Protein AF-A0A8H3FKI4-F1 (afdb_monomer)

Structure (mmCIF, N/CA/C/O backbone):
data_AF-A0A8H3FKI4-F1
#
_entry.id   AF-A0A8H3FKI4-F1
#
loop_
_atom_site.group_PDB
_atom_site.id
_atom_site.type_symbol
_atom_site.label_atom_id
_atom_site.label_alt_id
_atom_site.label_comp_id
_atom_site.label_asym_id
_atom_site.label_entity_id
_atom_site.label_seq_id
_atom_site.pdbx_PDB_ins_code
_atom_site.Cartn_x
_atom_site.Cartn_y
_atom_site.Cartn_z
_atom_site.occupancy
_atom_site.B_iso_or_equiv
_atom_site.auth_seq_id
_atom_site.auth_comp_id
_atom_site.auth_asym_id
_atom_site.auth_atom_id
_atom_site.pdbx_PDB_model_num
ATOM 1 N N . MET A 1 1 ? 20.740 55.930 -24.123 1.00 56.84 1 MET A N 1
ATOM 2 C CA . MET A 1 1 ? 20.462 54.499 -23.842 1.00 56.84 1 MET A CA 1
ATOM 3 C C . MET A 1 1 ? 20.507 54.165 -22.349 1.00 56.84 1 MET A C 1
ATOM 5 O O . MET A 1 1 ? 19.536 53.618 -21.850 1.00 56.84 1 MET A O 1
ATOM 9 N N . TRP A 1 2 ? 21.556 54.545 -21.606 1.00 58.69 2 TRP A N 1
ATOM 10 C CA . TRP A 1 2 ? 21.673 54.245 -20.165 1.00 58.69 2 TRP A CA 1
ATOM 11 C C . TRP A 1 2 ? 20.584 54.914 -19.289 1.00 58.69 2 TRP A C 1
ATOM 13 O O . TRP A 1 2 ? 20.026 54.273 -18.404 1.00 58.69 2 TRP A O 1
ATOM 23 N N . GLN A 1 3 ? 20.172 56.150 -19.610 1.00 59.78 3 GLN A N 1
ATOM 24 C CA . GLN A 1 3 ? 19.050 56.840 -18.940 1.00 59.78 3 GLN A CA 1
ATOM 25 C C . GLN A 1 3 ? 17.691 56.138 -19.142 1.00 59.78 3 GLN A C 1
ATOM 27 O O . GLN A 1 3 ? 16.878 56.069 -18.224 1.00 59.78 3 GLN A O 1
ATOM 32 N N . LEU A 1 4 ? 17.458 55.585 -20.338 1.00 80.25 4 LEU A N 1
ATOM 33 C CA . LEU A 1 4 ? 16.238 54.837 -20.667 1.00 80.25 4 LEU A CA 1
ATOM 34 C C . LEU A 1 4 ? 16.195 53.497 -19.926 1.00 80.25 4 LEU A C 1
ATOM 36 O O . LEU A 1 4 ? 15.144 53.118 -19.421 1.00 80.25 4 LEU A O 1
ATOM 40 N N . LEU A 1 5 ? 17.346 52.830 -19.783 1.00 79.56 5 LEU A N 1
ATOM 41 C CA . LEU A 1 5 ? 17.471 51.598 -19.002 1.00 79.56 5 LEU A CA 1
ATOM 42 C C . LEU A 1 5 ? 17.214 51.849 -17.504 1.00 79.56 5 LEU A C 1
ATOM 44 O O . LEU A 1 5 ? 16.526 51.068 -16.853 1.00 79.56 5 LEU A O 1
ATOM 48 N N . ARG A 1 6 ? 17.702 52.975 -16.968 1.00 85.06 6 ARG A N 1
ATOM 49 C CA . ARG A 1 6 ? 17.503 53.363 -15.563 1.00 85.06 6 ARG A CA 1
ATOM 50 C C . ARG A 1 6 ? 16.034 53.670 -15.238 1.00 85.06 6 ARG A C 1
ATOM 52 O O . ARG A 1 6 ? 15.554 53.255 -14.187 1.00 85.06 6 ARG A O 1
ATOM 59 N N . ASN A 1 7 ? 15.308 54.320 -16.149 1.00 76.56 7 ASN A N 1
ATOM 60 C CA . ASN A 1 7 ? 13.884 54.622 -15.956 1.00 76.56 7 ASN A CA 1
ATOM 61 C C . ASN A 1 7 ? 12.989 53.375 -16.091 1.00 76.56 7 ASN A C 1
ATOM 63 O O . ASN A 1 7 ? 12.004 53.249 -15.366 1.00 76.56 7 ASN A O 1
ATOM 67 N N . LEU A 1 8 ? 13.361 52.416 -16.947 1.00 79.00 8 LEU A N 1
ATOM 68 C CA . LEU A 1 8 ? 12.664 51.128 -17.075 1.00 79.00 8 LEU A CA 1
ATOM 69 C C . LEU A 1 8 ? 12.851 50.233 -15.839 1.00 79.00 8 LEU A C 1
ATOM 71 O O . LEU A 1 8 ? 11.900 49.598 -15.387 1.00 79.00 8 LEU A O 1
ATOM 75 N N . LEU A 1 9 ? 14.051 50.225 -15.250 1.00 79.06 9 LEU A N 1
ATOM 76 C CA . LEU A 1 9 ? 14.339 49.439 -14.045 1.00 79.06 9 LEU A CA 1
ATOM 77 C C . LEU A 1 9 ? 13.699 50.034 -12.779 1.00 79.06 9 LEU A C 1
ATOM 79 O O . LEU A 1 9 ? 13.238 49.280 -11.923 1.00 79.06 9 LEU A O 1
ATOM 83 N N . ALA A 1 10 ? 13.597 51.365 -12.681 1.00 73.38 10 ALA A N 1
ATOM 84 C CA . ALA A 1 10 ? 12.917 52.027 -11.565 1.00 73.38 10 ALA A CA 1
ATOM 85 C C . ALA A 1 10 ? 11.395 51.768 -11.560 1.00 73.38 10 ALA A C 1
ATOM 87 O O . ALA A 1 10 ? 10.811 51.567 -10.496 1.00 73.38 10 ALA A O 1
ATOM 88 N N . GLY A 1 11 ? 10.759 51.698 -12.737 1.00 73.62 11 GLY A N 1
ATOM 89 C CA . GLY A 1 11 ? 9.335 51.358 -12.859 1.00 73.62 11 GLY A CA 1
ATOM 90 C C . GLY A 1 11 ? 9.020 49.892 -12.532 1.00 73.62 11 GLY A C 1
ATOM 91 O O . GLY A 1 11 ? 8.000 49.603 -11.908 1.00 73.62 11 GLY A O 1
ATOM 92 N N . ALA A 1 12 ? 9.915 48.964 -12.888 1.00 68.75 12 ALA A N 1
ATOM 93 C CA . ALA A 1 12 ? 9.719 47.531 -12.651 1.00 68.75 12 ALA A CA 1
ATOM 94 C C . ALA A 1 12 ? 9.858 47.130 -11.167 1.00 68.75 12 ALA A C 1
ATOM 96 O O . ALA A 1 12 ? 9.141 46.245 -10.701 1.00 68.75 12 ALA A O 1
ATOM 97 N N . PHE A 1 13 ? 10.720 47.807 -10.397 1.00 66.62 13 PHE A N 1
ATOM 98 C CA . PHE A 1 13 ? 10.878 47.538 -8.960 1.00 66.62 13 PHE A CA 1
ATOM 99 C C . PHE A 1 13 ? 9.715 48.076 -8.109 1.00 66.62 13 PHE A C 1
ATOM 101 O O . PHE A 1 13 ? 9.316 47.424 -7.144 1.00 66.62 13 PHE A O 1
ATOM 108 N N . GLY A 1 14 ? 9.117 49.211 -8.491 1.00 62.09 14 GLY A N 1
ATOM 109 C CA . GLY A 1 14 ? 7.950 49.770 -7.795 1.00 62.09 14 GLY A CA 1
ATOM 110 C C . GLY A 1 14 ? 6.690 48.902 -7.917 1.00 62.09 14 GLY A C 1
ATOM 111 O O . GLY A 1 14 ? 5.916 48.796 -6.968 1.00 62.09 14 GLY A O 1
ATOM 112 N N . TYR A 1 15 ? 6.514 48.216 -9.050 1.00 57.84 15 TYR A N 1
ATOM 113 C CA . TYR A 1 15 ? 5.347 47.359 -9.297 1.00 57.84 15 TYR A CA 1
ATOM 114 C C . TYR A 1 15 ? 5.443 45.995 -8.588 1.00 57.84 15 TYR A C 1
ATOM 116 O O . TYR A 1 15 ? 4.434 45.426 -8.172 1.00 57.84 15 TYR A O 1
ATOM 124 N N . TYR A 1 16 ? 6.660 45.480 -8.382 1.00 57.75 16 TYR A N 1
ATOM 125 C CA . TYR A 1 16 ? 6.874 44.196 -7.707 1.00 57.75 16 TYR A CA 1
ATOM 126 C C . TYR A 1 16 ? 6.681 44.290 -6.181 1.00 57.75 16 TYR A C 1
ATOM 128 O O . TYR A 1 16 ? 6.149 43.360 -5.576 1.00 57.75 16 TYR A O 1
ATOM 136 N N . ALA A 1 17 ? 7.018 45.429 -5.562 1.00 53.25 17 ALA A N 1
ATOM 137 C CA . ALA A 1 17 ? 6.876 45.638 -4.116 1.00 53.25 17 ALA A CA 1
ATOM 138 C C . ALA A 1 17 ? 5.415 45.821 -3.649 1.00 53.25 17 ALA A C 1
ATOM 140 O O . ALA A 1 17 ? 5.070 45.389 -2.553 1.00 53.25 17 ALA A O 1
ATOM 141 N N . LEU A 1 18 ? 4.538 46.386 -4.489 1.00 53.31 18 LEU A N 1
ATOM 142 C CA . LEU A 1 18 ? 3.115 46.594 -4.167 1.00 53.31 18 LEU A CA 1
ATOM 143 C C . LEU A 1 18 ? 2.236 45.353 -4.402 1.00 53.31 18 LEU A C 1
ATOM 145 O O . LEU A 1 18 ? 1.145 45.267 -3.848 1.00 53.31 18 LEU A O 1
ATOM 149 N N . SER A 1 19 ? 2.706 44.372 -5.181 1.00 57.50 19 SER A N 1
ATOM 150 C CA . SER A 1 19 ? 1.934 43.154 -5.483 1.00 57.50 19 SER A CA 1
ATOM 151 C C . SER A 1 19 ? 2.090 42.026 -4.453 1.00 57.50 19 SER A C 1
ATOM 153 O O . SER A 1 19 ? 1.298 41.086 -4.471 1.00 57.50 19 SER A O 1
ATOM 155 N N . LYS A 1 20 ? 3.093 42.092 -3.560 1.00 53.56 20 LYS A N 1
ATOM 156 C CA . LYS A 1 20 ? 3.473 40.943 -2.719 1.00 53.56 20 LYS A CA 1
ATOM 157 C C . LYS A 1 20 ? 3.115 41.049 -1.230 1.00 53.56 20 LYS A C 1
ATOM 159 O O . LYS A 1 20 ? 3.031 40.004 -0.597 1.00 53.56 20 LYS A O 1
ATOM 164 N N . TYR A 1 21 ? 2.851 42.241 -0.675 1.00 56.34 21 TYR A N 1
ATOM 165 C CA . TYR A 1 21 ? 2.520 42.394 0.756 1.00 56.34 21 TYR A CA 1
ATOM 166 C C . TYR A 1 21 ? 1.536 43.551 1.031 1.00 56.34 21 TYR A C 1
ATOM 168 O O . TYR A 1 21 ? 1.933 44.648 1.414 1.00 56.34 21 TYR A O 1
ATOM 176 N N . GLY A 1 22 ? 0.239 43.289 0.830 1.00 46.28 22 GLY A N 1
ATOM 177 C CA . GLY A 1 22 ? -0.876 44.049 1.418 1.00 46.28 22 GLY A CA 1
ATOM 178 C C . GLY A 1 22 ? -1.294 43.469 2.787 1.00 46.28 22 GLY A C 1
ATOM 179 O O . GLY A 1 22 ? -0.928 42.334 3.091 1.00 46.28 22 GLY A O 1
ATOM 180 N N . PRO A 1 23 ? -2.009 44.238 3.631 1.00 49.62 23 PRO A N 1
ATOM 181 C CA . PRO A 1 23 ? -2.003 44.096 5.094 1.00 49.62 23 PRO A CA 1
ATOM 182 C C . PRO A 1 23 ? -2.831 42.916 5.642 1.00 49.62 23 PRO A C 1
ATOM 184 O O . PRO A 1 23 ? -3.870 42.585 5.067 1.00 49.62 23 PRO A O 1
ATOM 187 N N . PRO A 1 24 ? -2.447 42.321 6.793 1.00 49.00 24 PRO A N 1
ATOM 188 C CA . PRO A 1 24 ? -3.303 41.383 7.511 1.00 49.00 24 PRO A CA 1
ATOM 189 C C . PRO A 1 24 ? -4.459 42.112 8.216 1.00 49.00 24 PRO A C 1
ATOM 191 O O . PRO A 1 24 ? -4.257 43.075 8.957 1.00 49.00 24 PRO A O 1
ATOM 194 N N . MET A 1 25 ? -5.674 41.616 7.978 1.00 41.69 25 MET A N 1
ATOM 195 C CA . MET A 1 25 ? -6.889 41.935 8.726 1.00 41.69 25 MET A CA 1
ATOM 196 C C . MET A 1 25 ? -6.731 41.518 10.194 1.00 41.69 25 MET A C 1
ATOM 198 O O . MET A 1 25 ? -6.344 40.390 10.495 1.00 41.69 25 MET A O 1
ATOM 202 N N . VAL A 1 26 ? -7.041 42.448 11.093 1.00 38.62 26 VAL A N 1
ATOM 203 C CA . VAL A 1 26 ? -7.149 42.248 12.540 1.00 38.62 26 VAL A CA 1
ATOM 204 C C . VAL A 1 26 ? -8.591 41.845 12.835 1.00 38.62 26 VAL A C 1
ATOM 206 O O . VAL A 1 26 ? -9.492 42.665 12.680 1.00 38.62 26 VAL A O 1
ATOM 209 N N . GLU A 1 27 ? -8.816 40.608 13.273 1.00 36.91 27 GLU A N 1
ATOM 210 C CA . GLU A 1 27 ? -10.103 40.170 13.821 1.00 36.91 27 GLU A CA 1
ATOM 211 C C . GLU A 1 27 ? -9.958 40.004 15.339 1.00 36.91 27 GLU A C 1
ATOM 213 O O . GLU A 1 27 ? -9.372 39.048 15.849 1.00 36.91 27 GLU A O 1
ATOM 218 N N . GLN A 1 28 ? -10.438 41.016 16.064 1.00 33.78 28 GLN A N 1
ATOM 219 C CA . GLN A 1 28 ? -10.602 41.008 17.512 1.00 33.78 28 GLN A CA 1
ATOM 220 C C . GLN A 1 28 ? -11.839 40.179 17.869 1.00 33.78 28 GLN A C 1
ATOM 222 O O . GLN A 1 28 ? -12.965 40.642 17.703 1.00 33.78 28 GLN A O 1
ATOM 227 N N . TYR A 1 29 ? -11.635 38.985 18.423 1.00 36.59 29 TYR A N 1
ATOM 228 C CA . TYR A 1 29 ? -12.680 38.282 19.162 1.00 36.59 29 TYR A CA 1
ATOM 229 C C . TYR A 1 29 ? -12.531 38.559 20.660 1.00 36.59 29 TYR A C 1
ATOM 231 O O . TYR A 1 29 ? -11.613 38.082 21.324 1.00 36.59 29 TYR A O 1
ATOM 239 N N . TYR A 1 30 ? -13.469 39.357 21.167 1.00 39.78 30 TYR A N 1
ATOM 240 C CA . TYR A 1 30 ? -13.816 39.489 22.577 1.00 39.78 30 TYR A CA 1
ATOM 241 C C . TYR A 1 30 ? -14.372 38.153 23.100 1.00 39.78 30 TYR A C 1
ATOM 243 O O . TYR A 1 30 ? -15.345 37.643 22.548 1.00 39.78 30 TYR A O 1
ATOM 251 N N . PHE A 1 31 ? -13.821 37.633 24.199 1.00 32.75 31 PHE A N 1
ATOM 252 C CA . PHE A 1 31 ? -14.513 36.685 25.079 1.00 32.75 31 PHE A CA 1
ATOM 253 C C . PHE A 1 31 ? -14.373 37.138 26.543 1.00 32.75 31 PHE A C 1
ATOM 255 O O . PHE A 1 31 ? -13.321 37.663 26.915 1.00 32.75 31 PHE A O 1
ATOM 262 N N . PRO A 1 32 ? -15.432 36.990 27.361 1.00 47.94 32 PRO A N 1
ATOM 263 C CA . PRO A 1 32 ? -15.511 37.581 28.687 1.00 47.94 32 PRO A CA 1
ATOM 264 C C . PRO A 1 32 ? -14.763 36.759 29.740 1.00 47.94 32 PRO A C 1
ATOM 266 O O . PRO A 1 32 ? -14.812 35.531 29.773 1.00 47.94 32 PRO A O 1
ATOM 269 N N . THR A 1 33 ? -14.113 37.488 30.640 1.00 31.55 33 THR A N 1
ATOM 270 C CA . THR A 1 33 ? -13.558 37.032 31.913 1.00 31.55 33 THR A CA 1
ATOM 271 C C . THR A 1 33 ? -14.652 36.457 32.813 1.00 31.55 33 THR A C 1
ATOM 273 O O . THR A 1 33 ? -15.574 37.174 33.198 1.00 31.55 33 THR A O 1
ATOM 276 N N . ILE A 1 34 ? -14.521 35.180 33.176 1.00 35.78 34 ILE A N 1
ATOM 277 C CA . ILE A 1 34 ? -15.219 34.570 34.312 1.00 35.78 34 ILE A CA 1
ATOM 278 C C . ILE A 1 34 ? -14.247 34.582 35.492 1.00 35.78 34 ILE A C 1
ATOM 280 O O . ILE A 1 34 ? -13.163 34.003 35.425 1.00 35.78 34 ILE A O 1
ATOM 284 N N . GLU A 1 35 ? -14.645 35.276 36.555 1.00 35.00 35 GLU A N 1
ATOM 285 C CA . GLU A 1 35 ? -13.996 35.272 37.862 1.00 35.00 35 GLU A CA 1
ATOM 286 C C . GLU A 1 35 ? -13.996 33.851 38.440 1.00 35.00 35 GLU A C 1
ATOM 288 O O . GLU A 1 35 ? -15.051 33.251 38.645 1.00 35.00 35 GLU A O 1
ATOM 293 N N . TYR A 1 36 ? -12.809 33.311 38.720 1.00 33.06 36 TYR A N 1
ATOM 294 C CA . TYR A 1 36 ? -12.654 32.108 39.531 1.00 33.06 36 TYR A CA 1
ATOM 295 C C . TYR A 1 36 ? -12.099 32.501 40.898 1.00 33.06 36 TYR A C 1
ATOM 297 O O . TYR A 1 36 ? -10.996 33.033 41.025 1.00 33.06 36 TYR A O 1
ATOM 305 N N . VAL A 1 37 ? -12.912 32.243 41.918 1.00 34.75 37 VAL A N 1
ATOM 306 C CA . VAL A 1 37 ? -12.627 32.422 43.340 1.00 34.75 37 VAL A CA 1
ATOM 307 C C . VAL A 1 37 ? -11.450 31.529 43.743 1.00 34.75 37 VAL A C 1
ATOM 309 O O . VAL A 1 37 ? -11.523 30.303 43.648 1.00 34.75 37 VAL A O 1
ATOM 312 N N . ALA A 1 38 ? -10.365 32.144 44.212 1.00 33.72 38 ALA A N 1
ATOM 313 C CA . ALA A 1 38 ? -9.234 31.451 44.814 1.00 33.72 38 ALA A CA 1
ATOM 314 C C . ALA A 1 38 ? -9.617 30.950 46.218 1.00 33.72 38 ALA A C 1
ATOM 316 O O . ALA A 1 38 ? -9.707 31.724 47.169 1.00 33.72 38 ALA A O 1
ATOM 317 N N . GLY A 1 39 ? -9.857 29.643 46.335 1.00 33.53 39 GLY A N 1
ATOM 318 C CA . GLY A 1 39 ? -9.963 28.934 47.607 1.00 33.53 39 GLY A CA 1
ATOM 319 C C . GLY A 1 39 ? -8.591 28.441 48.066 1.00 33.53 39 GLY A C 1
ATOM 320 O O . GLY A 1 39 ? -7.964 27.617 47.403 1.00 33.53 39 GLY A O 1
ATOM 321 N N . SER A 1 40 ? -8.136 28.955 49.205 1.00 38.44 40 SER A N 1
ATOM 322 C CA . SER A 1 40 ? -6.929 28.540 49.921 1.00 38.44 40 SER A CA 1
ATOM 323 C C . SER A 1 40 ? -6.973 27.060 50.318 1.00 38.44 40 SER A C 1
ATOM 325 O O . SER A 1 40 ? -7.868 26.650 51.054 1.00 38.44 40 SER A O 1
ATOM 327 N N . PHE A 1 41 ? -5.964 26.279 49.922 1.00 33.81 41 PHE A N 1
ATOM 328 C CA . PHE A 1 41 ? -5.690 24.958 50.496 1.00 33.81 41 PHE A CA 1
ATOM 329 C C . PHE A 1 41 ? -4.368 24.980 51.271 1.00 33.81 41 PHE A C 1
ATOM 331 O O . PHE A 1 41 ? -3.325 25.376 50.756 1.00 33.81 41 PHE A O 1
ATOM 338 N N . HIS A 1 42 ? -4.449 24.575 52.539 1.00 34.47 42 HIS A N 1
ATOM 339 C CA . HIS A 1 42 ? -3.325 24.369 53.446 1.00 34.47 42 HIS A CA 1
ATOM 340 C C . HIS A 1 42 ? -2.417 23.225 52.981 1.00 34.47 42 HIS A C 1
ATOM 342 O O . HIS A 1 42 ? -2.884 22.146 52.621 1.00 34.47 42 HIS A O 1
ATOM 348 N N . ALA A 1 43 ? -1.109 23.463 53.064 1.00 33.09 43 ALA A N 1
ATOM 349 C CA . ALA A 1 43 ? -0.074 22.452 52.925 1.00 33.09 43 ALA A CA 1
ATOM 350 C C . ALA A 1 43 ? -0.086 21.506 54.140 1.00 33.09 43 ALA A C 1
ATOM 352 O O . ALA A 1 43 ? 0.039 21.952 55.280 1.00 33.09 43 ALA A O 1
ATOM 353 N N . ILE A 1 44 ? -0.210 20.202 53.888 1.00 38.03 44 ILE A N 1
ATOM 354 C CA . ILE A 1 44 ? 0.035 19.132 54.862 1.00 38.03 44 ILE A CA 1
ATOM 355 C C . ILE A 1 44 ? 1.367 18.465 54.495 1.00 38.03 44 ILE A C 1
ATOM 357 O O . ILE A 1 44 ? 1.625 18.158 53.333 1.00 38.03 44 ILE A O 1
ATOM 361 N N . ALA A 1 45 ? 2.219 18.306 55.507 1.00 46.16 45 ALA A N 1
ATOM 362 C CA . ALA A 1 45 ? 3.574 17.764 55.451 1.00 46.16 45 ALA A CA 1
ATOM 363 C C . ALA A 1 45 ? 3.644 16.289 54.982 1.00 46.16 45 ALA A C 1
ATOM 365 O O . ALA A 1 45 ? 2.672 15.548 55.143 1.00 46.16 45 ALA A O 1
ATOM 366 N N . PRO A 1 46 ? 4.797 15.827 54.454 1.00 48.38 46 PRO A N 1
ATOM 367 C CA . PRO A 1 46 ? 4.975 14.444 54.019 1.00 48.38 46 PRO A CA 1
ATOM 368 C C . PRO A 1 46 ? 5.273 13.503 55.201 1.00 48.38 46 PRO A C 1
ATOM 370 O O . PRO A 1 46 ? 6.097 13.813 56.062 1.00 48.38 46 PRO A O 1
ATOM 373 N N . GLN A 1 47 ? 4.624 12.334 55.223 1.00 45.59 47 GLN A N 1
ATOM 374 C CA . GLN A 1 47 ? 4.942 11.224 56.133 1.00 45.59 47 GLN A CA 1
ATOM 375 C C . GLN A 1 47 ? 5.984 10.252 55.535 1.00 45.59 47 GLN A C 1
ATOM 377 O O . GLN A 1 47 ? 6.121 10.186 54.311 1.00 45.59 47 GLN A O 1
ATOM 382 N N . PRO A 1 48 ? 6.726 9.508 56.386 1.00 56.12 48 PRO A N 1
ATOM 383 C CA . PRO A 1 48 ? 7.900 8.732 55.990 1.00 56.12 48 PRO A CA 1
ATOM 384 C C . PRO A 1 48 ? 7.591 7.297 55.519 1.00 56.12 48 PRO A C 1
ATOM 386 O O . PRO A 1 48 ? 6.547 6.721 55.816 1.00 56.12 48 PRO A O 1
ATOM 389 N N . ALA A 1 49 ? 8.555 6.731 54.786 1.00 49.06 49 ALA A N 1
ATOM 390 C CA . ALA A 1 49 ? 8.548 5.393 54.192 1.00 49.06 49 ALA A CA 1
ATOM 391 C C . ALA A 1 49 ? 8.522 4.236 55.224 1.00 49.06 49 ALA A C 1
ATOM 393 O O . ALA A 1 49 ? 9.038 4.398 56.333 1.00 49.06 49 ALA A O 1
ATOM 394 N N . PRO A 1 50 ? 7.988 3.050 54.862 1.00 57.16 50 PRO A N 1
ATOM 395 C CA . PRO A 1 50 ? 7.970 1.877 55.738 1.00 57.16 50 PRO A CA 1
ATOM 396 C C . PRO A 1 50 ? 9.289 1.068 55.708 1.00 57.16 50 PRO A C 1
ATOM 398 O O . PRO A 1 50 ? 10.018 1.109 54.714 1.00 57.16 50 PRO A O 1
ATOM 401 N N . PRO A 1 51 ? 9.596 0.302 56.778 1.00 54.03 51 PRO A N 1
ATOM 402 C CA . PRO A 1 51 ? 10.865 -0.403 56.935 1.00 54.03 51 PRO A CA 1
ATOM 403 C C . PRO A 1 51 ? 10.907 -1.739 56.182 1.00 54.03 51 PRO A C 1
ATOM 405 O O . PRO A 1 51 ? 9.995 -2.563 56.258 1.00 54.03 51 PRO A O 1
ATOM 408 N N . THR A 1 52 ? 12.029 -1.980 55.508 1.00 40.88 52 THR A N 1
ATOM 409 C CA . THR A 1 52 ? 12.427 -3.262 54.924 1.00 40.88 52 THR A CA 1
ATOM 410 C C . THR A 1 52 ? 12.804 -4.256 56.021 1.00 40.88 52 THR A C 1
ATOM 412 O O . THR A 1 52 ? 13.746 -4.049 56.785 1.00 40.88 52 THR A O 1
ATOM 415 N N . THR A 1 53 ? 12.068 -5.363 56.096 1.00 47.12 53 THR A N 1
ATOM 416 C CA . THR A 1 53 ? 12.361 -6.484 56.995 1.00 47.12 53 THR A CA 1
ATOM 417 C C . THR A 1 53 ? 13.268 -7.489 56.288 1.00 47.12 53 THR A C 1
ATOM 419 O O . THR A 1 53 ? 12.927 -8.035 55.241 1.00 47.12 53 THR A O 1
ATOM 422 N N . PHE A 1 54 ? 14.444 -7.704 56.877 1.00 38.88 54 PHE A N 1
ATOM 423 C CA . PHE A 1 54 ? 15.400 -8.764 56.560 1.00 38.88 54 PHE A CA 1
ATOM 424 C C . PHE A 1 54 ? 14.807 -10.146 56.881 1.00 38.88 54 PHE A C 1
ATOM 426 O O . PHE A 1 54 ? 14.322 -10.359 57.991 1.00 38.88 54 PHE A O 1
ATOM 433 N N . VAL A 1 55 ? 14.939 -11.106 55.962 1.00 44.53 55 VAL A N 1
ATOM 434 C CA . VAL A 1 55 ? 14.825 -12.543 56.258 1.00 44.53 55 VAL A CA 1
ATOM 435 C C . VAL A 1 55 ? 16.075 -13.248 55.731 1.00 44.53 55 VAL A C 1
ATOM 437 O O . VAL A 1 55 ? 16.483 -13.061 54.587 1.00 44.53 55 VAL A O 1
ATOM 440 N N . HIS A 1 56 ? 16.695 -14.021 56.619 1.00 40.94 56 HIS A N 1
ATOM 441 C CA . HIS A 1 56 ? 17.903 -14.815 56.417 1.00 40.94 56 HIS A CA 1
ATOM 442 C C . HIS A 1 56 ? 17.589 -16.236 55.898 1.00 40.94 56 HIS A C 1
ATOM 444 O O . HIS A 1 56 ? 16.585 -16.815 56.302 1.00 40.94 56 HIS A O 1
ATOM 450 N N . MET A 1 57 ? 18.578 -16.802 55.177 1.00 32.38 57 MET A N 1
ATOM 451 C CA . MET A 1 57 ? 18.930 -18.236 54.975 1.00 32.38 57 MET A CA 1
ATOM 452 C C . MET A 1 57 ? 18.282 -19.032 53.812 1.00 32.38 57 MET A C 1
ATOM 454 O O . MET A 1 57 ? 17.144 -18.752 53.453 1.00 32.38 57 MET A O 1
ATOM 458 N N . PRO A 1 58 ? 18.918 -20.127 53.311 1.00 55.97 58 PRO A N 1
ATOM 459 C CA . PRO A 1 58 ? 20.360 -20.403 53.192 1.00 55.97 58 PRO A CA 1
ATOM 460 C C . PRO A 1 58 ? 20.822 -20.978 51.824 1.00 55.97 58 PRO A C 1
ATOM 462 O O . PRO A 1 58 ? 20.059 -21.462 50.997 1.00 55.97 58 PRO A O 1
ATOM 465 N N . THR A 1 59 ? 22.146 -20.928 51.672 1.00 39.62 59 THR A N 1
ATOM 466 C CA . THR A 1 59 ? 23.113 -21.707 50.878 1.00 39.62 59 THR A CA 1
ATOM 467 C C . THR A 1 59 ? 22.648 -22.999 50.180 1.00 39.62 59 THR A C 1
ATOM 469 O O . THR A 1 59 ? 22.261 -23.957 50.844 1.00 39.62 59 THR A O 1
ATOM 472 N N . ALA A 1 60 ? 22.902 -23.105 48.868 1.00 34.56 60 ALA A N 1
ATOM 473 C CA . ALA A 1 60 ? 23.222 -24.373 48.202 1.00 34.56 60 ALA A CA 1
ATOM 474 C C . ALA A 1 60 ? 24.137 -24.150 46.981 1.00 34.56 60 ALA A C 1
ATOM 476 O O . ALA A 1 60 ? 23.994 -23.188 46.231 1.00 34.56 60 ALA A O 1
ATOM 477 N N . MET A 1 61 ? 25.114 -25.044 46.852 1.00 38.94 61 MET A N 1
ATOM 478 C CA . MET A 1 61 ? 26.240 -25.053 45.918 1.00 38.94 61 MET A CA 1
ATOM 479 C C . MET A 1 61 ? 25.857 -25.477 44.491 1.00 38.94 61 MET A C 1
ATOM 481 O O . MET A 1 61 ? 25.064 -26.399 44.340 1.00 38.94 61 MET A O 1
ATOM 485 N N . ALA A 1 62 ? 26.525 -24.919 43.472 1.00 36.84 62 ALA A N 1
ATOM 486 C CA . ALA A 1 62 ? 26.929 -25.624 42.243 1.00 36.84 62 ALA A CA 1
ATOM 487 C C . ALA A 1 62 ? 27.912 -24.760 41.427 1.00 36.84 62 ALA A C 1
ATOM 489 O O . ALA A 1 62 ? 27.901 -23.535 41.508 1.00 36.84 62 ALA A O 1
ATOM 490 N N . ALA A 1 63 ? 28.801 -25.416 40.687 1.00 34.62 63 ALA A N 1
ATOM 491 C CA . ALA A 1 63 ? 30.087 -24.907 40.228 1.00 34.62 63 ALA A CA 1
ATOM 492 C C . ALA A 1 63 ? 30.129 -24.453 38.750 1.00 34.62 63 ALA A C 1
ATOM 494 O O . ALA A 1 63 ? 29.623 -25.156 37.886 1.00 34.62 63 ALA A O 1
ATOM 495 N N . GLY A 1 64 ? 30.869 -23.356 38.504 1.00 33.72 64 GLY A N 1
ATOM 496 C CA . GLY A 1 64 ? 31.753 -23.081 37.346 1.00 33.72 64 GLY A CA 1
ATOM 497 C C . GLY A 1 64 ? 31.159 -22.800 35.944 1.00 33.72 64 GLY A C 1
ATOM 498 O O . GLY A 1 64 ? 29.999 -23.097 35.694 1.00 33.72 64 GLY A O 1
ATOM 499 N N . PRO A 1 65 ? 31.971 -22.316 34.972 1.00 50.00 65 PRO A N 1
ATOM 500 C CA . PRO A 1 65 ? 33.165 -21.479 35.088 1.00 50.00 65 PRO A CA 1
ATOM 501 C C . PRO A 1 65 ? 33.071 -20.152 34.298 1.00 50.00 65 PRO A C 1
ATOM 503 O O . PRO A 1 65 ? 32.310 -19.969 33.353 1.00 50.00 65 PRO A O 1
ATOM 506 N N . THR A 1 66 ? 33.921 -19.224 34.720 1.00 38.41 66 THR A N 1
ATOM 507 C CA . THR A 1 66 ? 34.140 -17.864 34.221 1.00 38.41 66 THR A CA 1
ATOM 508 C C . THR A 1 66 ? 34.904 -17.806 32.895 1.00 38.41 66 THR A C 1
ATOM 510 O O . THR A 1 66 ? 35.965 -18.419 32.779 1.00 38.41 66 THR A O 1
ATOM 513 N N . SER A 1 67 ? 34.481 -16.934 31.975 1.00 38.09 67 SER A N 1
ATOM 514 C CA . SER A 1 67 ? 35.322 -16.411 30.888 1.00 38.09 67 SER A CA 1
ATOM 515 C C . SER A 1 67 ? 35.303 -14.878 30.886 1.00 38.09 67 SER A C 1
ATOM 517 O O . SER A 1 67 ? 34.251 -14.257 30.751 1.00 38.09 67 SER A O 1
ATOM 519 N N . ARG A 1 68 ? 36.491 -14.287 31.065 1.00 44.28 68 ARG A N 1
ATOM 520 C CA . ARG A 1 68 ? 36.808 -12.853 30.920 1.00 44.28 68 ARG A CA 1
ATOM 521 C C . ARG A 1 68 ? 36.564 -12.364 29.482 1.00 44.28 68 ARG A C 1
ATOM 523 O O . ARG A 1 68 ? 36.650 -13.169 28.557 1.00 44.28 68 ARG A O 1
ATOM 530 N N . PRO A 1 69 ? 36.478 -11.037 29.285 1.00 49.34 69 PRO A N 1
ATOM 531 C CA . PRO A 1 69 ? 37.468 -10.450 28.384 1.00 49.34 69 PRO A CA 1
ATOM 532 C C . PRO A 1 69 ? 38.122 -9.167 28.918 1.00 49.34 69 PRO A C 1
ATOM 534 O O . PRO A 1 69 ? 37.516 -8.336 29.589 1.00 49.34 69 PRO A O 1
ATOM 537 N N . VAL A 1 70 ? 39.407 -9.066 28.585 1.00 41.91 70 VAL A N 1
ATOM 538 C CA . VAL A 1 70 ? 40.281 -7.891 28.627 1.00 41.91 70 VAL A CA 1
ATOM 539 C C . VAL A 1 70 ? 40.300 -7.314 27.210 1.00 41.91 70 VAL A C 1
ATOM 541 O O . VAL A 1 70 ? 40.338 -8.096 26.263 1.00 41.91 70 VAL A O 1
ATOM 544 N N . GLY A 1 71 ? 40.341 -5.989 27.061 1.00 34.31 71 GLY A N 1
ATOM 545 C CA . GLY A 1 71 ? 40.751 -5.361 25.802 1.00 34.31 71 GLY A CA 1
ATOM 546 C C . GLY A 1 71 ? 40.170 -3.971 25.587 1.00 34.31 71 GLY A C 1
ATOM 547 O O . GLY A 1 71 ? 39.092 -3.837 25.024 1.00 34.31 71 GLY A O 1
ATOM 548 N N . TYR A 1 72 ? 40.899 -2.952 26.043 1.00 41.19 72 TYR A N 1
ATOM 549 C CA . TYR A 1 72 ? 40.798 -1.585 25.532 1.00 41.19 72 TYR A CA 1
ATOM 550 C C . TYR A 1 72 ? 41.371 -1.552 24.109 1.00 41.19 72 TYR A C 1
ATOM 552 O O . TYR A 1 72 ? 42.436 -2.125 23.889 1.00 41.19 72 TYR A O 1
ATOM 560 N N . GLU A 1 73 ? 40.716 -0.851 23.184 1.00 34.31 73 GLU A N 1
ATOM 561 C CA . GLU A 1 73 ? 41.294 -0.530 21.877 1.00 34.31 73 GLU A CA 1
ATOM 562 C C . GLU A 1 73 ? 41.102 0.960 21.567 1.00 34.31 73 GLU A C 1
ATOM 564 O O . GLU A 1 73 ? 40.033 1.541 21.771 1.00 34.31 73 GLU A O 1
ATOM 569 N N . GLU A 1 74 ? 42.216 1.574 21.179 1.00 33.66 74 GLU A N 1
ATOM 570 C CA . GLU A 1 74 ? 42.452 3.003 21.015 1.00 33.66 74 GLU A CA 1
ATOM 571 C C . GLU A 1 74 ? 41.879 3.542 19.695 1.00 33.66 74 GLU A C 1
ATOM 573 O O . GLU A 1 74 ? 41.872 2.879 18.660 1.00 33.66 74 GLU A O 1
ATOM 578 N N . ILE A 1 75 ? 41.435 4.798 19.732 1.00 40.50 75 ILE A N 1
ATOM 579 C CA . ILE A 1 75 ? 40.938 5.568 18.587 1.00 40.50 75 ILE A CA 1
ATOM 580 C C . ILE A 1 75 ? 42.128 6.277 17.916 1.00 40.50 75 ILE A C 1
ATOM 582 O O . ILE A 1 75 ? 42.802 7.048 18.605 1.00 40.50 75 ILE A O 1
ATOM 586 N N . PRO A 1 76 ? 42.372 6.145 16.596 1.00 52.53 76 PRO A N 1
ATOM 587 C CA . PRO A 1 76 ? 43.341 6.995 15.922 1.00 52.53 76 PRO A CA 1
ATOM 588 C C . PRO A 1 76 ? 42.685 8.260 15.346 1.00 52.53 76 PRO A C 1
ATOM 590 O O . PRO A 1 76 ? 41.708 8.223 14.597 1.00 52.53 76 PRO A O 1
ATOM 593 N N . ILE A 1 77 ? 43.293 9.393 15.689 1.00 45.84 77 ILE A N 1
ATOM 594 C CA . ILE A 1 77 ? 43.111 10.724 15.099 1.00 45.84 77 ILE A CA 1
ATOM 595 C C . ILE A 1 77 ? 43.869 10.770 13.758 1.00 45.84 77 ILE A C 1
ATOM 597 O O . ILE A 1 77 ? 45.042 10.391 13.740 1.00 45.84 77 ILE A O 1
ATOM 601 N N . PRO A 1 78 ? 43.306 11.293 12.652 1.00 47.47 78 PRO A N 1
ATOM 602 C CA . PRO A 1 78 ? 44.107 11.608 11.477 1.00 47.47 78 PRO A CA 1
ATOM 603 C C . PRO A 1 78 ? 44.681 13.029 11.572 1.00 47.47 78 PRO A C 1
ATOM 605 O O . PRO A 1 78 ? 43.958 14.026 11.586 1.00 47.47 78 PRO A O 1
ATOM 608 N N . GLY A 1 79 ? 46.011 13.089 11.647 1.00 35.16 79 GLY A N 1
ATOM 609 C CA . GLY A 1 79 ? 46.816 14.303 11.591 1.00 35.16 79 GLY A CA 1
ATOM 610 C C . GLY A 1 79 ? 46.973 14.871 10.178 1.00 35.16 79 GLY A C 1
ATOM 611 O O . GLY A 1 79 ? 46.910 14.165 9.172 1.00 35.16 79 GLY A O 1
ATOM 612 N N . ALA A 1 80 ? 47.191 16.183 10.147 1.00 41.75 80 ALA A N 1
ATOM 613 C CA . ALA A 1 80 ? 47.461 17.007 8.980 1.00 41.75 80 ALA A CA 1
ATOM 614 C C . ALA A 1 80 ? 48.842 16.726 8.359 1.00 41.75 80 ALA A C 1
ATOM 616 O O . ALA A 1 80 ? 49.826 16.561 9.078 1.00 41.75 80 ALA A O 1
ATOM 617 N N . ALA A 1 81 ? 48.925 16.777 7.026 1.00 36.50 81 ALA A N 1
ATOM 618 C CA . ALA A 1 81 ? 50.182 16.752 6.281 1.00 36.50 81 ALA A CA 1
ATOM 619 C C . ALA A 1 81 ? 50.260 17.925 5.285 1.00 36.50 81 ALA A C 1
ATOM 621 O O . ALA A 1 81 ? 49.563 17.979 4.275 1.00 36.50 81 ALA A O 1
ATOM 622 N N . THR A 1 82 ? 51.073 18.900 5.687 1.00 35.16 82 THR A N 1
ATOM 623 C CA . THR A 1 82 ? 52.145 19.577 4.938 1.00 35.16 82 THR A CA 1
ATOM 624 C C . THR A 1 82 ? 52.075 19.719 3.409 1.00 35.16 82 THR A C 1
ATOM 626 O O . THR A 1 82 ? 52.218 18.787 2.624 1.00 35.16 82 THR A O 1
ATOM 629 N N . VAL A 1 83 ? 52.044 20.998 3.031 1.00 38.59 83 VAL A N 1
ATOM 630 C CA . VAL A 1 83 ? 52.379 21.606 1.741 1.00 38.59 83 VAL A CA 1
ATOM 631 C C . VAL A 1 83 ? 53.845 21.350 1.369 1.00 38.59 83 VAL A C 1
ATOM 633 O O . VAL A 1 83 ? 54.743 21.686 2.136 1.00 38.59 83 VAL A O 1
ATOM 636 N N . THR A 1 84 ? 54.098 20.859 0.154 1.00 34.81 84 THR A N 1
ATOM 637 C CA . THR A 1 84 ? 55.379 21.055 -0.548 1.00 34.81 84 THR A CA 1
ATOM 638 C C . THR A 1 84 ? 55.100 21.467 -1.994 1.00 34.81 84 THR A C 1
ATOM 640 O O . THR A 1 84 ? 54.367 20.803 -2.722 1.00 34.81 84 THR A O 1
ATOM 643 N N . GLY A 1 85 ? 55.625 22.634 -2.375 1.00 37.81 85 GLY A N 1
ATOM 644 C CA . GLY A 1 85 ? 55.519 23.200 -3.716 1.00 37.81 85 GLY A CA 1
ATOM 645 C C . GLY A 1 85 ? 56.651 22.720 -4.619 1.00 37.81 85 GLY A C 1
ATOM 646 O O . GLY A 1 85 ? 57.781 22.548 -4.162 1.00 37.81 85 GLY A O 1
ATOM 647 N N . ILE A 1 86 ? 56.355 22.541 -5.909 1.00 35.22 86 ILE A N 1
ATOM 648 C CA . ILE A 1 86 ? 57.359 22.269 -6.941 1.00 35.22 86 ILE A CA 1
ATOM 649 C C . ILE A 1 86 ? 57.178 23.231 -8.123 1.00 35.22 86 ILE A C 1
ATOM 651 O O . ILE A 1 86 ? 56.086 23.421 -8.653 1.00 35.22 86 ILE A O 1
ATOM 655 N N . ASN A 1 87 ? 58.323 23.823 -8.461 1.00 32.09 87 ASN A N 1
ATOM 656 C CA . ASN A 1 87 ? 58.709 24.730 -9.537 1.00 32.09 87 ASN A CA 1
ATOM 657 C C . ASN A 1 87 ? 58.057 24.562 -10.922 1.00 32.09 87 ASN A C 1
ATOM 659 O O . ASN A 1 87 ? 57.933 23.461 -11.454 1.00 32.09 87 ASN A O 1
ATOM 663 N N . TYR A 1 88 ? 57.830 25.714 -11.565 1.00 32.84 88 TYR A N 1
ATOM 664 C CA . TYR A 1 88 ? 57.623 25.873 -13.005 1.00 32.84 88 TYR A CA 1
ATOM 665 C C . TYR A 1 88 ? 58.969 25.876 -13.749 1.00 32.84 88 TYR A C 1
ATOM 667 O O . TYR A 1 88 ? 59.811 26.737 -13.505 1.00 32.84 88 TYR A O 1
ATOM 675 N N . GLY A 1 89 ? 59.149 24.951 -14.695 1.00 32.12 89 GLY A N 1
ATOM 676 C CA . GLY A 1 89 ? 60.233 24.974 -15.679 1.00 32.12 89 GLY A CA 1
ATOM 677 C C . GLY A 1 89 ? 59.722 25.445 -17.042 1.00 32.12 89 GLY A C 1
ATOM 678 O O . GLY A 1 89 ? 58.892 24.777 -17.656 1.00 32.12 89 GLY A O 1
ATOM 679 N N . GLN A 1 90 ? 60.211 26.597 -17.506 1.00 37.91 90 GLN A N 1
ATOM 680 C CA . GLN A 1 90 ? 60.054 27.087 -18.878 1.00 37.91 90 GLN A CA 1
ATOM 681 C C . GLN A 1 90 ? 61.137 26.477 -19.781 1.00 37.91 90 GLN A C 1
ATOM 683 O O . GLN A 1 90 ? 62.303 26.428 -19.397 1.00 37.91 90 GLN A O 1
ATOM 688 N N . GLY A 1 91 ? 60.766 26.065 -20.995 1.00 30.69 91 GLY A N 1
ATOM 689 C CA . GLY A 1 91 ? 61.693 25.665 -22.060 1.00 30.69 91 GLY A CA 1
ATOM 690 C C . GLY A 1 91 ? 61.330 26.362 -23.382 1.00 30.69 91 GLY A C 1
ATOM 691 O O . GLY A 1 91 ? 60.136 26.460 -23.680 1.00 30.69 91 GLY A O 1
ATOM 692 N N . PRO A 1 92 ? 62.302 26.869 -24.169 1.00 50.59 92 PRO A N 1
ATOM 693 C CA . PRO A 1 92 ? 62.038 27.610 -25.402 1.00 50.59 92 PRO A CA 1
ATOM 694 C C . PRO A 1 92 ? 62.057 26.705 -26.648 1.00 50.59 92 PRO A C 1
ATOM 696 O O . PRO A 1 92 ? 62.862 25.782 -26.749 1.00 50.59 92 PRO A O 1
ATOM 699 N N . PHE A 1 93 ? 61.198 27.010 -27.626 1.00 37.34 93 PHE A N 1
ATOM 700 C CA . PHE A 1 93 ? 61.216 26.414 -28.967 1.00 37.34 93 PHE A CA 1
ATOM 701 C C . PHE A 1 93 ? 61.983 27.316 -29.943 1.00 37.34 93 PHE A C 1
ATOM 703 O O . PHE A 1 93 ? 61.674 28.499 -30.083 1.00 37.34 93 PHE A O 1
ATOM 710 N N . THR A 1 94 ? 62.964 26.736 -30.632 1.00 35.31 94 THR A N 1
ATOM 711 C CA . THR A 1 94 ? 63.730 27.332 -31.731 1.00 35.31 94 THR A CA 1
ATOM 712 C C . THR A 1 94 ? 63.042 27.083 -33.078 1.00 35.31 94 THR A C 1
ATOM 714 O O . THR A 1 94 ? 62.466 26.022 -33.319 1.00 35.31 94 THR A O 1
ATOM 717 N N . SER A 1 95 ? 63.094 28.077 -33.967 1.00 34.06 95 SER A N 1
ATOM 718 C CA . SER A 1 95 ? 62.609 28.019 -35.348 1.00 34.06 95 SER A CA 1
ATOM 719 C C . SER A 1 95 ? 63.772 27.770 -36.317 1.00 34.06 95 SER A C 1
ATOM 721 O O . SER A 1 95 ? 64.808 28.427 -36.244 1.00 34.06 95 SER A O 1
ATOM 723 N N . HIS A 1 96 ? 63.597 26.830 -37.250 1.00 34.69 96 HIS A N 1
ATOM 724 C CA . HIS A 1 96 ? 64.502 26.613 -38.383 1.00 34.69 96 HIS A CA 1
ATOM 725 C C . HIS A 1 96 ? 63.889 27.193 -39.667 1.00 34.69 96 HIS A C 1
ATOM 727 O O . HIS A 1 96 ? 62.781 26.825 -40.055 1.00 34.69 96 HIS A O 1
ATOM 733 N N . GLN A 1 97 ? 64.631 28.088 -40.325 1.00 34.25 97 GLN A N 1
ATOM 734 C CA . GLN A 1 97 ? 64.415 28.548 -41.699 1.00 34.25 97 GLN A CA 1
ATOM 735 C C . GLN A 1 97 ? 65.369 27.804 -42.650 1.00 34.25 97 GLN A C 1
ATOM 737 O O . GLN A 1 97 ? 66.537 27.610 -42.321 1.00 34.25 97 GLN A O 1
ATOM 742 N N . HIS A 1 98 ? 64.881 27.448 -43.841 1.00 33.78 98 HIS A N 1
ATOM 743 C CA . HIS A 1 98 ? 65.665 26.978 -44.992 1.00 33.78 98 HIS A CA 1
ATOM 744 C C . HIS A 1 98 ? 65.497 27.968 -46.164 1.00 33.78 98 HIS A C 1
ATOM 746 O O . HIS A 1 98 ? 64.373 28.433 -46.372 1.00 33.78 98 HIS A O 1
ATOM 752 N N . PRO A 1 99 ? 66.547 28.270 -46.959 1.00 50.53 99 PRO A N 1
ATOM 753 C CA . PRO A 1 99 ? 66.442 29.129 -48.139 1.00 50.53 99 PRO A CA 1
ATOM 754 C C . PRO A 1 99 ? 66.358 28.326 -49.453 1.00 50.53 99 PRO A C 1
ATOM 756 O O . PRO A 1 99 ? 66.926 27.241 -49.573 1.00 50.53 99 PRO A O 1
ATOM 759 N N . TYR A 1 100 ? 65.669 28.891 -50.450 1.00 37.41 100 TYR A N 1
ATOM 760 C CA . TYR A 1 100 ? 65.576 28.377 -51.823 1.00 37.41 100 TYR A CA 1
ATOM 761 C C . TYR A 1 100 ? 66.530 29.128 -52.767 1.00 37.41 100 TYR A C 1
ATOM 763 O O . TYR A 1 100 ? 66.659 30.349 -52.699 1.00 37.41 100 TYR A O 1
ATOM 771 N N . HIS A 1 101 ? 67.167 28.363 -53.656 1.00 36.06 101 HIS A N 1
ATOM 772 C CA . HIS A 1 101 ? 68.098 28.774 -54.710 1.00 36.06 101 HIS A CA 1
ATOM 773 C C . HIS A 1 101 ? 67.430 29.559 -55.857 1.00 36.06 101 HIS A C 1
ATOM 775 O O . HIS A 1 101 ? 66.349 29.199 -56.320 1.00 36.06 101 HIS A O 1
ATOM 781 N N . GLN A 1 102 ? 68.143 30.563 -56.379 1.00 35.50 102 GLN A N 1
ATOM 782 C CA . GLN A 1 102 ? 67.869 31.263 -57.641 1.00 35.50 102 GLN A CA 1
ATOM 783 C C . GLN A 1 102 ? 68.658 30.612 -58.791 1.00 35.50 102 GLN A C 1
ATOM 785 O O . GLN A 1 102 ? 69.858 30.377 -58.661 1.00 35.50 102 GLN A O 1
ATOM 790 N N . TRP A 1 103 ? 67.983 30.344 -59.912 1.00 36.41 103 TRP A N 1
ATOM 791 C CA . TRP A 1 103 ? 68.574 29.921 -61.186 1.00 36.41 103 TRP A CA 1
ATOM 792 C C . TRP A 1 103 ? 68.549 31.084 -62.182 1.00 36.41 103 TRP A C 1
ATOM 794 O O . TRP A 1 103 ? 67.535 31.770 -62.314 1.00 36.41 103 TRP A O 1
ATOM 804 N N . GLY A 1 104 ? 69.673 31.297 -62.867 1.00 37.41 104 GLY A N 1
ATOM 805 C CA . GLY A 1 104 ? 69.827 32.277 -63.939 1.00 37.41 104 GLY A CA 1
ATOM 806 C C . GLY A 1 104 ? 69.401 31.735 -65.303 1.00 37.41 104 GLY A C 1
ATOM 807 O O . GLY A 1 104 ? 69.444 30.531 -65.547 1.00 37.41 104 GLY A O 1
ATOM 808 N N . HIS A 1 105 ? 69.044 32.645 -66.208 1.00 36.41 105 HIS A N 1
ATOM 809 C CA . HIS A 1 105 ? 68.900 32.365 -67.633 1.00 36.41 105 HIS A CA 1
ATOM 810 C C . HIS A 1 105 ? 69.590 33.453 -68.464 1.00 36.41 105 HIS A C 1
ATOM 812 O O . HIS A 1 105 ? 69.275 34.635 -68.360 1.00 36.41 105 HIS A O 1
ATOM 818 N N . ASN A 1 106 ? 70.533 32.997 -69.292 1.00 42.50 106 ASN A N 1
ATOM 819 C CA . ASN A 1 106 ? 71.064 33.665 -70.479 1.00 42.50 106 ASN A CA 1
ATOM 820 C C . ASN A 1 106 ? 70.047 33.596 -71.629 1.00 42.50 106 ASN A C 1
ATOM 822 O O . ASN A 1 106 ? 69.308 32.616 -71.715 1.00 42.50 106 ASN A O 1
ATOM 826 N N . THR A 1 107 ? 70.096 34.560 -72.555 1.00 39.19 107 THR A N 1
ATOM 827 C CA . THR A 1 107 ? 70.115 34.389 -74.035 1.00 39.19 107 THR A CA 1
ATOM 828 C C . THR A 1 107 ? 70.105 35.781 -74.689 1.00 39.19 107 THR A C 1
ATOM 830 O O . THR A 1 107 ? 69.328 36.644 -74.303 1.00 39.19 107 THR A O 1
ATOM 833 N N . TYR A 1 108 ? 71.185 36.135 -75.392 1.00 36.62 108 TYR A N 1
ATOM 834 C CA . TYR A 1 108 ? 71.354 36.110 -76.858 1.00 36.62 108 TYR A CA 1
ATOM 835 C C . TYR A 1 108 ? 70.531 37.170 -77.601 1.00 36.62 108 TYR A C 1
ATOM 837 O O . TYR A 1 108 ? 69.306 37.138 -77.617 1.00 36.62 108 TYR A O 1
ATOM 845 N N . GLY A 1 109 ? 71.255 38.112 -78.210 1.00 39.53 109 GLY A N 1
ATOM 846 C CA . GLY A 1 109 ? 70.705 39.108 -79.114 1.00 39.53 109 GLY A CA 1
ATOM 847 C C . GLY A 1 109 ? 70.525 38.564 -80.523 1.00 39.53 109 GLY A C 1
ATOM 848 O O . GLY A 1 109 ? 71.183 37.601 -80.909 1.00 39.53 109 GLY A O 1
ATOM 849 N N . ASP A 1 110 ? 69.680 39.244 -81.288 1.00 38.25 110 ASP A N 1
ATOM 850 C CA . ASP A 1 110 ? 69.900 39.387 -82.716 1.00 38.25 110 ASP A CA 1
ATOM 851 C C . ASP A 1 110 ? 69.268 40.684 -83.226 1.00 38.25 110 ASP A C 1
ATOM 853 O O . ASP A 1 110 ? 68.248 41.165 -82.724 1.00 38.25 110 ASP A O 1
ATOM 857 N N . SER A 1 111 ? 69.947 41.279 -84.193 1.00 45.59 111 SER A N 1
ATOM 858 C CA . SER A 1 111 ? 69.730 42.614 -84.731 1.00 45.59 111 SER A CA 1
ATOM 859 C C . SER A 1 111 ? 69.257 42.521 -86.177 1.00 45.59 111 SER A C 1
ATOM 861 O O . SER A 1 111 ? 70.026 42.075 -87.019 1.00 45.59 111 SER A O 1
ATOM 863 N N . SER A 1 112 ? 68.051 42.995 -86.503 1.00 46.97 112 SER A N 1
ATOM 864 C CA . SER A 1 112 ? 67.745 43.625 -87.804 1.00 46.97 112 SER A CA 1
ATOM 865 C C . SER A 1 112 ? 66.299 44.147 -87.871 1.00 46.97 112 SER A C 1
ATOM 867 O O . SER A 1 112 ? 65.402 43.626 -87.215 1.00 46.97 112 SER A O 1
ATOM 869 N N . SER A 1 113 ? 66.086 45.165 -88.715 1.00 46.78 113 SER A N 1
ATOM 870 C CA . SER A 1 113 ? 64.811 45.815 -89.089 1.00 46.78 113 SER A CA 1
ATOM 871 C C . SER A 1 113 ? 64.310 46.983 -88.214 1.00 46.78 113 SER A C 1
ATOM 873 O O . SER A 1 113 ? 63.181 47.041 -87.736 1.00 46.78 113 SER A O 1
ATOM 875 N N . GLN A 1 114 ? 65.137 48.023 -88.089 1.00 51.34 114 GLN A N 1
ATOM 876 C CA . GLN A 1 114 ? 64.626 49.386 -87.915 1.00 51.34 114 GLN A CA 1
ATOM 877 C C . GLN A 1 114 ? 64.070 49.864 -89.260 1.00 51.34 114 GLN A C 1
ATOM 879 O O . GLN A 1 114 ? 64.868 50.098 -90.156 1.00 51.34 114 GLN A O 1
ATOM 884 N N . HIS A 1 115 ? 62.743 49.963 -89.405 1.00 50.72 115 HIS A N 1
ATOM 885 C CA . HIS A 1 115 ? 62.030 51.063 -90.095 1.00 50.72 115 HIS A CA 1
ATOM 886 C C . HIS A 1 115 ? 60.519 50.793 -90.306 1.00 50.72 115 HIS A C 1
ATOM 888 O O . HIS A 1 115 ? 59.993 51.134 -91.349 1.00 50.72 115 HIS A O 1
ATOM 894 N N . ASP A 1 116 ? 59.791 50.257 -89.310 1.00 54.25 116 ASP A N 1
ATOM 895 C CA . ASP A 1 116 ? 58.304 50.311 -89.310 1.00 54.25 116 ASP A CA 1
ATOM 896 C C . ASP A 1 116 ? 57.644 50.381 -87.905 1.00 54.25 116 ASP A C 1
ATOM 898 O O . ASP A 1 116 ? 56.430 50.282 -87.737 1.00 54.25 116 ASP A O 1
ATOM 902 N N . TYR A 1 117 ? 58.422 50.634 -86.846 1.00 54.44 117 TYR A N 1
ATOM 903 C CA . TYR A 1 117 ? 57.947 50.513 -85.454 1.00 54.44 117 TYR A CA 1
ATOM 904 C C . TYR A 1 117 ? 57.138 51.698 -84.895 1.00 54.44 117 TYR A C 1
ATOM 906 O O . TYR A 1 117 ? 56.634 51.614 -83.776 1.00 54.44 117 TYR A O 1
ATOM 914 N N . ARG A 1 118 ? 56.975 52.809 -85.628 1.00 57.97 118 ARG A N 1
ATOM 915 C CA . ARG A 1 118 ? 56.321 54.009 -85.061 1.00 57.97 118 ARG A CA 1
ATOM 916 C C . ARG A 1 118 ? 54.792 53.935 -85.014 1.00 57.97 118 ARG A C 1
ATOM 918 O O . ARG A 1 118 ? 54.202 54.554 -84.135 1.00 57.97 118 ARG A O 1
ATOM 925 N N . PHE A 1 119 ? 54.149 53.165 -85.895 1.00 61.00 119 PHE A N 1
ATOM 926 C CA . PHE A 1 119 ? 52.694 52.953 -85.830 1.00 61.00 119 PHE A CA 1
ATOM 927 C C . PHE A 1 119 ? 52.309 51.811 -84.877 1.00 61.00 119 PHE A C 1
ATOM 929 O O . PHE A 1 119 ? 51.321 51.929 -84.151 1.00 61.00 119 PHE A O 1
ATOM 936 N N . SER A 1 120 ? 53.127 50.752 -84.798 1.00 67.38 120 SER A N 1
ATOM 937 C CA . SER A 1 120 ? 52.895 49.635 -83.869 1.00 67.38 120 SER A CA 1
ATOM 938 C C . SER A 1 120 ? 53.019 50.066 -82.405 1.00 67.38 120 SER A C 1
ATOM 940 O O . SER A 1 120 ? 52.191 49.679 -81.584 1.00 67.38 120 SER A O 1
ATOM 942 N N . SER A 1 121 ? 53.974 50.947 -82.068 1.00 71.81 121 SER A N 1
ATOM 943 C CA . SER A 1 121 ? 54.144 51.387 -80.675 1.00 71.81 121 SER A CA 1
ATOM 944 C C . SER A 1 121 ? 52.972 52.231 -80.166 1.00 71.81 121 SER A C 1
ATOM 946 O O . SER A 1 121 ? 52.664 52.197 -78.979 1.00 71.81 121 SER A O 1
ATOM 948 N N . LEU A 1 122 ? 52.307 52.993 -81.044 1.00 75.44 122 LEU A N 1
ATOM 949 C CA . LEU A 1 122 ? 51.119 53.766 -80.675 1.00 75.44 122 LEU A CA 1
ATOM 950 C C . LEU A 1 122 ? 49.917 52.849 -80.430 1.00 75.44 122 LEU A C 1
ATOM 952 O O . LEU A 1 122 ? 49.228 53.018 -79.428 1.00 75.44 122 LEU A O 1
ATOM 956 N N . LEU A 1 123 ? 49.690 51.850 -81.288 1.00 80.31 123 LEU A N 1
ATOM 957 C CA . LEU A 1 123 ? 48.608 50.876 -81.099 1.00 80.31 123 LEU A CA 1
ATOM 958 C C . LEU A 1 123 ? 48.824 49.995 -79.862 1.00 80.31 123 LEU A C 1
ATOM 960 O O . LEU A 1 123 ? 47.875 49.772 -79.111 1.00 80.31 123 LEU A O 1
ATOM 964 N N . GLU A 1 124 ? 50.055 49.558 -79.591 1.00 82.94 124 GLU A N 1
ATOM 965 C CA . GLU A 1 124 ? 50.387 48.844 -78.352 1.00 82.94 124 GLU A CA 1
ATOM 966 C C . GLU A 1 124 ? 50.166 49.716 -77.114 1.00 82.94 124 GLU A C 1
ATOM 968 O O . GLU A 1 124 ? 49.628 49.248 -76.108 1.00 82.94 124 GLU A O 1
ATOM 973 N N . TRP A 1 125 ? 50.516 51.002 -77.192 1.00 88.38 125 TRP A N 1
ATOM 974 C CA . TRP A 1 125 ? 50.285 51.946 -76.105 1.00 88.38 125 TRP A CA 1
ATOM 975 C C . TRP A 1 125 ? 48.787 52.166 -75.842 1.00 88.38 125 TRP A C 1
ATOM 977 O O . TRP A 1 125 ? 48.350 52.065 -74.694 1.00 88.38 125 TRP A O 1
ATOM 987 N N . PHE A 1 126 ? 47.973 52.363 -76.887 1.00 87.25 126 PHE A N 1
ATOM 988 C CA . PHE A 1 126 ? 46.515 52.467 -76.748 1.00 87.25 126 PHE A CA 1
ATOM 989 C C . PHE A 1 126 ? 45.883 51.166 -76.242 1.00 87.25 126 PHE A C 1
ATOM 991 O O . PHE A 1 126 ? 45.041 51.211 -75.345 1.00 87.25 126 PHE A O 1
ATOM 998 N N . SER A 1 127 ? 46.313 50.006 -76.747 1.00 86.69 127 SER A N 1
ATOM 999 C CA . SER A 1 127 ? 45.830 48.704 -76.274 1.00 86.69 127 SER A CA 1
ATOM 1000 C C . SER A 1 127 ? 46.151 48.493 -74.796 1.00 86.69 127 SER A C 1
ATOM 1002 O O . SER A 1 127 ? 45.318 47.978 -74.052 1.00 86.69 127 SER A O 1
ATOM 1004 N N . ARG A 1 128 ? 47.333 48.924 -74.342 1.00 89.81 128 ARG A N 1
ATOM 1005 C CA . ARG A 1 128 ? 47.726 48.837 -72.934 1.00 89.81 128 ARG A CA 1
ATOM 1006 C C . ARG A 1 128 ? 46.885 49.756 -72.055 1.00 89.81 128 ARG A C 1
ATOM 1008 O O . ARG A 1 128 ? 46.435 49.321 -71.002 1.00 89.81 128 ARG A O 1
ATOM 1015 N N . ILE A 1 129 ? 46.596 50.978 -72.502 1.00 91.94 129 ILE A N 1
ATOM 1016 C CA . ILE A 1 129 ? 45.707 51.895 -71.771 1.00 91.94 129 ILE A CA 1
ATOM 1017 C C . ILE A 1 129 ? 44.288 51.335 -71.675 1.00 91.94 129 ILE A C 1
ATOM 1019 O O . ILE A 1 129 ? 43.702 51.352 -70.595 1.00 91.94 129 ILE A O 1
ATOM 1023 N N . ILE A 1 130 ? 43.740 50.802 -72.771 1.00 92.44 130 ILE A N 1
ATOM 1024 C CA . ILE A 1 130 ? 42.400 50.202 -72.773 1.00 92.44 130 ILE A CA 1
ATOM 1025 C C . ILE A 1 130 ? 42.362 48.972 -71.860 1.00 92.44 130 ILE A C 1
ATOM 1027 O O . ILE A 1 130 ? 41.397 48.802 -71.114 1.00 92.44 130 ILE A O 1
ATOM 1031 N N . TYR A 1 131 ? 43.404 48.137 -71.871 1.00 93.12 131 TYR A N 1
ATOM 1032 C CA . TYR A 1 131 ? 43.484 46.954 -71.016 1.00 93.12 131 TYR A CA 1
ATOM 1033 C C . TYR A 1 131 ? 43.567 47.323 -69.529 1.00 93.12 131 TYR A C 1
ATOM 1035 O O . TYR A 1 131 ? 42.790 46.801 -68.733 1.00 93.12 131 TYR A O 1
ATOM 1043 N N . GLU A 1 132 ? 44.435 48.266 -69.158 1.00 91.69 132 GLU A N 1
ATOM 1044 C CA . GLU A 1 132 ? 44.569 48.746 -67.775 1.00 91.69 132 GLU A CA 1
ATOM 1045 C C . GLU A 1 132 ? 43.280 49.426 -67.285 1.00 91.69 132 GLU A C 1
ATOM 1047 O O . GLU A 1 132 ? 42.807 49.147 -66.182 1.00 91.69 132 GLU A O 1
ATOM 1052 N N . ALA A 1 133 ? 42.640 50.249 -68.125 1.00 91.19 133 ALA A N 1
ATOM 1053 C CA . ALA A 1 133 ? 41.357 50.873 -67.798 1.00 91.19 133 ALA A CA 1
ATOM 1054 C C . ALA A 1 133 ? 40.238 49.831 -67.626 1.00 91.19 133 ALA A C 1
ATOM 1056 O O . ALA A 1 133 ? 39.469 49.895 -66.666 1.00 91.19 133 ALA A O 1
ATOM 1057 N N . SER A 1 134 ? 40.171 48.831 -68.509 1.00 92.06 134 SER A N 1
ATOM 1058 C CA . SER A 1 134 ? 39.191 47.740 -68.418 1.00 92.06 134 SER A CA 1
ATOM 1059 C C . SER A 1 134 ? 39.417 46.888 -67.169 1.00 92.06 134 SER A C 1
ATOM 1061 O O . SER A 1 134 ? 38.464 46.534 -66.475 1.00 92.06 134 SER A O 1
ATOM 1063 N N . TYR A 1 135 ? 40.676 46.599 -66.838 1.00 93.50 135 TYR A N 1
ATOM 1064 C CA . TYR A 1 135 ? 41.042 45.847 -65.643 1.00 93.50 135 TYR A CA 1
ATOM 1065 C C . TYR A 1 135 ? 40.688 46.611 -64.359 1.00 93.50 135 TYR A C 1
ATOM 1067 O O . TYR A 1 135 ? 40.098 46.033 -63.443 1.00 93.50 135 TYR A O 1
ATOM 1075 N N . ALA A 1 136 ? 40.944 47.922 -64.316 1.00 91.94 136 ALA A N 1
ATOM 1076 C CA . ALA A 1 136 ? 40.541 48.782 -63.205 1.00 91.94 136 ALA A CA 1
ATOM 1077 C C . ALA A 1 136 ? 39.010 48.829 -63.028 1.00 91.94 136 ALA A C 1
ATOM 1079 O O . ALA A 1 136 ? 38.513 48.717 -61.905 1.00 91.94 136 ALA A O 1
ATOM 1080 N N . ILE A 1 137 ? 38.245 48.915 -64.125 1.00 93.88 137 ILE A N 1
ATOM 1081 C CA . ILE A 1 137 ? 36.773 48.870 -64.088 1.00 93.88 137 ILE A CA 1
ATOM 1082 C C . ILE A 1 137 ? 36.280 47.517 -63.556 1.00 93.88 137 ILE A C 1
ATOM 1084 O O . ILE A 1 137 ? 35.397 47.481 -62.697 1.00 93.88 137 ILE A O 1
ATOM 1088 N N . LEU A 1 138 ? 36.859 46.401 -64.009 1.00 94.44 138 LEU A N 1
ATOM 1089 C CA . LEU A 1 138 ? 36.491 45.063 -63.534 1.00 94.44 138 LEU A CA 1
ATOM 1090 C C . LEU A 1 138 ? 36.825 44.855 -62.051 1.00 94.44 138 LEU A C 1
ATOM 1092 O O . LEU A 1 138 ? 36.033 44.243 -61.331 1.00 94.44 138 LEU A O 1
ATOM 1096 N N . LEU A 1 139 ? 37.948 45.394 -61.567 1.00 93.06 139 LEU A N 1
ATOM 1097 C CA . LEU A 1 139 ? 38.290 45.384 -60.142 1.00 93.06 139 LEU A CA 1
ATOM 1098 C C . LEU A 1 139 ? 37.288 46.192 -59.311 1.00 93.06 139 LEU A C 1
ATOM 1100 O O . LEU A 1 139 ? 36.819 45.703 -58.281 1.00 93.06 139 LEU A O 1
ATOM 1104 N N . HIS A 1 140 ? 36.894 47.380 -59.774 1.00 92.38 140 HIS A N 1
ATOM 1105 C CA . HIS A 1 140 ? 35.874 48.181 -59.096 1.00 92.38 140 HIS A CA 1
ATOM 1106 C C . HIS A 1 140 ? 34.498 47.507 -59.097 1.00 92.38 140 HIS A C 1
ATOM 1108 O O . HIS A 1 140 ? 33.834 47.482 -58.061 1.00 92.38 140 HIS A O 1
ATOM 1114 N N . LEU A 1 141 ? 34.081 46.901 -60.212 1.00 92.06 141 LEU A N 1
ATOM 1115 C CA . LEU A 1 141 ? 32.835 46.132 -60.282 1.00 92.06 141 LEU A CA 1
ATOM 1116 C C . LEU A 1 141 ? 32.861 44.923 -59.345 1.00 92.06 141 LEU A C 1
ATOM 1118 O O . LEU A 1 141 ? 31.879 44.667 -58.649 1.00 92.06 141 LEU A O 1
ATOM 1122 N N . ARG A 1 142 ? 33.991 44.211 -59.265 1.00 94.19 142 ARG A N 1
ATOM 1123 C CA . ARG A 1 142 ? 34.169 43.115 -58.307 1.00 94.19 142 ARG A CA 1
ATOM 1124 C C . ARG A 1 142 ? 34.025 43.606 -56.870 1.00 94.19 142 ARG A C 1
ATOM 1126 O O . ARG A 1 142 ? 33.299 42.994 -56.095 1.00 94.19 142 ARG A O 1
ATOM 1133 N N . GLN A 1 143 ? 34.645 44.732 -56.531 1.00 94.00 143 GLN A N 1
ATOM 1134 C CA . GLN A 1 143 ? 34.555 45.295 -55.188 1.00 94.00 143 GLN A CA 1
ATOM 1135 C C . GLN A 1 143 ? 33.136 45.780 -54.846 1.00 94.00 143 GLN A C 1
ATOM 1137 O O . GLN A 1 143 ? 32.682 45.604 -53.716 1.00 94.00 143 GLN A O 1
ATOM 1142 N N . LEU A 1 144 ? 32.393 46.317 -55.819 1.00 93.00 144 LEU A N 1
ATOM 1143 C CA . LEU A 1 144 ? 30.974 46.648 -55.654 1.00 93.00 144 LEU A CA 1
ATOM 1144 C C . LEU A 1 144 ? 30.108 45.398 -55.444 1.00 93.00 144 LEU A C 1
ATOM 1146 O O . LEU A 1 144 ? 29.234 45.410 -54.578 1.00 93.00 144 LEU A O 1
ATOM 1150 N N . LEU A 1 145 ? 30.366 44.310 -56.176 1.00 93.44 145 LEU A N 1
ATOM 1151 C CA . LEU A 1 145 ? 29.660 43.038 -56.000 1.00 93.44 145 LEU A CA 1
ATOM 1152 C C . LEU A 1 145 ? 29.963 42.389 -54.646 1.00 93.44 145 LEU A C 1
ATOM 1154 O O . LEU A 1 145 ? 29.046 41.878 -54.004 1.00 93.44 145 LEU A O 1
ATOM 1158 N N . ASP A 1 146 ? 31.211 42.447 -54.181 1.00 90.50 146 ASP A N 1
ATOM 1159 C CA . ASP A 1 146 ? 31.595 41.938 -52.862 1.00 90.50 146 ASP A CA 1
ATOM 1160 C C . ASP A 1 146 ? 30.945 42.765 -51.740 1.00 90.50 146 ASP A C 1
ATOM 1162 O O . ASP A 1 146 ? 30.386 42.196 -50.798 1.00 90.50 146 ASP A O 1
ATOM 1166 N N . ASN A 1 147 ? 30.898 44.094 -51.884 1.00 90.12 147 ASN A N 1
ATOM 1167 C CA . ASN A 1 147 ? 30.176 44.973 -50.961 1.00 90.12 147 ASN A CA 1
ATOM 1168 C C . ASN A 1 147 ? 28.665 44.692 -50.962 1.00 90.12 147 ASN A C 1
ATOM 1170 O O . ASN A 1 147 ? 28.054 44.600 -49.896 1.00 90.12 147 ASN A O 1
ATOM 1174 N N . PHE A 1 148 ? 28.055 44.500 -52.135 1.00 92.50 148 PHE A N 1
ATOM 1175 C CA . PHE A 1 148 ? 26.637 44.158 -52.252 1.00 92.50 148 PHE A CA 1
ATOM 1176 C C . PHE A 1 148 ? 26.331 42.792 -51.628 1.00 92.50 148 PHE A C 1
ATOM 1178 O O . PHE A 1 148 ? 25.375 42.647 -50.865 1.00 92.50 148 PHE A O 1
ATOM 1185 N N . ARG A 1 149 ? 27.179 41.789 -51.878 1.00 91.06 149 ARG A N 1
ATOM 1186 C CA . ARG A 1 149 ? 27.066 40.457 -51.277 1.00 91.06 149 ARG A CA 1
ATOM 1187 C C . ARG A 1 149 ? 27.183 40.521 -49.756 1.00 91.06 149 ARG A C 1
ATOM 1189 O O . ARG A 1 149 ? 26.420 39.851 -49.060 1.00 91.06 149 ARG A O 1
ATOM 1196 N N . PHE A 1 150 ? 28.096 41.339 -49.239 1.00 90.69 150 PHE A N 1
ATOM 1197 C CA . PHE A 1 150 ? 28.252 41.557 -47.806 1.00 90.69 150 PHE A CA 1
ATOM 1198 C C . PHE A 1 150 ? 27.016 42.231 -47.194 1.00 90.69 150 PHE A C 1
ATOM 1200 O O . PHE A 1 150 ? 26.507 41.759 -46.177 1.00 90.69 150 PHE A O 1
ATOM 1207 N N . GLN A 1 151 ? 26.460 43.257 -47.846 1.00 90.06 151 GLN A N 1
ATOM 1208 C CA . GLN A 1 151 ? 25.218 43.893 -47.395 1.00 90.06 151 GLN A CA 1
ATOM 1209 C C . GLN A 1 151 ? 24.020 42.935 -47.423 1.00 90.06 151 GLN A C 1
ATOM 1211 O O . GLN A 1 151 ? 23.273 42.857 -46.449 1.00 90.06 151 GLN A O 1
ATOM 1216 N N . MET A 1 152 ? 23.872 42.131 -48.478 1.00 89.19 152 MET A N 1
ATOM 1217 C CA . MET A 1 152 ? 22.821 41.111 -48.552 1.00 89.19 152 MET A CA 1
ATOM 1218 C C . MET A 1 152 ? 22.972 40.050 -47.460 1.00 89.19 152 MET A C 1
ATOM 1220 O O . MET A 1 152 ? 21.975 39.610 -46.889 1.00 89.19 152 MET A O 1
ATOM 1224 N N . MET A 1 153 ? 24.199 39.664 -47.108 1.00 89.75 153 MET A N 1
ATOM 1225 C CA . MET A 1 153 ? 24.451 38.745 -45.998 1.00 89.75 153 MET A CA 1
ATOM 1226 C C . MET A 1 153 ? 24.062 39.368 -44.648 1.00 89.75 153 MET A C 1
ATOM 1228 O O . MET A 1 153 ? 23.415 38.700 -43.841 1.00 89.75 153 MET A O 1
ATOM 1232 N N . ILE A 1 154 ? 24.366 40.650 -44.421 1.00 89.81 154 ILE A N 1
ATOM 1233 C CA . ILE A 1 154 ? 23.956 41.372 -43.204 1.00 89.81 154 ILE A CA 1
ATOM 1234 C C . ILE A 1 154 ? 22.430 41.459 -43.097 1.00 89.81 154 ILE A C 1
ATOM 1236 O O . ILE A 1 154 ? 21.893 41.268 -42.010 1.00 89.81 154 ILE A O 1
ATOM 1240 N N . LEU A 1 155 ? 21.724 41.700 -44.203 1.00 89.88 155 LEU A N 1
ATOM 1241 C CA . LEU A 1 155 ? 20.264 41.835 -44.191 1.00 89.88 155 LEU A CA 1
ATOM 1242 C C . LEU A 1 155 ? 19.532 40.488 -44.081 1.00 89.88 155 LEU A C 1
ATOM 1244 O O . LEU A 1 155 ? 18.492 40.398 -43.433 1.00 89.88 155 LEU A O 1
ATOM 1248 N N . THR A 1 156 ? 20.066 39.418 -44.673 1.00 90.94 156 THR A N 1
ATOM 1249 C CA . THR A 1 156 ? 19.391 38.104 -44.707 1.00 90.94 156 THR A CA 1
ATOM 1250 C C . THR A 1 156 ? 19.659 37.246 -43.469 1.00 90.94 156 THR A C 1
ATOM 1252 O O . THR A 1 156 ? 18.770 36.513 -43.028 1.00 90.94 156 THR A O 1
ATOM 1255 N N . THR A 1 157 ? 20.835 37.368 -42.846 1.00 91.12 157 THR A N 1
ATOM 1256 C CA . THR A 1 157 ? 21.195 36.621 -41.625 1.00 91.12 157 THR A CA 1
ATOM 1257 C C . THR A 1 157 ? 20.199 36.798 -40.462 1.00 91.12 157 THR A C 1
ATOM 1259 O O . THR A 1 157 ? 19.800 35.781 -39.881 1.00 91.12 157 THR A O 1
ATOM 1262 N N . PRO A 1 158 ? 19.734 38.014 -40.104 1.00 90.25 158 PRO A N 1
ATOM 1263 C CA . PRO A 1 158 ? 18.753 38.183 -39.032 1.00 90.25 158 PRO A CA 1
ATOM 1264 C C . PRO A 1 158 ? 17.376 37.610 -39.393 1.00 90.25 158 PRO A C 1
ATOM 1266 O O . PRO A 1 158 ? 16.716 37.055 -38.518 1.00 90.25 158 PRO A O 1
ATOM 1269 N N . ILE A 1 159 ? 16.966 37.648 -40.667 1.00 89.56 159 ILE A N 1
ATOM 1270 C CA . ILE A 1 159 ? 15.688 37.071 -41.125 1.00 89.56 159 ILE A CA 1
ATOM 1271 C C . ILE A 1 159 ? 15.711 35.544 -40.985 1.00 89.56 159 ILE A C 1
ATOM 1273 O O . ILE A 1 159 ? 14.777 34.950 -40.440 1.00 89.56 159 ILE A O 1
ATOM 1277 N N . ILE A 1 160 ? 16.799 34.902 -41.420 1.00 89.38 160 ILE A N 1
ATOM 1278 C CA . ILE A 1 160 ? 16.981 33.450 -41.289 1.00 89.38 160 ILE A CA 1
ATOM 1279 C C . ILE A 1 160 ? 17.070 33.053 -39.810 1.00 89.38 160 ILE A C 1
ATOM 1281 O O . ILE A 1 160 ? 16.422 32.094 -39.388 1.00 89.38 160 ILE A O 1
ATOM 1285 N N . SER A 1 161 ? 17.812 33.817 -39.002 1.00 89.19 161 SER A N 1
ATOM 1286 C CA . SER A 1 161 ? 17.930 33.575 -37.558 1.00 89.19 161 SER A CA 1
ATOM 1287 C C . SER A 1 161 ? 16.580 33.699 -36.849 1.00 89.19 161 SER A C 1
ATOM 1289 O O . SER A 1 161 ? 16.240 32.855 -36.021 1.00 89.19 161 SER A O 1
ATOM 1291 N N . TRP A 1 162 ? 15.771 34.696 -37.218 1.00 92.94 162 TRP A N 1
ATOM 1292 C CA . TRP A 1 162 ? 14.425 34.872 -36.682 1.00 92.94 162 TRP A CA 1
ATOM 1293 C C . TRP A 1 162 ? 13.495 33.721 -37.077 1.00 92.94 162 TRP A C 1
ATOM 1295 O O . TRP A 1 162 ? 12.804 33.178 -36.218 1.00 92.94 162 TRP A O 1
ATOM 1305 N N . LYS A 1 163 ? 13.529 33.264 -38.335 1.00 92.19 163 LYS A N 1
ATOM 1306 C CA . LYS A 1 163 ? 12.729 32.111 -38.781 1.00 92.19 163 LYS A CA 1
ATOM 1307 C C . LYS A 1 163 ? 13.139 30.800 -38.112 1.00 92.19 163 LYS A C 1
ATOM 1309 O O . LYS A 1 163 ? 12.273 30.000 -37.757 1.00 92.19 163 LYS A O 1
ATOM 1314 N N . LEU A 1 164 ? 14.433 30.590 -37.877 1.00 90.56 164 LEU A N 1
ATOM 1315 C CA . LEU A 1 164 ? 14.922 29.443 -37.107 1.00 90.56 164 LEU A CA 1
ATOM 1316 C C . LEU A 1 164 ? 14.479 29.512 -35.641 1.00 90.56 164 LEU A C 1
ATOM 1318 O O . LEU A 1 164 ? 14.105 28.487 -35.069 1.00 90.56 164 LEU A O 1
ATOM 1322 N N . LEU A 1 165 ? 14.478 30.705 -35.041 1.00 92.69 165 LEU A N 1
ATOM 1323 C CA . LEU A 1 165 ? 13.971 30.912 -33.685 1.00 92.69 165 LEU A CA 1
ATOM 1324 C C . LEU A 1 165 ? 12.457 30.668 -33.608 1.00 92.69 165 LEU A C 1
ATOM 1326 O O . LEU A 1 165 ? 12.001 29.961 -32.712 1.00 92.69 165 LEU A O 1
ATOM 1330 N N . GLU A 1 166 ? 11.687 31.163 -34.580 1.00 94.81 166 GLU A N 1
ATOM 1331 C CA . GLU A 1 166 ? 10.245 30.915 -34.695 1.00 94.81 166 GLU A CA 1
ATOM 1332 C C . GLU A 1 166 ? 9.953 29.409 -34.805 1.00 94.81 166 GLU A C 1
ATOM 1334 O O . GLU A 1 166 ? 9.090 28.881 -34.101 1.00 94.81 166 GLU A O 1
ATOM 1339 N N . TYR A 1 167 ? 10.720 28.686 -35.627 1.00 92.38 167 TYR A N 1
ATOM 1340 C CA . TYR A 1 167 ? 10.597 27.237 -35.769 1.00 92.38 167 TYR A CA 1
ATOM 1341 C C . TYR A 1 167 ? 10.930 26.486 -34.469 1.00 92.38 167 TYR A C 1
ATOM 1343 O O . TYR A 1 167 ? 10.188 25.583 -34.070 1.00 92.38 167 TYR A O 1
ATOM 1351 N N . ARG A 1 168 ? 12.004 26.877 -33.764 1.00 92.25 168 ARG A N 1
ATOM 1352 C CA . ARG A 1 168 ? 12.354 26.296 -32.453 1.00 92.25 168 ARG A CA 1
ATOM 1353 C C . ARG A 1 168 ? 11.259 26.557 -31.423 1.00 92.25 168 ARG A C 1
ATOM 1355 O O . ARG A 1 168 ? 10.855 25.616 -30.746 1.00 92.25 168 ARG A O 1
ATOM 1362 N N . ASN A 1 169 ? 10.720 27.773 -31.364 1.00 91.56 169 ASN A N 1
ATOM 1363 C CA . ASN A 1 169 ? 9.645 28.124 -30.437 1.00 91.56 169 ASN A CA 1
ATOM 1364 C C . ASN A 1 169 ? 8.361 27.341 -30.730 1.00 91.56 169 ASN A C 1
ATOM 1366 O O . ASN A 1 169 ? 7.777 26.775 -29.811 1.00 91.56 169 ASN A O 1
ATOM 1370 N N . ARG A 1 170 ? 7.961 27.196 -32.002 1.00 92.00 170 ARG A N 1
ATOM 1371 C CA . ARG A 1 170 ? 6.809 26.352 -32.375 1.00 92.00 170 ARG A CA 1
ATOM 1372 C C . ARG A 1 170 ? 7.005 24.892 -31.967 1.00 92.00 170 ARG A C 1
ATOM 1374 O O . ARG A 1 170 ? 6.055 24.251 -31.524 1.00 92.00 170 ARG A O 1
ATOM 1381 N N . ARG A 1 171 ? 8.224 24.356 -32.091 1.00 92.62 171 ARG A N 1
ATOM 1382 C CA . ARG A 1 171 ? 8.538 22.984 -31.666 1.00 92.62 171 ARG A CA 1
ATOM 1383 C C . ARG A 1 171 ? 8.497 22.826 -30.145 1.00 92.62 171 ARG A C 1
ATOM 1385 O O . ARG A 1 171 ? 7.974 21.828 -29.665 1.00 92.62 171 ARG A O 1
ATOM 1392 N N . ILE A 1 172 ? 9.013 23.805 -29.403 1.00 91.50 172 ILE A N 1
ATOM 1393 C CA . ILE A 1 172 ? 8.960 23.817 -27.935 1.00 91.50 172 ILE A CA 1
ATOM 1394 C C . ILE A 1 172 ? 7.505 23.871 -27.462 1.00 91.50 172 ILE A C 1
ATOM 1396 O O . ILE A 1 172 ? 7.122 23.056 -26.632 1.00 91.50 172 ILE A O 1
ATOM 1400 N N . ILE A 1 173 ? 6.677 24.744 -28.046 1.00 91.56 173 ILE A N 1
ATOM 1401 C CA . ILE A 1 173 ? 5.251 24.845 -27.704 1.00 91.56 173 ILE A CA 1
ATOM 1402 C C . ILE A 1 173 ? 4.534 23.514 -27.956 1.00 91.56 173 ILE A C 1
ATOM 1404 O O . ILE A 1 173 ? 3.847 23.037 -27.061 1.00 91.56 173 ILE A O 1
ATOM 1408 N N . LYS A 1 174 ? 4.753 22.868 -29.113 1.00 91.50 174 LYS A N 1
ATOM 1409 C CA . LYS A 1 174 ? 4.176 21.540 -29.404 1.00 91.50 174 LYS A CA 1
ATOM 1410 C C . LYS A 1 174 ? 4.612 20.464 -28.404 1.00 91.50 174 LYS A C 1
ATOM 1412 O O . LYS A 1 174 ? 3.814 19.624 -28.009 1.00 91.50 174 LYS A O 1
ATOM 1417 N N . ASN A 1 175 ? 5.875 20.478 -27.984 1.00 91.25 175 ASN A N 1
ATOM 1418 C CA . ASN A 1 175 ? 6.357 19.527 -26.985 1.00 91.25 175 ASN A CA 1
ATOM 1419 C C . ASN A 1 175 ? 5.728 19.786 -25.607 1.00 91.25 175 ASN A C 1
ATOM 1421 O O . ASN A 1 175 ? 5.381 18.832 -24.920 1.00 91.25 175 ASN A O 1
ATOM 1425 N N . ILE A 1 176 ? 5.554 21.054 -25.218 1.00 91.56 176 ILE A N 1
ATOM 1426 C CA . ILE A 1 176 ? 4.898 21.429 -23.958 1.00 91.56 176 ILE A CA 1
ATOM 1427 C C . ILE A 1 176 ? 3.420 21.024 -23.978 1.00 91.56 176 ILE A C 1
ATOM 1429 O O . ILE A 1 176 ? 2.947 20.455 -22.999 1.00 91.56 176 ILE A O 1
ATOM 1433 N N . THR A 1 177 ? 2.698 21.246 -25.082 1.00 92.75 177 THR A N 1
ATOM 1434 C CA . THR A 1 177 ? 1.293 20.818 -25.195 1.00 92.75 177 THR A CA 1
ATOM 1435 C C . THR A 1 177 ? 1.160 19.301 -25.117 1.00 92.75 177 THR A C 1
ATOM 1437 O O . THR A 1 177 ? 0.331 18.817 -24.357 1.00 92.75 177 THR A O 1
ATOM 1440 N N . ASN A 1 178 ? 2.028 18.547 -25.800 1.00 91.69 178 ASN A N 1
ATOM 1441 C CA . ASN A 1 178 ? 2.004 17.082 -25.738 1.00 91.69 178 ASN A CA 1
ATOM 1442 C C . ASN A 1 178 ? 2.323 16.558 -24.327 1.00 91.69 178 ASN A C 1
ATOM 1444 O O . ASN A 1 178 ? 1.710 15.596 -23.872 1.00 91.69 178 ASN A O 1
ATOM 1448 N N . LEU A 1 179 ? 3.262 17.191 -23.613 1.00 92.06 179 LEU A N 1
ATOM 1449 C CA . LEU A 1 179 ? 3.553 16.848 -22.216 1.00 92.06 179 LEU A CA 1
ATOM 1450 C C . LEU A 1 179 ? 2.353 17.124 -21.304 1.00 92.06 179 LEU A C 1
ATOM 1452 O O . LEU A 1 179 ? 2.035 16.299 -20.452 1.00 92.06 179 LEU A O 1
ATOM 1456 N N . HIS A 1 180 ? 1.661 18.245 -21.511 1.00 92.50 180 HIS A N 1
ATOM 1457 C CA . HIS A 1 180 ? 0.477 18.595 -20.733 1.00 92.50 180 HIS A CA 1
ATOM 1458 C C . HIS 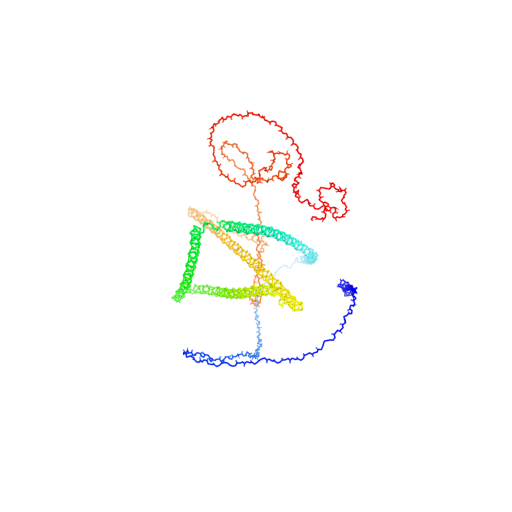A 1 180 ? -0.697 17.637 -21.002 1.00 92.50 180 HIS A C 1
ATOM 1460 O O . HIS A 1 180 ? -1.386 17.229 -20.070 1.00 92.50 180 HIS A O 1
ATOM 1466 N N . GLU A 1 181 ? -0.906 17.218 -22.253 1.00 93.31 181 GLU A N 1
ATOM 1467 C CA . GLU A 1 181 ? -1.903 16.195 -22.600 1.00 93.31 181 GLU A CA 1
ATOM 1468 C C . GLU A 1 181 ? -1.589 14.842 -21.947 1.00 93.31 181 GLU A C 1
ATOM 1470 O O . GLU A 1 181 ? -2.481 14.218 -21.370 1.00 93.31 181 GLU A O 1
ATOM 1475 N N . LEU A 1 182 ? -0.321 14.416 -21.952 1.00 92.44 182 LEU A N 1
ATOM 1476 C CA . LEU A 1 182 ? 0.106 13.198 -21.256 1.00 92.44 182 LEU A CA 1
ATOM 1477 C C . LEU A 1 182 ? -0.118 13.290 -19.741 1.00 92.44 182 LEU A C 1
ATOM 1479 O O . LEU A 1 182 ? -0.545 12.313 -19.123 1.00 92.44 182 LEU A O 1
ATOM 1483 N N . GLU A 1 183 ? 0.125 14.453 -19.135 1.00 94.19 183 GLU A N 1
ATOM 1484 C CA . GLU A 1 183 ? -0.124 14.660 -17.707 1.00 94.19 183 GLU A CA 1
ATOM 1485 C C . GLU A 1 183 ? -1.622 14.609 -17.368 1.00 94.19 183 GLU A C 1
ATOM 1487 O O . GLU A 1 183 ? -2.002 14.019 -16.354 1.00 94.19 183 GLU A O 1
ATOM 1492 N N . ILE A 1 184 ? -2.488 15.152 -18.231 1.00 93.00 184 ILE A N 1
ATOM 1493 C CA . ILE A 1 184 ? -3.946 15.040 -18.082 1.00 93.00 184 ILE A CA 1
ATOM 1494 C C . ILE A 1 184 ? -4.385 13.574 -18.161 1.00 93.00 184 ILE A C 1
ATOM 1496 O O . ILE A 1 184 ? -5.140 13.121 -17.301 1.00 93.00 184 ILE A O 1
ATOM 1500 N N . VAL A 1 185 ? -3.896 12.812 -19.146 1.00 92.50 185 VAL A N 1
ATOM 1501 C CA . VAL A 1 185 ? -4.224 11.381 -19.283 1.00 92.50 185 VAL A CA 1
ATOM 1502 C C . VAL A 1 185 ? -3.758 10.595 -18.058 1.00 92.50 185 VAL A C 1
ATOM 1504 O O . VAL A 1 185 ? -4.511 9.769 -17.541 1.00 92.50 185 VAL A O 1
ATOM 1507 N N . LYS A 1 186 ? -2.561 10.890 -17.538 1.00 93.62 186 LYS A N 1
ATOM 1508 C CA . LYS A 1 186 ? -2.044 10.263 -16.318 1.00 93.62 186 LYS A CA 1
ATOM 1509 C C . LYS A 1 186 ? -2.928 10.564 -15.103 1.00 93.62 186 LYS A C 1
ATOM 1511 O O . LYS A 1 186 ? -3.321 9.636 -14.402 1.00 93.62 186 LYS A O 1
ATOM 1516 N N . LYS A 1 187 ? -3.315 11.826 -14.888 1.00 91.50 187 LYS A N 1
ATOM 1517 C CA . LYS A 1 187 ? -4.232 12.205 -13.796 1.00 91.50 187 LYS A CA 1
ATOM 1518 C C . LYS A 1 187 ? -5.605 11.553 -13.951 1.00 91.50 187 LYS A C 1
ATOM 1520 O O . LYS A 1 187 ? -6.187 11.115 -12.965 1.00 91.50 187 LYS A O 1
ATOM 1525 N N . GLN A 1 188 ? -6.109 11.425 -15.177 1.00 91.81 188 GLN A N 1
ATOM 1526 C CA . GLN A 1 188 ? -7.367 10.726 -15.440 1.00 91.81 188 GLN A CA 1
ATOM 1527 C C . GLN A 1 188 ? -7.270 9.230 -15.097 1.00 91.81 188 GLN A C 1
ATOM 1529 O O . GLN A 1 188 ? -8.198 8.676 -14.507 1.00 91.81 188 GLN A O 1
ATOM 1534 N N . GLN A 1 189 ? -6.140 8.586 -15.412 1.00 91.12 189 GLN A N 1
ATOM 1535 C CA . GLN A 1 189 ? -5.871 7.203 -15.014 1.00 91.12 189 GLN A CA 1
ATOM 1536 C C . GLN A 1 189 ? -5.785 7.060 -13.488 1.00 91.12 189 GLN A C 1
ATOM 1538 O O . GLN A 1 189 ? -6.424 6.165 -12.937 1.00 91.12 189 GLN A O 1
ATOM 1543 N N . GLU A 1 190 ? -5.095 7.967 -12.794 1.00 90.81 190 GLU A N 1
ATOM 1544 C CA . GLU A 1 190 ? -5.015 7.982 -11.325 1.00 90.81 190 GLU A CA 1
ATOM 1545 C C . GLU A 1 190 ? -6.401 8.136 -10.677 1.00 90.81 190 GLU A C 1
ATOM 1547 O O . GLU A 1 190 ? -6.753 7.371 -9.781 1.00 90.81 190 GLU A O 1
ATOM 1552 N N . VAL A 1 191 ? -7.239 9.051 -11.178 1.00 91.12 191 VAL A N 1
ATOM 1553 C CA . VAL A 1 191 ? -8.621 9.222 -10.696 1.00 91.12 191 VAL A CA 1
ATOM 1554 C C . VAL A 1 191 ? -9.453 7.959 -10.931 1.00 91.12 191 VAL A C 1
ATOM 1556 O O . VAL A 1 191 ? -10.197 7.539 -10.042 1.00 91.12 191 VAL A O 1
ATOM 1559 N N . SER A 1 192 ? -9.312 7.318 -12.095 1.00 90.19 192 SER A N 1
ATOM 1560 C CA . SER A 1 192 ? -10.020 6.067 -12.386 1.00 90.19 192 SER A CA 1
ATOM 1561 C C . SER A 1 192 ? -9.570 4.915 -11.480 1.00 90.19 192 SER A C 1
ATOM 1563 O O . SER A 1 192 ? -10.413 4.180 -10.970 1.00 90.19 192 SER A O 1
ATOM 1565 N N . ALA A 1 193 ? -8.269 4.809 -11.187 1.00 88.94 193 ALA A N 1
ATOM 1566 C CA . ALA A 1 193 ? -7.729 3.807 -10.275 1.00 88.94 193 ALA A CA 1
ATOM 1567 C C . ALA A 1 193 ? -8.239 4.019 -8.842 1.00 88.94 193 ALA A C 1
ATOM 1569 O O . ALA A 1 193 ? -8.686 3.068 -8.203 1.00 88.94 193 ALA A O 1
ATOM 1570 N N . ILE A 1 194 ? -8.267 5.269 -8.363 1.00 89.31 194 ILE A N 1
ATOM 1571 C CA . ILE A 1 194 ? -8.820 5.612 -7.044 1.00 89.31 194 ILE A CA 1
ATOM 1572 C C . ILE A 1 194 ? -10.308 5.242 -6.952 1.00 89.31 194 ILE A C 1
ATOM 1574 O O . ILE A 1 194 ? -10.750 4.754 -5.912 1.00 89.31 194 ILE A O 1
ATOM 1578 N N . SER A 1 195 ? -11.087 5.442 -8.021 1.00 92.06 195 SER A N 1
ATOM 1579 C CA . SER A 1 195 ? -12.501 5.039 -8.048 1.00 92.06 195 SER A CA 1
ATOM 1580 C C . SER A 1 195 ? -12.663 3.528 -7.880 1.00 92.06 195 SER A C 1
ATOM 1582 O O . SER A 1 195 ? -13.460 3.092 -7.054 1.00 92.06 195 SER A O 1
ATOM 1584 N N . VAL A 1 196 ? -11.876 2.732 -8.610 1.00 91.81 196 VAL A N 1
ATOM 1585 C CA . VAL A 1 196 ? -11.939 1.263 -8.537 1.00 91.81 196 VAL A CA 1
ATOM 1586 C C . VAL A 1 196 ? -11.549 0.759 -7.146 1.00 91.81 196 VAL A C 1
ATOM 1588 O O . VAL A 1 196 ? -12.211 -0.127 -6.610 1.00 91.81 196 VAL A O 1
ATOM 1591 N N . VAL A 1 197 ? -10.516 1.341 -6.527 1.00 91.19 197 VAL A N 1
ATOM 1592 C CA . VAL A 1 197 ? -10.108 0.981 -5.158 1.00 91.19 197 VAL A CA 1
ATOM 1593 C C . VAL A 1 197 ? -11.230 1.265 -4.157 1.00 91.19 197 VAL A C 1
ATOM 1595 O O . VAL A 1 197 ? -11.550 0.397 -3.350 1.00 91.19 197 VAL A O 1
ATOM 1598 N N . LYS A 1 198 ? -11.898 2.422 -4.251 1.00 91.88 198 LYS A N 1
ATOM 1599 C CA . LYS A 1 198 ? -13.041 2.746 -3.380 1.00 91.88 198 LYS A CA 1
ATOM 1600 C C . LYS A 1 198 ? -14.215 1.787 -3.564 1.00 91.88 198 LYS A C 1
ATOM 1602 O O . LYS A 1 198 ? -14.850 1.407 -2.582 1.00 91.88 198 LYS A O 1
ATOM 1607 N N . ASP A 1 199 ? -14.501 1.372 -4.795 1.00 91.56 199 ASP A N 1
ATOM 1608 C CA . ASP A 1 199 ? -15.563 0.399 -5.058 1.00 91.56 199 ASP A CA 1
ATOM 1609 C C . ASP A 1 199 ? -15.234 -0.977 -4.451 1.00 91.56 199 ASP A C 1
ATOM 1611 O O . ASP A 1 199 ? -16.117 -1.631 -3.886 1.00 91.56 199 ASP A O 1
ATOM 1615 N N . LEU A 1 200 ? -13.961 -1.388 -4.489 1.00 91.06 200 LEU A N 1
ATOM 1616 C CA . LEU A 1 200 ? -13.481 -2.608 -3.833 1.00 91.06 200 LEU A CA 1
ATOM 1617 C C . LEU A 1 200 ? -13.533 -2.506 -2.302 1.00 91.06 200 LEU A C 1
ATOM 1619 O O . LEU A 1 200 ? -13.979 -3.454 -1.657 1.00 91.06 200 LEU A O 1
ATOM 1623 N N . GLU A 1 201 ? -13.162 -1.367 -1.713 1.00 93.81 201 GLU A N 1
ATOM 1624 C CA . GLU A 1 201 ? -13.299 -1.122 -0.268 1.00 93.81 201 GLU A CA 1
ATOM 1625 C C . GLU A 1 201 ? -14.765 -1.198 0.178 1.00 93.81 201 GLU A C 1
ATOM 1627 O O . GLU A 1 201 ? -15.089 -1.864 1.161 1.00 93.81 201 GLU A O 1
ATOM 1632 N N . ILE A 1 202 ? -15.683 -0.581 -0.574 1.00 93.62 202 ILE A N 1
ATOM 1633 C CA . ILE A 1 202 ? -17.123 -0.654 -0.294 1.00 93.62 202 ILE A CA 1
ATOM 1634 C C . ILE A 1 202 ? -17.629 -2.098 -0.412 1.00 93.62 202 ILE A C 1
ATOM 1636 O O . ILE A 1 202 ? -18.468 -2.525 0.388 1.00 93.62 202 ILE A O 1
ATOM 1640 N N . ALA A 1 203 ? -17.150 -2.863 -1.396 1.00 91.81 203 ALA A N 1
ATOM 1641 C CA . ALA A 1 203 ? -17.505 -4.271 -1.547 1.00 91.81 203 ALA A CA 1
ATOM 1642 C C . ALA A 1 203 ? -16.983 -5.124 -0.377 1.00 91.81 203 ALA A C 1
ATOM 1644 O O . ALA A 1 203 ? -17.739 -5.935 0.163 1.00 91.81 203 ALA A O 1
ATOM 1645 N N . ALA A 1 204 ? -15.742 -4.894 0.060 1.00 90.31 204 ALA A N 1
ATOM 1646 C CA . ALA A 1 204 ? -15.134 -5.573 1.200 1.00 90.31 204 ALA A CA 1
ATOM 1647 C C . ALA A 1 204 ? -15.873 -5.259 2.510 1.00 90.31 204 ALA A C 1
ATOM 1649 O O . ALA A 1 204 ? -16.239 -6.179 3.242 1.00 90.31 204 ALA A O 1
ATOM 1650 N N . LEU A 1 205 ? -16.202 -3.987 2.761 1.00 93.25 205 LEU A N 1
ATOM 1651 C CA . LEU A 1 205 ? -16.995 -3.582 3.926 1.00 93.25 205 LEU A CA 1
ATOM 1652 C C . LEU A 1 205 ? -18.376 -4.245 3.924 1.00 93.25 205 LEU A C 1
ATOM 1654 O O . LEU A 1 205 ? -18.807 -4.776 4.943 1.00 93.25 205 LEU A O 1
ATOM 1658 N N . LYS A 1 206 ? -19.056 -4.302 2.770 1.00 95.00 206 LYS A N 1
ATOM 1659 C CA . LYS A 1 206 ? -20.339 -5.016 2.646 1.00 95.00 206 LYS A CA 1
ATOM 1660 C C . LYS A 1 206 ? -20.203 -6.512 2.930 1.00 95.00 206 LYS A C 1
ATOM 1662 O O . LYS A 1 206 ? -21.105 -7.082 3.542 1.00 95.00 206 LYS A O 1
ATOM 1667 N N . ALA A 1 207 ? -19.121 -7.150 2.487 1.00 89.88 207 ALA A N 1
ATOM 1668 C CA . ALA A 1 207 ? -18.855 -8.557 2.780 1.00 89.88 207 ALA A CA 1
ATOM 1669 C C . ALA A 1 207 ? -18.608 -8.779 4.282 1.00 89.88 207 ALA A C 1
ATOM 1671 O O . ALA A 1 207 ? -19.193 -9.688 4.869 1.00 89.88 207 ALA A O 1
ATOM 1672 N N . GLN A 1 208 ? -17.838 -7.898 4.925 1.00 92.56 208 GLN A N 1
ATOM 1673 C CA . GLN A 1 208 ? -17.598 -7.941 6.367 1.00 92.56 208 GLN A CA 1
ATOM 1674 C C . GLN A 1 208 ? -18.893 -7.753 7.165 1.00 92.56 208 GLN A C 1
ATOM 1676 O O . GLN A 1 208 ? -19.150 -8.515 8.093 1.00 92.56 208 GLN A O 1
ATOM 1681 N N . THR A 1 209 ? -19.757 -6.807 6.779 1.00 93.44 209 THR A N 1
ATOM 1682 C CA . THR A 1 209 ? -21.062 -6.615 7.432 1.00 93.44 209 THR A CA 1
ATOM 1683 C C . THR A 1 209 ? -21.965 -7.843 7.288 1.00 93.44 209 THR A C 1
ATOM 1685 O O . THR A 1 209 ? -22.667 -8.191 8.234 1.00 93.44 209 THR A O 1
ATOM 1688 N N . ARG A 1 210 ? -21.949 -8.531 6.135 1.00 93.25 210 ARG A N 1
ATOM 1689 C CA . ARG A 1 210 ? -22.696 -9.794 5.961 1.00 93.25 210 ARG A CA 1
ATOM 1690 C C . ARG A 1 210 ? -22.165 -10.892 6.880 1.00 93.25 210 ARG A C 1
ATOM 1692 O O . ARG A 1 210 ? -22.960 -11.517 7.566 1.00 93.25 210 ARG A O 1
ATOM 1699 N N . SER A 1 211 ? -20.844 -11.052 6.950 1.00 94.25 211 SER A N 1
ATOM 1700 C CA . SER A 1 211 ? -20.194 -12.017 7.845 1.00 94.25 211 SER A CA 1
ATOM 1701 C C . SER A 1 211 ? -20.499 -11.734 9.323 1.00 94.25 211 SER A C 1
ATOM 1703 O O . SER A 1 211 ? -20.898 -12.631 10.060 1.00 94.25 211 SER A O 1
ATOM 1705 N N . GLN A 1 212 ? -20.425 -10.470 9.757 1.00 92.31 212 GLN A N 1
ATOM 1706 C CA . GLN A 1 212 ? -20.800 -10.078 11.121 1.00 92.31 212 GLN A CA 1
ATOM 1707 C C . GLN A 1 212 ? -22.275 -10.353 11.418 1.00 92.31 212 GLN A C 1
ATOM 1709 O O . GLN A 1 212 ? -22.607 -10.820 12.505 1.00 92.31 212 GLN A O 1
ATOM 1714 N N . LYS A 1 213 ? -23.164 -10.095 10.455 1.00 95.81 213 LYS A N 1
ATOM 1715 C CA . LYS A 1 213 ? -24.583 -10.416 10.602 1.00 95.81 213 LYS A CA 1
ATOM 1716 C C . LYS A 1 213 ? -24.799 -11.922 10.769 1.00 95.81 213 LYS A C 1
ATOM 1718 O O . LYS A 1 213 ? -25.506 -12.316 11.685 1.00 95.81 213 LYS A O 1
ATOM 1723 N N . GLU A 1 214 ? -24.149 -12.752 9.956 1.00 94.50 214 GLU A N 1
ATOM 1724 C CA . GLU A 1 214 ? -24.216 -14.215 10.087 1.00 94.50 214 GLU A CA 1
ATOM 1725 C C . GLU A 1 214 ? -23.677 -14.699 11.442 1.00 94.50 214 GLU A C 1
ATOM 1727 O O . GLU A 1 214 ? -24.266 -15.587 12.058 1.00 94.50 214 GLU A O 1
ATOM 1732 N N . GLN A 1 215 ? -22.605 -14.089 11.959 1.00 91.88 215 GLN A N 1
ATOM 1733 C CA . GLN A 1 215 ? -22.093 -14.386 13.302 1.00 91.88 215 GLN A CA 1
ATOM 1734 C C . GLN A 1 215 ? -23.100 -14.028 14.400 1.00 91.88 215 GLN A C 1
ATOM 1736 O O . GLN A 1 215 ? -23.312 -14.830 15.310 1.00 91.88 215 GLN A O 1
ATOM 1741 N N . ILE A 1 216 ? -23.743 -12.860 14.309 1.00 92.94 216 ILE A N 1
ATOM 1742 C CA . ILE A 1 216 ? -24.785 -12.431 15.254 1.00 92.94 216 ILE A CA 1
ATOM 1743 C C . ILE A 1 216 ? -25.992 -13.369 15.180 1.00 92.94 216 ILE A C 1
ATOM 1745 O O . ILE A 1 216 ? -26.480 -13.817 16.214 1.00 92.94 216 ILE A O 1
ATOM 1749 N N . ASP A 1 217 ? -26.446 -13.718 13.977 1.00 93.56 217 ASP A N 1
ATOM 1750 C CA . ASP A 1 217 ? -27.562 -14.645 13.774 1.00 93.56 217 ASP A CA 1
ATOM 1751 C C . ASP A 1 217 ? -27.228 -16.033 14.354 1.00 93.56 217 ASP A C 1
ATOM 1753 O O . ASP A 1 217 ? -28.059 -16.653 15.019 1.00 93.56 217 ASP A O 1
ATOM 1757 N N . THR A 1 218 ? -25.977 -16.484 14.210 1.00 93.94 218 THR A N 1
ATOM 1758 C CA . THR A 1 218 ? -25.485 -17.735 14.811 1.00 93.94 218 THR A CA 1
ATOM 1759 C C . THR A 1 218 ? -25.428 -17.659 16.341 1.00 93.94 218 THR A C 1
ATOM 1761 O O . THR A 1 218 ? -25.830 -18.605 17.021 1.00 93.94 218 THR A O 1
ATOM 1764 N N . GLN A 1 219 ? -24.967 -16.541 16.910 1.00 93.69 219 GLN A N 1
ATOM 1765 C CA . GLN A 1 219 ? -24.959 -16.323 18.361 1.00 93.69 219 GLN A CA 1
ATOM 1766 C C . GLN A 1 219 ? -26.375 -16.271 18.940 1.00 93.69 219 GLN A C 1
ATOM 1768 O O . GLN A 1 219 ? -26.633 -16.883 19.975 1.00 93.69 219 GLN A O 1
ATOM 1773 N N . ASN A 1 220 ? -27.302 -15.598 18.260 1.00 94.44 220 ASN A N 1
ATOM 1774 C CA . ASN A 1 220 ? -28.705 -15.555 18.658 1.00 94.44 220 ASN A CA 1
ATOM 1775 C C . ASN A 1 220 ? -29.333 -16.953 18.607 1.00 94.44 220 ASN A C 1
ATOM 1777 O O . ASN A 1 220 ? -29.975 -17.361 19.571 1.00 94.44 220 ASN A O 1
ATOM 1781 N N . ALA A 1 221 ? -29.059 -17.737 17.559 1.00 92.88 221 ALA A N 1
ATOM 1782 C CA . ALA A 1 221 ? -29.517 -19.122 17.474 1.00 92.88 221 ALA A CA 1
ATOM 1783 C C . ALA A 1 221 ? -28.964 -20.003 18.614 1.00 92.88 221 ALA A C 1
ATOM 1785 O O . ALA A 1 221 ? -29.671 -20.872 19.127 1.00 92.88 221 ALA A O 1
ATOM 1786 N N . LEU A 1 222 ? -27.717 -19.782 19.046 1.00 94.12 222 LEU A N 1
ATOM 1787 C CA . LEU A 1 222 ? -27.136 -20.467 20.207 1.00 94.12 222 LEU A CA 1
ATOM 1788 C C . LEU A 1 222 ? -27.786 -20.037 21.527 1.00 94.12 222 LEU A C 1
ATOM 1790 O O . LEU A 1 222 ? -28.048 -20.885 22.381 1.00 94.12 222 LEU A O 1
ATOM 1794 N N . LEU A 1 223 ? -28.069 -18.745 21.698 1.00 94.62 223 LEU A N 1
ATOM 1795 C CA . LEU A 1 223 ? -28.786 -18.238 22.869 1.00 94.62 223 LEU A CA 1
ATOM 1796 C C . LEU A 1 223 ? -30.199 -18.815 22.950 1.00 94.62 223 LEU A C 1
ATOM 1798 O O . LEU A 1 223 ? -30.620 -19.220 24.031 1.00 94.62 223 LEU A O 1
ATOM 1802 N N . ASP A 1 224 ? -30.904 -18.911 21.826 1.00 93.12 224 ASP A N 1
ATOM 1803 C CA . ASP A 1 224 ? -32.244 -19.494 21.784 1.00 93.12 224 ASP A CA 1
ATOM 1804 C C . ASP A 1 224 ? -32.224 -20.998 22.082 1.00 93.12 224 ASP A C 1
ATOM 1806 O O . ASP A 1 224 ? -33.052 -21.468 22.859 1.00 93.12 224 ASP A O 1
ATOM 1810 N N . ARG A 1 225 ? -31.223 -21.746 21.591 1.00 92.81 225 ARG A N 1
ATOM 1811 C CA . ARG A 1 225 ? -31.006 -23.141 22.025 1.00 92.81 225 ARG A CA 1
ATOM 1812 C C . ARG A 1 225 ? -30.739 -23.241 23.523 1.00 92.81 225 ARG A C 1
ATOM 1814 O O . ARG A 1 225 ? -31.329 -24.079 24.183 1.00 92.81 225 ARG A O 1
ATOM 1821 N N . THR A 1 226 ? -29.911 -22.352 24.068 1.00 92.88 226 THR A N 1
ATOM 1822 C CA . THR A 1 226 ? -29.595 -22.335 25.506 1.00 92.88 226 THR A CA 1
ATOM 1823 C C . THR A 1 226 ? -30.837 -22.032 26.352 1.00 92.88 226 THR A C 1
ATOM 1825 O O . THR A 1 226 ? -31.011 -22.600 27.427 1.00 92.88 226 THR A O 1
ATOM 1828 N N . ARG A 1 227 ? -31.720 -21.146 25.873 1.00 94.44 227 ARG A N 1
ATOM 1829 C CA . ARG A 1 227 ? -33.013 -20.864 26.513 1.00 94.44 227 ARG A CA 1
ATOM 1830 C C . ARG A 1 227 ? -33.942 -22.071 26.464 1.00 94.44 227 ARG A C 1
ATOM 1832 O O . ARG A 1 227 ? -34.588 -22.350 27.469 1.00 94.44 227 ARG A O 1
ATOM 1839 N N . GLU A 1 228 ? -33.992 -22.784 25.341 1.00 93.12 228 GLU A N 1
ATOM 1840 C CA . GLU A 1 228 ? -34.807 -23.996 25.231 1.00 93.12 228 GLU A CA 1
ATOM 1841 C C . GLU A 1 228 ? -34.249 -25.125 26.105 1.00 93.12 228 GLU A C 1
ATOM 1843 O O . GLU A 1 228 ? -35.012 -25.762 26.821 1.00 93.12 228 GLU A O 1
ATOM 1848 N N . ASP A 1 229 ? -32.928 -25.306 26.157 1.00 90.12 229 ASP A N 1
ATOM 1849 C CA . ASP A 1 229 ? -32.277 -26.261 27.061 1.00 90.12 229 ASP A CA 1
ATOM 1850 C C . ASP A 1 229 ? -32.571 -25.932 28.534 1.00 90.12 229 ASP A C 1
ATOM 1852 O O . ASP A 1 229 ? -32.824 -26.832 29.333 1.00 90.12 229 ASP A O 1
ATOM 1856 N N . ALA A 1 230 ? -32.589 -24.647 28.906 1.00 89.00 230 ALA A N 1
ATOM 1857 C CA . ALA A 1 230 ? -32.989 -24.218 30.246 1.00 89.00 230 ALA A CA 1
ATOM 1858 C C . ALA A 1 230 ? -34.473 -24.513 30.524 1.00 89.00 230 ALA A C 1
ATOM 1860 O O . ALA A 1 230 ? -34.806 -25.000 31.603 1.00 89.00 230 ALA A O 1
ATOM 1861 N N . ARG A 1 231 ? -35.352 -24.284 29.539 1.00 92.88 231 ARG A N 1
ATOM 1862 C CA . ARG A 1 231 ? -36.782 -24.608 29.628 1.00 92.88 231 ARG A CA 1
ATOM 1863 C C . ARG A 1 231 ? -37.002 -26.109 29.822 1.00 92.88 231 ARG A C 1
ATOM 1865 O O . ARG A 1 231 ? -37.739 -26.500 30.721 1.00 92.88 231 ARG A O 1
ATOM 1872 N N . LEU A 1 232 ? -36.307 -26.935 29.040 1.00 89.00 232 LEU A N 1
ATOM 1873 C CA . LEU A 1 232 ? -36.327 -28.393 29.155 1.00 89.00 232 LEU A CA 1
ATOM 1874 C C . LEU A 1 232 ? -35.727 -28.871 30.480 1.00 89.00 232 LEU A C 1
ATOM 1876 O O . LEU A 1 232 ? -36.216 -29.840 31.046 1.00 89.00 232 LEU A O 1
ATOM 1880 N N . ALA A 1 233 ? -34.700 -28.202 31.010 1.00 83.06 233 ALA A N 1
ATOM 1881 C CA . ALA A 1 233 ? -34.136 -28.526 32.318 1.00 83.06 233 ALA A CA 1
ATOM 1882 C C . ALA A 1 233 ? -35.109 -28.214 33.468 1.00 83.06 233 ALA A C 1
ATOM 1884 O O . ALA A 1 233 ? -35.178 -28.975 34.434 1.00 83.06 233 ALA A O 1
ATOM 1885 N N . ASP A 1 234 ? -35.872 -27.124 33.376 1.00 82.69 234 ASP A N 1
ATOM 1886 C CA . ASP A 1 234 ? -36.917 -26.797 34.351 1.00 82.69 234 ASP A CA 1
ATOM 1887 C C . ASP A 1 234 ? -38.127 -27.743 34.226 1.00 82.69 234 ASP A C 1
ATOM 1889 O O . ASP A 1 234 ? -38.701 -28.149 35.238 1.00 82.69 234 ASP A O 1
ATOM 1893 N N . GLU A 1 235 ? -38.465 -28.177 33.008 1.00 82.56 235 GLU A N 1
ATOM 1894 C CA . GLU A 1 235 ? -39.478 -29.211 32.753 1.00 82.56 235 GLU A CA 1
ATOM 1895 C C . GLU A 1 235 ? -39.023 -30.597 33.252 1.00 82.56 235 GLU A C 1
ATOM 1897 O O . GLU A 1 235 ? -39.782 -31.307 33.904 1.00 82.56 235 GLU A O 1
ATOM 1902 N N . ALA A 1 236 ? -37.750 -30.957 33.077 1.00 73.75 236 ALA A N 1
ATOM 1903 C CA . ALA A 1 236 ? -37.172 -32.184 33.628 1.00 73.75 236 ALA A CA 1
ATOM 1904 C C . ALA A 1 236 ? -37.108 -32.160 35.164 1.00 73.75 236 ALA A C 1
ATOM 1906 O O . ALA A 1 236 ? -37.342 -33.179 35.810 1.00 73.75 236 ALA A O 1
ATOM 1907 N N . LYS A 1 237 ? -36.851 -30.995 35.778 1.00 78.75 237 LYS A N 1
ATOM 1908 C CA . LYS A 1 237 ? -36.943 -30.831 37.238 1.00 78.75 237 LYS A CA 1
ATOM 1909 C C . LYS A 1 237 ? -38.369 -30.996 37.750 1.00 78.75 237 LYS A C 1
ATOM 1911 O O . LYS A 1 237 ? -38.537 -31.563 38.825 1.00 78.75 237 LYS A O 1
ATOM 1916 N N . SER A 1 238 ? -39.380 -30.533 37.010 1.00 71.75 238 SER A N 1
ATOM 1917 C CA . SER A 1 238 ? -40.784 -30.708 37.410 1.00 71.75 238 SER A CA 1
ATOM 1918 C C . SER A 1 238 ? -41.266 -32.156 37.253 1.00 71.75 238 SER A C 1
ATOM 1920 O O . SER A 1 238 ? -42.109 -32.607 38.022 1.00 71.75 238 SER A O 1
ATOM 1922 N N . LEU A 1 239 ? -40.667 -32.914 36.330 1.00 62.06 239 LEU A N 1
ATOM 1923 C CA . LEU A 1 239 ? -40.887 -34.355 36.148 1.00 62.06 239 LEU A CA 1
ATOM 1924 C C . LEU A 1 239 ? -39.981 -35.230 37.051 1.00 62.06 239 LEU A C 1
ATOM 1926 O O . LEU A 1 239 ? -40.121 -36.454 37.099 1.00 62.06 239 LEU A O 1
ATOM 1930 N N . GLY A 1 240 ? -39.056 -34.605 37.786 1.00 50.31 240 GLY A N 1
ATOM 1931 C CA . GLY A 1 240 ? -37.919 -35.230 38.464 1.00 50.31 240 GLY A CA 1
ATOM 1932 C C . GLY A 1 240 ? -38.135 -35.724 39.896 1.00 50.31 240 GLY A C 1
ATOM 1933 O O . GLY A 1 240 ? -37.152 -36.127 40.518 1.00 50.31 240 GLY A O 1
ATOM 1934 N N . GLU A 1 241 ? -39.362 -35.753 40.424 1.00 54.34 241 GLU A N 1
ATOM 1935 C CA . GLU A 1 241 ? -39.639 -36.472 41.684 1.00 54.34 241 GLU A CA 1
ATOM 1936 C C . GLU A 1 241 ? -39.971 -37.964 41.484 1.00 54.34 241 GLU A C 1
ATOM 1938 O O . GLU A 1 241 ? -39.919 -38.713 42.456 1.00 54.34 241 GLU A O 1
ATOM 1943 N N . GLU A 1 242 ? -40.183 -38.454 40.250 1.00 52.50 242 GLU A N 1
ATOM 1944 C CA . GLU A 1 242 ? -40.566 -39.867 40.035 1.00 52.50 242 GLU A CA 1
ATOM 1945 C C . GLU A 1 242 ? -39.661 -40.723 39.118 1.00 52.50 242 GLU A C 1
ATOM 1947 O O . GLU A 1 242 ? -39.818 -41.943 39.117 1.00 52.50 242 GLU A O 1
ATOM 1952 N N . GLN A 1 243 ? -38.674 -40.183 38.376 1.00 53.34 243 GLN A N 1
ATOM 1953 C CA . GLN A 1 243 ? -37.920 -40.990 37.377 1.00 53.34 243 GLN A CA 1
ATOM 1954 C C . GLN A 1 243 ? -36.384 -40.792 37.317 1.00 53.34 243 GLN A C 1
ATOM 1956 O O . GLN A 1 243 ? -35.758 -40.993 36.275 1.00 53.34 243 GLN A O 1
ATOM 1961 N N . SER A 1 244 ? -35.716 -40.482 38.436 1.00 53.34 244 SER A N 1
ATOM 1962 C CA . SER A 1 244 ? -34.287 -40.085 38.440 1.00 53.34 244 SER A CA 1
ATOM 1963 C C . SER A 1 244 ? -33.241 -41.171 38.106 1.00 53.34 244 SER A C 1
ATOM 1965 O O . SER A 1 244 ? -32.052 -40.868 38.009 1.00 53.34 244 SER A O 1
ATOM 1967 N N . LYS A 1 245 ? -33.620 -42.439 37.892 1.00 56.84 245 LYS A N 1
ATOM 1968 C CA . LYS A 1 245 ? -32.637 -43.529 37.689 1.00 56.84 245 LYS A CA 1
ATOM 1969 C C . LYS A 1 245 ? -32.261 -43.801 36.228 1.00 56.84 245 LYS A C 1
ATOM 1971 O O . LYS A 1 245 ? -31.210 -44.391 35.988 1.00 56.84 245 LYS A O 1
ATOM 1976 N N . THR A 1 246 ? -33.049 -43.354 35.251 1.00 57.44 246 THR A N 1
ATOM 1977 C CA . THR A 1 246 ? -32.824 -43.664 33.822 1.00 57.44 246 THR A CA 1
ATOM 1978 C C . THR A 1 246 ? -32.083 -42.571 33.039 1.00 57.44 246 THR A C 1
ATOM 1980 O O . THR A 1 246 ? -31.406 -42.882 32.061 1.00 57.44 246 THR A O 1
ATOM 1983 N N . GLU A 1 247 ? -32.118 -41.307 33.472 1.00 59.31 247 GLU A N 1
ATOM 1984 C CA . GLU A 1 247 ? -31.463 -40.193 32.756 1.00 59.31 247 GLU A CA 1
ATOM 1985 C C . GLU A 1 247 ? -29.956 -40.055 33.015 1.00 59.31 247 GLU A C 1
ATOM 1987 O O . GLU A 1 247 ? -29.219 -39.590 32.142 1.00 59.31 247 GLU A O 1
ATOM 1992 N N . ILE A 1 248 ? -29.461 -40.555 34.151 1.00 58.75 248 ILE A N 1
ATOM 1993 C CA . ILE A 1 248 ? -28.025 -40.555 34.484 1.00 58.75 248 ILE A CA 1
ATOM 1994 C C . ILE A 1 248 ? -27.212 -41.360 33.447 1.00 58.75 248 ILE A C 1
ATOM 1996 O O . ILE A 1 248 ? -26.080 -41.006 33.118 1.00 58.75 248 ILE A O 1
ATOM 2000 N N . VAL A 1 249 ? -27.811 -42.395 32.844 1.00 65.94 249 VAL A N 1
ATOM 2001 C CA . VAL A 1 249 ? -27.171 -43.204 31.791 1.00 65.94 249 VAL A CA 1
ATOM 2002 C C . VAL A 1 249 ? -27.069 -42.436 30.465 1.00 65.94 249 VAL A C 1
ATOM 2004 O O . VAL A 1 249 ? -26.067 -42.555 29.759 1.00 65.94 249 VAL A O 1
ATOM 2007 N N . LYS A 1 250 ? -28.052 -41.583 30.137 1.00 67.12 250 LYS A N 1
ATOM 2008 C CA . LYS A 1 250 ? -28.017 -40.751 28.920 1.00 67.12 250 LYS A CA 1
ATOM 2009 C C . LYS A 1 250 ? -26.983 -39.628 29.018 1.00 67.12 250 LYS A C 1
ATOM 2011 O O . LYS A 1 250 ? -26.265 -39.387 28.047 1.00 67.12 250 LYS A O 1
ATOM 2016 N N . LEU A 1 251 ? -26.846 -38.991 30.179 1.00 67.94 251 LEU A N 1
ATOM 2017 C CA . LEU A 1 251 ? -25.838 -37.946 30.401 1.00 67.94 251 LEU A CA 1
ATOM 2018 C C . LEU A 1 251 ? -24.399 -38.469 30.252 1.00 67.94 251 LEU A C 1
ATOM 2020 O O . LEU A 1 251 ? -23.583 -37.817 29.600 1.00 67.94 251 LEU A O 1
ATOM 2024 N N . ASN A 1 252 ? -24.113 -39.685 30.727 1.00 67.19 252 ASN A N 1
ATOM 2025 C CA . ASN A 1 252 ? -22.807 -40.320 30.520 1.00 67.19 252 ASN A CA 1
ATOM 2026 C C . ASN A 1 252 ? -22.511 -40.621 29.040 1.00 67.19 252 ASN A C 1
ATOM 2028 O O . ASN A 1 252 ? -21.366 -40.501 28.610 1.0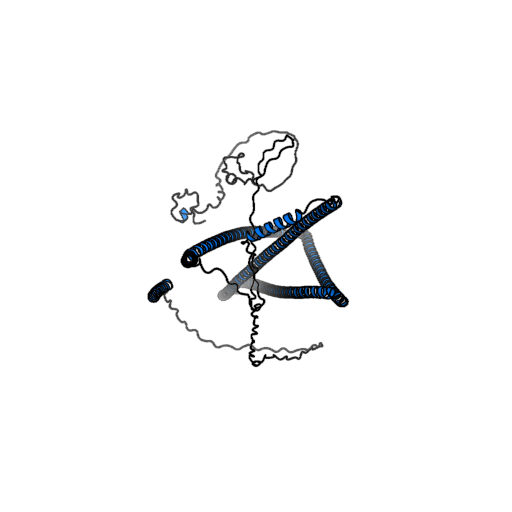0 67.19 252 ASN A O 1
ATOM 2032 N N . SER A 1 253 ? -23.527 -40.938 28.229 1.00 71.75 253 SER A N 1
ATOM 2033 C CA . SER A 1 253 ? -23.329 -41.148 26.785 1.00 71.75 253 SER A CA 1
ATOM 2034 C C . SER A 1 253 ? -22.967 -39.856 26.032 1.00 71.75 253 SER A C 1
ATOM 2036 O O . SER A 1 253 ? -22.170 -39.884 25.096 1.00 71.75 253 SER A O 1
ATOM 2038 N N . SER A 1 254 ? -23.487 -38.708 26.483 1.00 71.50 254 SER A N 1
ATOM 2039 C CA . SER A 1 254 ? -23.189 -37.389 25.907 1.00 71.50 254 SER A CA 1
ATOM 2040 C C . SER A 1 254 ? -21.790 -36.885 26.282 1.00 71.50 254 SER A C 1
ATOM 2042 O O . SER A 1 254 ? -21.107 -36.267 25.464 1.00 71.50 254 SER A O 1
ATOM 2044 N N . LEU A 1 255 ? -21.317 -37.207 27.491 1.00 72.62 255 LEU A N 1
ATOM 2045 C CA . LEU A 1 255 ? -19.953 -36.889 27.921 1.00 72.62 255 LEU A CA 1
ATOM 2046 C C . LEU A 1 255 ? -18.905 -37.621 27.064 1.00 72.62 255 LEU A C 1
ATOM 2048 O O . LEU A 1 255 ? -17.985 -36.991 26.551 1.00 72.62 255 LEU A O 1
ATOM 2052 N N . MET A 1 256 ? -19.128 -38.909 26.789 1.00 70.56 256 MET A N 1
ATOM 2053 C CA . MET A 1 256 ? -18.241 -39.719 25.937 1.00 70.56 256 MET A CA 1
ATOM 2054 C C . MET A 1 256 ? -18.179 -39.215 24.485 1.00 70.56 256 MET A C 1
ATOM 2056 O O . MET A 1 256 ? -17.155 -39.345 23.814 1.00 70.56 256 MET A O 1
ATOM 2060 N N . ALA A 1 257 ? -19.256 -38.600 23.984 1.00 71.94 257 ALA A N 1
ATOM 2061 C CA . ALA A 1 257 ? -19.256 -37.976 22.662 1.00 71.94 257 ALA A CA 1
ATOM 2062 C C . ALA A 1 257 ? -18.393 -36.700 22.615 1.00 71.94 257 ALA A C 1
ATOM 2064 O O . ALA A 1 257 ? -17.749 -36.442 21.598 1.00 71.94 257 ALA A O 1
ATOM 2065 N N . LYS A 1 258 ? -18.335 -35.929 23.712 1.00 73.75 258 LYS A N 1
ATOM 2066 C CA . LYS A 1 258 ? -17.478 -34.736 23.812 1.00 73.75 258 LYS A CA 1
ATOM 2067 C C . LYS A 1 258 ? -15.997 -35.095 23.904 1.00 73.75 258 LYS A C 1
ATOM 2069 O O . LYS A 1 258 ? -15.189 -34.444 23.239 1.00 73.75 258 LYS A O 1
ATOM 2074 N N . ASP A 1 259 ? -15.658 -36.160 24.624 1.00 75.19 259 ASP A N 1
ATOM 2075 C CA . ASP A 1 259 ? -14.279 -36.655 24.711 1.00 75.19 259 ASP A CA 1
ATOM 2076 C C . ASP A 1 259 ? -13.750 -37.106 23.340 1.00 75.19 259 ASP A C 1
ATOM 2078 O O . ASP A 1 259 ? -12.596 -36.849 22.998 1.00 75.19 259 ASP A O 1
ATOM 2082 N N . LYS A 1 260 ? -14.621 -37.657 22.483 1.00 80.00 260 LYS A N 1
ATOM 2083 C CA . LYS A 1 260 ? -14.271 -38.004 21.097 1.00 80.00 260 LYS A CA 1
ATOM 2084 C C . LYS A 1 260 ? -13.915 -36.778 20.244 1.00 80.00 260 LYS A C 1
ATOM 2086 O O . LYS A 1 260 ? -12.989 -36.838 19.442 1.00 80.00 260 LYS A O 1
ATOM 2091 N N . THR A 1 261 ? -14.613 -35.655 20.421 1.00 79.81 261 THR A N 1
ATOM 2092 C CA . THR A 1 261 ? -14.270 -34.394 19.733 1.00 79.81 261 THR A CA 1
ATOM 2093 C C . THR A 1 261 ? -12.976 -33.759 20.233 1.00 79.81 261 THR A C 1
ATOM 2095 O O . THR A 1 261 ? -12.313 -33.078 19.455 1.00 79.81 261 THR A O 1
ATOM 2098 N N . ILE A 1 262 ? -12.610 -33.954 21.502 1.00 76.25 262 ILE A N 1
ATOM 2099 C CA . ILE A 1 262 ? -11.325 -33.477 22.035 1.00 76.25 262 ILE A CA 1
ATOM 2100 C C . ILE A 1 262 ? -10.186 -34.300 21.428 1.00 76.25 262 ILE A C 1
ATOM 2102 O O . ILE A 1 262 ? -9.261 -33.719 20.870 1.00 76.25 262 ILE A O 1
ATOM 2106 N N . ALA A 1 263 ? -10.327 -35.628 21.403 1.00 81.25 263 ALA A N 1
ATOM 2107 C CA . ALA A 1 263 ? -9.347 -36.518 20.783 1.00 81.25 263 ALA A CA 1
ATOM 2108 C C . ALA A 1 263 ? -9.094 -36.188 19.299 1.00 81.25 263 ALA A C 1
ATOM 2110 O O . ALA A 1 263 ? -7.947 -36.187 18.862 1.00 81.25 263 ALA A O 1
ATOM 2111 N N . GLN A 1 264 ? -10.139 -35.831 18.539 1.00 84.62 264 GLN A N 1
ATOM 2112 C CA . GLN A 1 264 ? -9.981 -35.432 17.135 1.00 84.62 264 GLN A CA 1
ATOM 2113 C C . GLN A 1 264 ? -9.170 -34.136 16.976 1.00 84.62 264 GLN A C 1
ATOM 2115 O O . GLN A 1 264 ? -8.371 -34.015 16.055 1.00 84.62 264 GLN A O 1
ATOM 2120 N N . ARG A 1 265 ? -9.344 -33.164 17.882 1.00 80.56 265 ARG A N 1
ATOM 2121 C CA . ARG A 1 265 ? -8.578 -31.906 17.839 1.00 80.56 265 ARG A CA 1
ATOM 2122 C C . ARG A 1 265 ? -7.114 -32.117 18.199 1.00 80.56 265 ARG A C 1
ATOM 2124 O O . ARG A 1 265 ? -6.260 -31.440 17.633 1.00 80.56 265 ARG A O 1
ATOM 2131 N N . ASP A 1 266 ? -6.834 -33.035 19.117 1.00 87.00 266 ASP A N 1
ATOM 2132 C CA . ASP A 1 266 ? -5.463 -33.397 19.474 1.00 87.00 266 ASP A CA 1
ATOM 2133 C C . ASP A 1 266 ? -4.758 -34.111 18.306 1.00 87.00 266 ASP A C 1
ATOM 2135 O O . ASP A 1 266 ? -3.579 -33.860 18.054 1.00 87.00 266 ASP A O 1
ATOM 2139 N N . GLU A 1 267 ? -5.486 -34.926 17.535 1.00 90.69 267 GLU A N 1
ATOM 2140 C CA . GLU A 1 267 ? -4.992 -35.555 16.301 1.00 90.69 267 GLU A CA 1
ATOM 2141 C C . GLU A 1 267 ? -4.712 -34.520 15.195 1.00 90.69 267 GLU A C 1
ATOM 2143 O O . GLU A 1 267 ? -3.618 -34.506 14.626 1.00 90.69 267 GLU A O 1
ATOM 2148 N N . ASP A 1 268 ? -5.631 -33.575 14.963 1.00 84.88 268 ASP A N 1
ATOM 2149 C CA . ASP A 1 268 ? -5.439 -32.482 13.997 1.00 84.88 268 ASP A CA 1
ATOM 2150 C C . ASP A 1 268 ?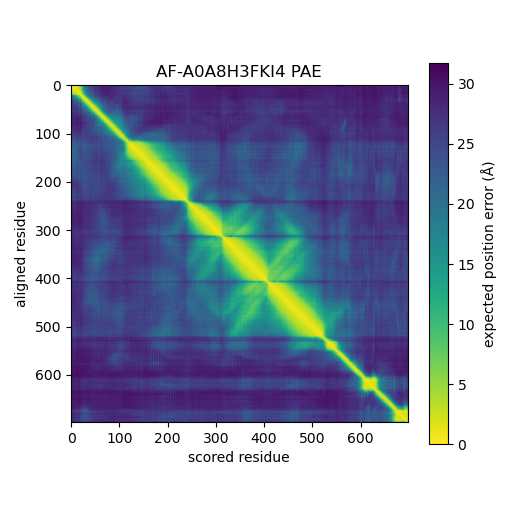 -4.231 -31.593 14.365 1.00 84.88 268 ASP A C 1
ATOM 2152 O O . ASP A 1 268 ? -3.475 -31.139 13.497 1.00 84.88 268 ASP A O 1
ATOM 2156 N N . LEU A 1 269 ? -4.024 -31.342 15.665 1.00 86.38 269 LEU A N 1
ATOM 2157 C CA . LEU A 1 269 ? -2.876 -30.586 16.168 1.00 86.38 269 LEU A CA 1
ATOM 2158 C C . LEU A 1 269 ? -1.564 -31.356 15.959 1.00 86.38 269 LEU A C 1
ATOM 2160 O O . LEU A 1 269 ? -0.565 -30.759 15.548 1.00 86.38 269 LEU A O 1
ATOM 2164 N N . ALA A 1 270 ? -1.563 -32.669 16.198 1.00 88.31 270 ALA A N 1
ATOM 2165 C CA . ALA A 1 270 ? -0.405 -33.523 15.957 1.00 88.31 270 ALA A CA 1
ATOM 2166 C C . ALA A 1 270 ? -0.012 -33.541 14.469 1.00 88.31 270 ALA A C 1
ATOM 2168 O O . ALA A 1 270 ? 1.170 -33.389 14.143 1.00 88.31 270 ALA A O 1
ATOM 2169 N N . GLU A 1 271 ? -0.983 -33.623 13.554 1.00 90.56 271 GLU A N 1
ATOM 2170 C CA . GLU A 1 271 ? -0.717 -33.506 12.116 1.00 90.56 271 GLU A CA 1
ATOM 2171 C C . GLU A 1 271 ? -0.133 -32.142 11.732 1.00 90.56 271 GLU A C 1
ATOM 2173 O O . GLU A 1 271 ? 0.777 -32.060 10.901 1.00 90.56 271 GLU A O 1
ATOM 2178 N N . ALA A 1 272 ? -0.643 -31.052 12.312 1.00 79.38 272 ALA A N 1
ATOM 2179 C CA . ALA A 1 272 ? -0.142 -29.709 12.032 1.00 79.38 272 ALA A CA 1
ATOM 2180 C C . ALA A 1 272 ? 1.327 -29.548 12.459 1.00 79.38 272 ALA A C 1
ATOM 2182 O O . ALA A 1 272 ? 2.131 -28.986 11.707 1.00 79.38 272 ALA A O 1
ATOM 2183 N N . ILE A 1 273 ? 1.695 -30.099 13.621 1.00 87.69 273 ILE A N 1
ATOM 2184 C CA . ILE A 1 273 ? 3.084 -30.141 14.100 1.00 87.69 273 ILE A CA 1
ATOM 2185 C C . ILE A 1 273 ? 3.953 -30.949 13.128 1.00 87.69 273 ILE A C 1
ATOM 2187 O O . ILE A 1 273 ? 5.011 -30.477 12.709 1.00 87.69 273 ILE A O 1
ATOM 2191 N N . GLN A 1 274 ? 3.483 -32.115 12.680 1.00 90.62 274 GLN A N 1
ATOM 2192 C CA . GLN A 1 274 ? 4.225 -32.950 11.735 1.00 90.62 274 GLN A CA 1
ATOM 2193 C C . GLN A 1 274 ? 4.459 -32.238 10.390 1.00 90.62 274 GLN A C 1
ATOM 2195 O O . GLN A 1 274 ? 5.559 -32.300 9.832 1.00 90.62 274 GLN A O 1
ATOM 2200 N N . ARG A 1 275 ? 3.468 -31.493 9.878 1.00 84.38 275 ARG A N 1
ATOM 2201 C CA . ARG A 1 275 ? 3.632 -30.669 8.666 1.00 84.38 275 ARG A CA 1
ATOM 2202 C C . ARG A 1 275 ? 4.687 -29.579 8.865 1.00 84.38 275 ARG A C 1
ATOM 2204 O O . ARG A 1 275 ? 5.535 -29.402 7.989 1.00 84.38 275 ARG A O 1
ATOM 2211 N N . ALA A 1 276 ? 4.694 -28.901 10.013 1.00 78.12 276 ALA A N 1
ATOM 2212 C CA . ALA A 1 276 ? 5.703 -27.889 10.327 1.00 7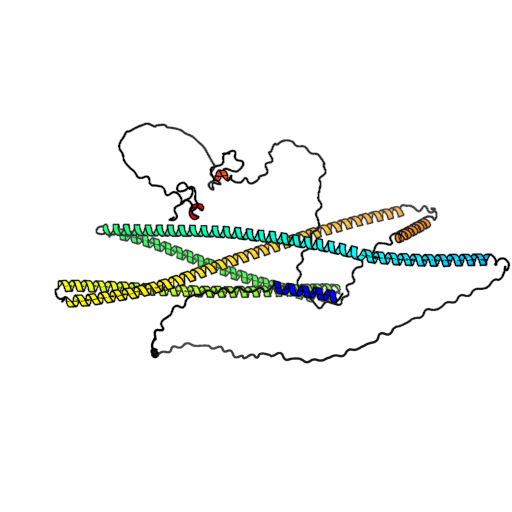8.12 276 ALA A CA 1
ATOM 2213 C C . ALA A 1 276 ? 7.127 -28.482 10.357 1.00 78.12 276 ALA A C 1
ATOM 2215 O O . ALA A 1 276 ? 8.037 -27.929 9.737 1.00 78.12 276 ALA A O 1
ATOM 2216 N N . GLU A 1 277 ? 7.312 -29.657 10.965 1.00 89.31 277 GLU A N 1
ATOM 2217 C CA . GLU A 1 277 ? 8.609 -30.349 10.975 1.00 89.31 277 GLU A CA 1
ATOM 2218 C C . GLU A 1 277 ? 9.081 -30.749 9.568 1.00 89.31 277 GLU A C 1
ATOM 2220 O O . GLU A 1 277 ? 10.271 -30.659 9.248 1.00 89.31 277 GLU A O 1
ATOM 2225 N N . THR A 1 278 ? 8.168 -31.188 8.691 1.00 87.44 278 THR A N 1
ATOM 2226 C CA . THR A 1 278 ? 8.524 -31.512 7.296 1.00 87.44 278 THR A CA 1
ATOM 2227 C C . THR A 1 278 ? 8.923 -30.276 6.487 1.00 87.44 278 THR A C 1
ATOM 2229 O O . THR A 1 278 ? 9.848 -30.348 5.668 1.00 87.44 278 THR A O 1
ATOM 2232 N N . ALA A 1 279 ? 8.299 -29.124 6.751 1.00 76.56 279 ALA A N 1
ATOM 2233 C CA . ALA A 1 279 ? 8.665 -27.855 6.131 1.00 76.56 279 ALA A CA 1
ATOM 2234 C C . ALA A 1 279 ? 10.061 -27.391 6.582 1.00 76.56 279 ALA A C 1
ATOM 2236 O O . ALA A 1 279 ? 10.878 -26.990 5.751 1.00 76.56 279 ALA A O 1
ATOM 2237 N N . GLU A 1 280 ? 10.387 -27.534 7.870 1.00 86.25 280 GLU A N 1
ATOM 2238 C CA . GLU A 1 280 ? 11.719 -27.214 8.395 1.00 86.25 280 GLU A CA 1
ATOM 2239 C C . GLU A 1 280 ? 12.812 -28.108 7.779 1.00 86.25 280 GLU A C 1
ATOM 2241 O O . GLU A 1 280 ? 13.862 -27.617 7.353 1.00 86.25 280 GLU A O 1
ATOM 2246 N N . LYS A 1 281 ? 12.559 -29.419 7.652 1.00 88.50 281 LYS A N 1
ATOM 2247 C CA . LYS A 1 281 ? 13.476 -30.361 6.978 1.00 88.50 281 LYS A CA 1
ATOM 2248 C C . LYS A 1 281 ? 13.701 -29.990 5.507 1.00 88.50 281 LYS A C 1
ATOM 2250 O O . LYS A 1 281 ? 14.833 -30.054 5.018 1.00 88.50 281 LYS A O 1
ATOM 2255 N N . SER A 1 282 ? 12.649 -29.557 4.814 1.00 81.81 282 SER A N 1
ATOM 2256 C CA . SER A 1 282 ? 12.728 -29.100 3.420 1.00 81.81 282 SER A CA 1
ATOM 2257 C C . SER A 1 282 ? 13.566 -27.821 3.293 1.00 81.81 282 SER A C 1
ATOM 2259 O O . SER A 1 282 ? 14.426 -27.735 2.416 1.00 81.81 282 SER A O 1
ATOM 2261 N N . SER A 1 283 ? 13.405 -26.876 4.226 1.00 79.94 283 SER A N 1
ATOM 2262 C CA . SER A 1 283 ? 14.213 -25.650 4.300 1.00 79.94 283 SER A CA 1
ATOM 2263 C C . SER A 1 283 ? 15.707 -25.944 4.506 1.00 79.94 283 SER A C 1
ATOM 2265 O O . SER A 1 283 ? 16.546 -25.488 3.729 1.00 79.94 283 SER A O 1
ATOM 2267 N N . LYS A 1 284 ? 16.057 -26.814 5.467 1.00 85.06 284 LYS A N 1
ATOM 2268 C CA . LYS A 1 284 ? 17.455 -27.235 5.703 1.00 85.06 284 LYS A CA 1
ATOM 2269 C C . LYS A 1 284 ? 18.081 -27.921 4.483 1.00 85.06 284 LYS A C 1
ATOM 2271 O O . LYS A 1 284 ? 19.272 -27.758 4.214 1.00 85.06 284 LYS A O 1
ATOM 2276 N N . THR A 1 285 ? 17.281 -28.665 3.718 1.00 84.88 285 THR A N 1
ATOM 2277 C CA . THR A 1 285 ? 17.732 -29.301 2.470 1.00 84.88 285 THR A CA 1
ATOM 2278 C C . THR A 1 285 ? 18.028 -28.260 1.385 1.00 84.88 285 THR A C 1
ATOM 2280 O O . THR A 1 285 ? 19.050 -28.355 0.704 1.00 84.88 285 THR A O 1
ATOM 2283 N N . LEU A 1 286 ? 17.188 -27.227 1.256 1.00 77.38 286 LEU A N 1
ATOM 2284 C CA . LEU A 1 286 ? 17.423 -26.110 0.335 1.00 77.38 286 LEU A CA 1
ATOM 2285 C C . LEU A 1 286 ? 18.690 -25.323 0.695 1.00 77.38 286 LEU A C 1
ATOM 2287 O O . LEU A 1 286 ? 19.493 -25.036 -0.194 1.00 77.38 286 LEU A O 1
ATOM 2291 N N . GLU A 1 287 ? 18.928 -25.044 1.979 1.00 77.62 287 GLU A N 1
ATOM 2292 C CA . GLU A 1 287 ? 20.173 -24.404 2.428 1.00 77.62 287 GLU A CA 1
ATOM 2293 C C . GLU A 1 287 ? 21.413 -25.247 2.099 1.00 77.62 287 GLU A C 1
ATOM 2295 O O . GLU A 1 287 ? 22.427 -24.714 1.639 1.00 77.62 287 GLU A O 1
ATOM 2300 N N . SER A 1 288 ? 21.345 -26.568 2.296 1.00 83.38 288 SER A N 1
ATOM 2301 C CA . SER A 1 288 ? 22.435 -27.485 1.941 1.00 83.38 288 SER A CA 1
ATOM 2302 C C . SER A 1 288 ? 22.734 -27.458 0.436 1.00 83.38 288 SER A C 1
ATOM 2304 O O . SER A 1 288 ? 23.893 -27.325 0.034 1.00 83.38 288 SER A O 1
ATOM 2306 N N . ASN A 1 289 ? 21.693 -27.477 -0.403 1.00 80.31 289 ASN A N 1
ATOM 2307 C CA . ASN A 1 289 ? 21.826 -27.392 -1.860 1.00 80.31 289 ASN A CA 1
ATOM 2308 C C . ASN A 1 289 ? 22.397 -26.041 -2.320 1.00 80.31 289 ASN A C 1
ATOM 2310 O O . ASN A 1 289 ? 23.219 -25.999 -3.240 1.00 80.31 289 ASN A O 1
ATOM 2314 N N . ALA A 1 290 ? 22.022 -24.941 -1.661 1.00 73.50 290 ALA A N 1
ATOM 2315 C CA . ALA A 1 290 ? 22.580 -23.619 -1.936 1.00 73.50 290 ALA A CA 1
ATOM 2316 C C . ALA A 1 290 ? 24.076 -23.546 -1.580 1.00 73.50 290 ALA A C 1
ATOM 2318 O O . ALA A 1 290 ? 24.877 -23.042 -2.369 1.00 73.50 290 ALA A O 1
ATOM 2319 N N . ARG A 1 291 ? 24.483 -24.116 -0.434 1.00 80.75 291 ARG A N 1
ATOM 2320 C CA . ARG A 1 291 ? 25.904 -24.218 -0.045 1.00 80.75 291 ARG A CA 1
ATOM 2321 C C . ARG A 1 291 ? 26.707 -25.052 -1.042 1.00 80.75 291 ARG A C 1
ATOM 2323 O O . ARG A 1 291 ? 27.801 -24.641 -1.423 1.00 80.75 291 ARG A O 1
ATOM 2330 N N . LYS A 1 292 ? 26.152 -26.179 -1.500 1.00 85.44 292 LYS A N 1
ATOM 2331 C CA . LYS A 1 292 ? 26.778 -27.022 -2.526 1.00 85.44 292 LYS A CA 1
ATOM 2332 C C . LYS A 1 292 ? 26.948 -26.268 -3.848 1.00 85.44 292 LYS A C 1
ATOM 2334 O O . LYS A 1 292 ? 28.051 -26.222 -4.372 1.00 85.44 292 LYS A O 1
ATOM 2339 N N . SER A 1 293 ? 25.903 -25.586 -4.316 1.00 78.94 293 SER A N 1
ATOM 2340 C CA . SER A 1 293 ? 25.950 -24.794 -5.556 1.00 78.94 293 SER A CA 1
ATOM 2341 C C . SER A 1 293 ? 27.009 -23.686 -5.498 1.00 78.94 293 SER A C 1
ATOM 2343 O O . SER A 1 293 ? 27.704 -23.437 -6.481 1.00 78.94 293 SER A O 1
ATOM 2345 N N . ARG A 1 294 ? 27.180 -23.047 -4.331 1.00 77.31 294 ARG A N 1
ATOM 2346 C CA . ARG A 1 294 ? 28.232 -22.045 -4.106 1.00 77.31 294 ARG A CA 1
ATOM 2347 C C . ARG A 1 294 ? 29.633 -22.663 -4.153 1.00 77.31 294 ARG A C 1
ATOM 2349 O O . ARG A 1 294 ? 30.503 -22.130 -4.828 1.00 77.31 294 ARG A O 1
ATOM 2356 N N . SER A 1 295 ? 29.820 -23.816 -3.510 1.00 86.12 295 SER A N 1
ATOM 2357 C CA . SER A 1 295 ? 31.078 -24.576 -3.555 1.00 86.12 295 SER A CA 1
ATOM 2358 C C . SER A 1 295 ? 31.441 -25.033 -4.974 1.00 86.12 295 SER A C 1
ATOM 2360 O O . SER A 1 295 ? 32.607 -24.968 -5.367 1.00 86.12 295 SER A O 1
ATOM 2362 N N . ASP A 1 296 ? 30.455 -25.486 -5.750 1.00 84.25 296 ASP A N 1
ATOM 2363 C CA . ASP A 1 296 ? 30.647 -25.922 -7.137 1.00 84.25 296 ASP A CA 1
ATOM 2364 C C . ASP A 1 296 ? 31.024 -24.733 -8.038 1.00 84.25 296 ASP A C 1
ATOM 2366 O O . ASP A 1 296 ? 31.920 -24.844 -8.878 1.00 84.25 296 ASP A O 1
ATOM 2370 N N . PHE A 1 297 ? 30.403 -23.567 -7.819 1.00 80.88 297 PHE A N 1
ATOM 2371 C CA . PHE A 1 297 ? 30.743 -22.326 -8.517 1.00 80.88 297 PHE A CA 1
ATOM 2372 C C . PHE A 1 297 ? 32.171 -21.853 -8.207 1.00 80.88 297 PHE A C 1
ATOM 2374 O O . PHE A 1 297 ? 32.931 -21.555 -9.132 1.00 80.88 297 PHE A O 1
ATOM 2381 N N . ASP A 1 298 ? 32.565 -21.845 -6.931 1.00 80.94 298 ASP A N 1
ATOM 2382 C CA . ASP A 1 298 ? 33.921 -21.470 -6.511 1.00 80.94 298 ASP A CA 1
ATOM 2383 C C . ASP A 1 298 ? 34.972 -22.440 -7.086 1.00 80.94 298 ASP A C 1
ATOM 2385 O O . ASP A 1 298 ? 36.012 -22.014 -7.594 1.00 80.94 298 ASP A O 1
ATOM 2389 N N . SER A 1 299 ? 34.662 -23.741 -7.120 1.00 84.62 299 SER A N 1
ATOM 2390 C CA . SER A 1 299 ? 35.517 -24.767 -7.736 1.00 84.62 299 SER A CA 1
ATOM 2391 C C . SER A 1 299 ? 35.663 -24.573 -9.252 1.00 84.62 299 SER A C 1
ATOM 2393 O O . SER A 1 299 ? 36.757 -24.728 -9.801 1.00 84.62 299 SER A O 1
ATOM 2395 N N . ALA A 1 300 ? 34.584 -24.196 -9.947 1.00 81.44 300 ALA A N 1
ATOM 2396 C CA . ALA A 1 300 ? 34.612 -23.898 -11.379 1.00 81.44 300 ALA A CA 1
ATOM 2397 C C . ALA A 1 300 ? 35.424 -22.628 -11.695 1.00 81.44 300 ALA A C 1
ATOM 2399 O O . ALA A 1 300 ? 36.179 -22.606 -12.673 1.00 81.44 300 ALA A O 1
ATOM 2400 N N . LEU A 1 301 ? 35.311 -21.594 -10.855 1.00 80.88 301 LEU A N 1
ATOM 2401 C CA . LEU A 1 301 ? 36.132 -20.383 -10.934 1.00 80.88 301 LEU A CA 1
ATOM 2402 C C . LEU A 1 301 ? 37.617 -20.708 -10.764 1.00 80.88 301 LEU A C 1
ATOM 2404 O O . LEU A 1 301 ? 38.434 -20.299 -11.590 1.00 80.88 301 LEU A O 1
ATOM 2408 N N . GLN A 1 302 ? 37.954 -21.498 -9.746 1.00 87.81 302 GLN A N 1
ATOM 2409 C CA . GLN A 1 302 ? 39.331 -21.894 -9.470 1.00 87.81 302 GLN A CA 1
ATOM 2410 C C . GLN A 1 302 ? 39.918 -22.753 -10.598 1.00 87.81 302 GLN A C 1
ATOM 2412 O O . GLN A 1 302 ? 41.074 -22.569 -10.982 1.00 87.81 302 GLN A O 1
ATOM 2417 N N . LYS A 1 303 ? 39.114 -23.640 -11.199 1.00 87.94 303 LYS A N 1
ATOM 2418 C CA . LYS A 1 303 ? 39.512 -24.400 -12.391 1.00 87.94 303 LYS A CA 1
ATOM 2419 C C . LYS A 1 303 ? 39.821 -23.479 -13.577 1.00 87.94 303 LYS A C 1
ATOM 2421 O O . LYS A 1 303 ? 40.896 -23.601 -14.156 1.00 87.94 303 LYS A O 1
ATOM 2426 N N . LYS A 1 304 ? 38.944 -22.516 -13.890 1.00 81.75 304 LYS A N 1
ATOM 2427 C CA . LYS A 1 304 ? 39.200 -21.531 -14.959 1.00 81.75 304 LYS A CA 1
ATOM 2428 C C . LYS A 1 304 ? 40.463 -20.710 -14.702 1.00 81.75 304 LYS A C 1
ATOM 2430 O O . LYS A 1 304 ? 41.215 -20.435 -15.632 1.00 81.75 304 LYS A O 1
ATOM 2435 N N . GLU A 1 305 ? 40.709 -20.312 -13.458 1.00 83.50 305 GLU A N 1
ATOM 2436 C CA . GLU A 1 305 ? 41.913 -19.562 -13.095 1.00 83.50 305 GLU A CA 1
ATOM 2437 C C . GLU A 1 305 ? 43.190 -20.397 -13.295 1.00 83.50 305 GLU A C 1
ATOM 2439 O O . GLU A 1 305 ? 44.193 -19.888 -13.806 1.00 83.50 305 GLU A O 1
ATOM 2444 N N . ASN A 1 306 ? 43.139 -21.697 -12.991 1.00 85.31 306 ASN A N 1
ATOM 2445 C CA . ASN A 1 306 ? 44.225 -22.636 -13.272 1.00 85.31 306 ASN A CA 1
ATOM 2446 C C . ASN A 1 306 ? 44.452 -22.833 -14.782 1.00 85.31 306 ASN A C 1
ATOM 2448 O O . ASN A 1 306 ? 45.601 -22.777 -15.221 1.00 85.31 306 ASN A O 1
ATOM 2452 N N . ASP A 1 307 ? 43.388 -22.973 -15.581 1.00 80.00 307 ASP A N 1
ATOM 2453 C CA . ASP A 1 307 ? 43.475 -23.107 -17.045 1.00 80.00 307 ASP A CA 1
ATOM 2454 C C . ASP A 1 307 ? 44.100 -21.849 -17.686 1.00 80.00 307 ASP A C 1
ATOM 2456 O O . ASP A 1 307 ? 45.006 -21.937 -18.519 1.00 80.00 307 ASP A O 1
ATOM 2460 N N . ILE A 1 308 ? 43.699 -20.653 -17.232 1.00 76.50 308 ILE A N 1
ATOM 2461 C CA . ILE A 1 308 ? 44.295 -19.374 -17.662 1.00 76.50 308 ILE A CA 1
ATOM 2462 C C . ILE A 1 308 ? 45.789 -19.314 -17.308 1.00 76.50 308 ILE A C 1
ATOM 2464 O O . ILE A 1 308 ? 46.596 -18.784 -18.076 1.00 76.50 308 ILE A O 1
ATOM 2468 N N . ASN A 1 309 ? 46.181 -19.841 -16.146 1.00 80.31 309 ASN A N 1
ATOM 2469 C CA . ASN A 1 309 ? 47.580 -19.871 -15.729 1.00 80.31 309 ASN A CA 1
ATOM 2470 C C . ASN A 1 309 ? 48.413 -20.900 -16.510 1.00 80.31 309 ASN A C 1
ATOM 2472 O O . ASN A 1 309 ? 49.581 -20.620 -16.785 1.00 80.31 309 ASN A O 1
ATOM 2476 N N . ALA A 1 310 ? 47.826 -22.028 -16.918 1.00 79.00 310 ALA A N 1
ATOM 2477 C CA . ALA A 1 310 ? 48.488 -23.057 -17.720 1.00 79.00 310 ALA A CA 1
ATOM 2478 C C . ALA A 1 310 ? 48.819 -22.581 -19.151 1.00 79.00 310 ALA A C 1
ATOM 2480 O O . ALA A 1 310 ? 49.855 -22.947 -19.700 1.00 79.00 310 ALA A O 1
ATOM 2481 N N . HIS A 1 311 ? 48.005 -21.695 -19.735 1.00 67.62 311 HIS A N 1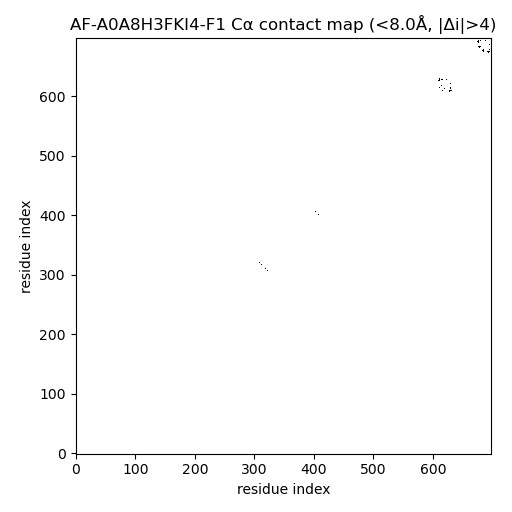
ATOM 2482 C CA . HIS A 1 311 ? 48.200 -21.172 -21.097 1.00 67.62 311 HIS A CA 1
ATOM 2483 C C . HIS A 1 311 ? 49.154 -19.963 -21.211 1.00 67.62 311 HIS A C 1
ATOM 2485 O O . HIS A 1 311 ? 49.245 -19.334 -22.266 1.00 67.62 311 HIS A O 1
ATOM 2491 N N . LYS A 1 312 ? 49.921 -19.634 -20.161 1.00 63.78 312 LYS A N 1
ATOM 2492 C CA . LYS A 1 312 ? 50.857 -18.487 -20.145 1.00 63.78 312 LYS A CA 1
ATOM 2493 C C . LYS A 1 312 ? 52.088 -18.611 -21.058 1.00 63.78 312 LYS A C 1
ATOM 2495 O O . LYS A 1 312 ? 52.869 -17.665 -21.130 1.00 63.78 312 LYS A O 1
ATOM 2500 N N . GLY A 1 313 ? 52.274 -19.716 -21.775 1.00 61.66 313 GLY A N 1
ATOM 2501 C CA . GLY A 1 313 ? 53.389 -19.894 -22.705 1.00 61.66 313 GLY A CA 1
ATOM 2502 C C . GLY A 1 313 ? 52.918 -20.225 -24.117 1.00 61.66 313 GLY A C 1
ATOM 2503 O O . GLY A 1 313 ? 52.247 -21.233 -24.294 1.00 61.66 313 GLY A O 1
ATOM 2504 N N . THR A 1 314 ? 53.333 -19.404 -25.097 1.00 58.88 314 THR A N 1
ATOM 2505 C CA . THR A 1 314 ? 53.720 -19.739 -26.499 1.00 58.88 314 THR A CA 1
ATOM 2506 C C . THR A 1 314 ? 53.145 -18.881 -27.641 1.00 58.88 314 THR A C 1
ATOM 2508 O O . THR A 1 314 ? 53.606 -19.037 -28.767 1.00 58.88 314 THR A O 1
ATOM 2511 N N . SER A 1 315 ? 52.265 -17.890 -27.429 1.00 64.00 315 SER A N 1
ATOM 2512 C CA . SER A 1 315 ? 51.853 -17.005 -28.545 1.00 64.00 315 SER A CA 1
ATOM 2513 C C . SER A 1 315 ? 51.392 -15.607 -28.114 1.00 64.00 315 SER A C 1
ATOM 2515 O O . SER A 1 315 ? 50.673 -15.455 -27.129 1.00 64.00 315 SER A O 1
ATOM 2517 N N . LYS A 1 316 ? 51.756 -14.575 -28.895 1.00 69.56 316 LYS A N 1
ATOM 2518 C CA . LYS A 1 316 ? 51.254 -13.189 -28.747 1.00 69.56 316 LYS A CA 1
ATOM 2519 C C . LYS A 1 316 ? 49.728 -13.086 -28.934 1.00 69.56 316 LYS A C 1
ATOM 2521 O O . LYS A 1 316 ? 49.105 -12.172 -28.393 1.00 69.56 316 LYS A O 1
ATOM 2526 N N . GLU A 1 317 ? 49.120 -14.027 -29.655 1.00 69.56 317 GLU A N 1
ATOM 2527 C CA . GLU A 1 317 ? 47.661 -14.138 -29.793 1.00 69.56 317 GLU A CA 1
ATOM 2528 C C . GLU A 1 317 ? 47.030 -14.631 -28.477 1.00 69.56 317 GLU A C 1
ATOM 2530 O O . GLU A 1 317 ? 46.032 -14.086 -28.005 1.00 69.56 317 GLU A O 1
ATOM 2535 N N . ALA A 1 318 ? 47.682 -15.594 -27.811 1.00 66.75 318 ALA A N 1
ATOM 2536 C CA . ALA A 1 318 ? 47.230 -16.141 -26.532 1.00 66.75 318 ALA A CA 1
ATOM 2537 C C . ALA A 1 318 ? 47.256 -15.089 -25.410 1.00 66.75 318 ALA A C 1
ATOM 2539 O O . ALA A 1 318 ? 46.367 -15.077 -24.561 1.00 66.75 318 ALA A O 1
ATOM 2540 N N . THR A 1 319 ? 48.207 -14.146 -25.437 1.00 72.75 319 THR A N 1
ATOM 2541 C CA . THR A 1 319 ? 48.255 -13.052 -24.451 1.00 72.75 319 THR A CA 1
ATOM 2542 C C . THR A 1 319 ? 47.086 -12.073 -24.581 1.00 72.75 319 THR A C 1
ATOM 2544 O O . THR A 1 319 ? 46.556 -11.636 -23.563 1.00 72.75 319 THR A O 1
ATOM 2547 N N . LYS A 1 320 ? 46.612 -11.776 -25.803 1.00 77.81 320 LYS A N 1
ATOM 2548 C CA . LYS A 1 320 ? 45.438 -10.903 -25.998 1.00 77.81 320 LYS A CA 1
ATOM 2549 C C . LYS A 1 320 ? 44.149 -11.566 -25.512 1.00 77.81 320 LYS A C 1
ATOM 2551 O O . LYS A 1 320 ? 43.354 -10.918 -24.833 1.00 77.81 320 LYS A O 1
ATOM 2556 N N . ASN A 1 321 ? 43.971 -12.853 -25.809 1.00 76.31 321 ASN A N 1
ATOM 2557 C CA . ASN A 1 321 ? 42.804 -13.611 -25.353 1.00 76.31 321 ASN A CA 1
ATOM 2558 C C . ASN A 1 321 ? 42.811 -13.797 -23.827 1.00 76.31 321 ASN A C 1
ATOM 2560 O O . ASN A 1 321 ? 41.769 -13.673 -23.189 1.00 76.31 321 ASN A O 1
ATOM 2564 N N . ALA A 1 322 ? 43.985 -14.005 -23.222 1.00 75.62 322 ALA A N 1
ATOM 2565 C CA . ALA A 1 322 ? 44.128 -14.067 -21.769 1.00 75.62 322 ALA A CA 1
ATOM 2566 C C . ALA A 1 322 ? 43.794 -12.728 -21.085 1.00 75.62 322 ALA A C 1
ATOM 2568 O O . ALA A 1 322 ? 43.153 -12.719 -20.033 1.00 75.62 322 ALA A O 1
ATOM 2569 N N . ASP A 1 323 ? 44.181 -11.594 -21.677 1.00 80.00 323 ASP A N 1
ATOM 2570 C CA . ASP A 1 323 ? 43.841 -10.269 -21.149 1.00 80.00 323 ASP A CA 1
ATOM 2571 C C . ASP A 1 323 ? 42.346 -9.947 -21.280 1.00 80.00 323 ASP A C 1
ATOM 2573 O O . ASP A 1 323 ? 41.775 -9.340 -20.371 1.00 80.00 323 ASP A O 1
ATOM 2577 N N . ALA A 1 324 ? 41.692 -10.378 -22.364 1.00 81.56 324 ALA A N 1
ATOM 2578 C CA . ALA A 1 324 ? 40.240 -10.275 -22.516 1.00 81.56 324 ALA A CA 1
ATOM 2579 C C . ALA A 1 324 ? 39.504 -11.122 -21.461 1.00 81.56 324 ALA A C 1
ATOM 2581 O O . ALA A 1 324 ? 38.679 -10.588 -20.718 1.00 81.56 324 ALA A O 1
ATOM 2582 N N . ALA A 1 325 ? 39.897 -12.390 -21.293 1.00 80.81 325 ALA A N 1
ATOM 2583 C CA . ALA A 1 325 ? 39.331 -13.283 -20.280 1.00 80.81 325 ALA A CA 1
ATOM 2584 C C . ALA A 1 325 ? 39.526 -12.750 -18.848 1.00 80.81 325 ALA A C 1
ATOM 2586 O O . ALA A 1 325 ? 38.641 -12.876 -18.004 1.00 80.81 325 ALA A O 1
ATOM 2587 N N . ARG A 1 326 ? 40.660 -12.095 -18.558 1.00 84.56 326 ARG A N 1
ATOM 2588 C CA . ARG A 1 326 ? 40.895 -11.437 -17.260 1.00 84.56 326 ARG A CA 1
ATOM 2589 C C . ARG A 1 326 ? 39.978 -10.244 -17.013 1.00 84.56 326 ARG A C 1
ATOM 2591 O O . ARG A 1 326 ? 39.599 -10.023 -15.863 1.00 84.56 326 ARG A O 1
ATOM 2598 N N . ARG A 1 327 ? 39.641 -9.463 -18.045 1.00 87.75 327 ARG A N 1
ATOM 2599 C CA . ARG A 1 327 ? 38.681 -8.353 -17.913 1.00 87.75 327 ARG A CA 1
ATOM 2600 C C . ARG A 1 327 ? 37.281 -8.884 -17.633 1.00 87.75 327 ARG A C 1
ATOM 2602 O O . ARG A 1 327 ? 36.676 -8.440 -16.666 1.00 87.75 327 ARG A O 1
ATOM 2609 N N . GLU A 1 328 ? 36.839 -9.900 -18.373 1.00 88.44 328 GLU A N 1
ATOM 2610 C CA . GLU A 1 328 ? 35.553 -10.561 -18.116 1.00 88.44 328 GLU A CA 1
ATOM 2611 C C . GLU A 1 328 ? 35.483 -11.142 -16.699 1.00 88.44 328 GLU A C 1
ATOM 2613 O O . GLU A 1 328 ? 34.520 -10.900 -15.974 1.00 88.44 328 GLU A O 1
ATOM 2618 N N . LEU A 1 329 ? 36.532 -11.839 -16.246 1.00 85.44 329 LEU A N 1
ATOM 2619 C CA . LEU A 1 329 ? 36.584 -12.388 -14.889 1.00 85.44 329 LEU A CA 1
ATOM 2620 C C . LEU A 1 329 ? 36.521 -11.283 -13.818 1.00 85.44 329 LEU A C 1
ATOM 2622 O O . LEU A 1 329 ? 35.897 -11.457 -12.769 1.00 85.44 329 LEU A O 1
ATOM 2626 N N . LYS A 1 330 ? 37.154 -10.131 -14.077 1.00 91.06 330 LYS A N 1
ATOM 2627 C CA . LYS A 1 330 ? 37.111 -8.965 -13.187 1.00 91.06 330 LYS A CA 1
ATOM 2628 C C . LYS A 1 330 ? 35.706 -8.366 -13.121 1.00 91.06 330 LYS A C 1
ATOM 2630 O O . LYS A 1 330 ? 35.251 -8.060 -12.020 1.00 91.06 330 LYS A O 1
ATOM 2635 N N . ASP A 1 331 ? 35.016 -8.250 -14.250 1.00 88.38 331 ASP A N 1
ATOM 2636 C CA . ASP A 1 331 ? 33.646 -7.732 -14.307 1.00 88.38 331 ASP A CA 1
ATOM 2637 C C . ASP A 1 331 ? 32.660 -8.678 -13.607 1.00 88.38 331 ASP A C 1
ATOM 2639 O O . ASP A 1 331 ? 31.857 -8.226 -12.787 1.00 88.38 331 ASP A O 1
ATOM 2643 N N . VAL A 1 332 ? 32.798 -9.995 -13.808 1.00 86.69 332 VAL A N 1
ATOM 2644 C CA . VAL A 1 332 ? 32.033 -11.019 -13.073 1.00 86.69 332 VAL A CA 1
ATOM 2645 C C . VAL A 1 332 ? 32.279 -10.912 -11.566 1.00 86.69 332 VAL A C 1
ATOM 2647 O O . VAL A 1 332 ? 31.330 -10.951 -10.785 1.00 86.69 332 VAL A O 1
ATOM 2650 N N . ARG A 1 333 ? 33.528 -10.710 -11.129 1.00 87.56 333 ARG A N 1
ATOM 2651 C CA . ARG A 1 333 ? 33.864 -10.553 -9.703 1.00 87.56 333 ARG A CA 1
ATOM 2652 C C . ARG A 1 333 ? 33.287 -9.269 -9.103 1.00 87.56 333 ARG A C 1
ATOM 2654 O O . ARG A 1 333 ? 32.808 -9.288 -7.970 1.00 87.56 333 ARG A O 1
ATOM 2661 N N . ILE A 1 334 ? 33.307 -8.161 -9.849 1.00 89.75 334 ILE A N 1
ATOM 2662 C CA . ILE A 1 334 ? 32.679 -6.897 -9.433 1.00 89.75 334 ILE A CA 1
ATOM 2663 C C . ILE A 1 334 ? 31.163 -7.081 -9.304 1.00 89.75 334 ILE A C 1
ATOM 2665 O O . ILE A 1 334 ? 30.577 -6.633 -8.317 1.00 89.75 334 ILE A O 1
ATOM 2669 N N . GLN A 1 335 ? 30.532 -7.754 -10.266 1.00 87.62 335 GLN A N 1
ATOM 2670 C CA . GLN A 1 335 ? 29.096 -8.015 -10.242 1.00 87.62 335 GLN A CA 1
ATOM 2671 C C . GLN A 1 335 ? 28.708 -8.944 -9.082 1.00 87.62 335 GLN A C 1
ATOM 2673 O O . GLN A 1 335 ? 27.817 -8.600 -8.309 1.00 87.62 335 GLN A O 1
ATOM 2678 N N . ALA A 1 336 ? 29.453 -10.031 -8.863 1.00 82.94 336 ALA A N 1
ATOM 2679 C CA . ALA A 1 336 ? 29.266 -10.923 -7.718 1.00 82.94 336 ALA A CA 1
ATOM 2680 C C . ALA A 1 336 ? 29.415 -10.187 -6.373 1.00 82.94 336 ALA A C 1
ATOM 2682 O O . ALA A 1 336 ? 28.650 -10.436 -5.445 1.00 82.94 336 ALA A O 1
ATOM 2683 N N . GLY A 1 337 ? 30.346 -9.230 -6.268 1.00 91.00 337 GLY A N 1
ATOM 2684 C CA . GLY A 1 337 ? 30.479 -8.374 -5.085 1.00 91.00 337 GLY A CA 1
ATOM 2685 C C . GLY A 1 337 ? 29.265 -7.465 -4.852 1.00 91.00 337 GLY A C 1
ATOM 2686 O O . GLY A 1 337 ? 28.820 -7.308 -3.714 1.00 91.00 337 GLY A O 1
ATOM 2687 N N . LYS A 1 338 ? 28.686 -6.898 -5.921 1.00 89.19 338 LYS A N 1
ATOM 2688 C CA . LYS A 1 338 ? 27.447 -6.103 -5.837 1.00 89.19 338 LYS A CA 1
ATOM 2689 C C . LYS A 1 338 ? 26.259 -6.957 -5.407 1.00 89.19 338 LYS A C 1
ATOM 2691 O O . LYS A 1 338 ? 25.473 -6.517 -4.570 1.00 89.19 338 LYS A O 1
ATOM 2696 N N . ASP A 1 339 ? 26.132 -8.156 -5.960 1.00 85.25 339 ASP A N 1
ATOM 2697 C CA . ASP A 1 339 ? 25.021 -9.049 -5.640 1.00 85.25 339 ASP A CA 1
ATOM 2698 C C . ASP A 1 339 ? 25.161 -9.637 -4.231 1.00 85.25 339 ASP A C 1
ATOM 2700 O O . ASP A 1 339 ? 24.173 -9.691 -3.502 1.00 85.25 339 ASP A O 1
ATOM 2704 N N . HIS A 1 340 ? 26.383 -9.926 -3.770 1.00 85.19 340 HIS A N 1
ATOM 2705 C CA . HIS A 1 340 ? 26.625 -10.298 -2.376 1.00 85.19 340 HIS A CA 1
ATOM 2706 C C . HIS A 1 340 ? 26.198 -9.191 -1.405 1.00 85.19 340 HIS A C 1
ATOM 2708 O O . HIS A 1 340 ? 25.482 -9.475 -0.450 1.00 85.19 340 HIS A O 1
ATOM 2714 N N . LYS A 1 341 ? 26.538 -7.924 -1.690 1.00 90.94 341 LYS A N 1
ATOM 2715 C CA . LYS A 1 341 ? 26.088 -6.786 -0.874 1.00 90.94 341 LYS A CA 1
ATOM 2716 C C . LYS A 1 341 ? 24.559 -6.690 -0.814 1.00 90.94 341 LYS A C 1
ATOM 2718 O O . LYS A 1 341 ? 24.009 -6.512 0.266 1.00 90.94 341 LYS A O 1
ATOM 2723 N N . LYS A 1 342 ? 23.863 -6.859 -1.947 1.00 88.25 342 LYS A N 1
ATOM 2724 C CA . LYS A 1 342 ? 22.387 -6.867 -1.978 1.00 88.25 342 LYS A CA 1
ATOM 2725 C C . LYS A 1 342 ? 21.795 -8.000 -1.140 1.00 88.25 342 LYS A C 1
ATOM 2727 O O . LYS A 1 342 ? 20.784 -7.782 -0.479 1.00 88.25 342 LYS A O 1
ATOM 2732 N N . ILE A 1 343 ? 22.399 -9.190 -1.185 1.00 85.81 343 ILE A N 1
ATOM 2733 C CA . ILE A 1 343 ? 21.978 -10.344 -0.380 1.00 85.81 343 ILE A CA 1
ATOM 2734 C C . ILE A 1 343 ? 22.154 -10.030 1.107 1.00 85.81 343 ILE A C 1
ATOM 2736 O O . ILE A 1 343 ? 21.199 -10.173 1.862 1.00 85.81 343 ILE A O 1
ATOM 2740 N N . THR A 1 344 ? 23.308 -9.500 1.517 1.00 91.12 344 THR A N 1
ATOM 2741 C CA . THR A 1 344 ? 23.550 -9.101 2.912 1.00 91.12 344 THR A CA 1
ATOM 2742 C C . THR A 1 344 ? 22.577 -8.009 3.377 1.00 91.12 344 THR A C 1
ATOM 2744 O O . THR A 1 344 ? 22.010 -8.108 4.462 1.00 91.12 344 THR A O 1
ATOM 2747 N N . ASP A 1 345 ? 22.288 -7.006 2.541 1.00 88.94 345 ASP A N 1
ATOM 2748 C CA . ASP A 1 345 ? 21.297 -5.962 2.849 1.00 88.94 345 ASP A CA 1
ATOM 2749 C C . ASP A 1 345 ? 19.858 -6.520 2.954 1.00 88.94 345 ASP A C 1
ATOM 2751 O O . ASP A 1 345 ? 18.999 -5.942 3.628 1.00 88.94 345 ASP A O 1
ATOM 2755 N N . LEU A 1 346 ? 19.545 -7.621 2.262 1.00 88.62 346 LEU A N 1
ATOM 2756 C CA . LEU A 1 346 ? 18.271 -8.333 2.408 1.00 88.62 346 LEU A CA 1
ATOM 2757 C C . LEU A 1 346 ? 18.236 -9.166 3.694 1.00 88.62 346 LEU A C 1
ATOM 2759 O O . LEU A 1 346 ? 17.237 -9.110 4.406 1.00 88.62 346 LEU A O 1
ATOM 2763 N N . GLU A 1 347 ? 19.316 -9.869 4.035 1.00 90.12 347 GLU A N 1
ATOM 2764 C CA . GLU A 1 347 ? 19.443 -10.626 5.290 1.00 90.12 347 GLU A CA 1
ATOM 2765 C C . GLU A 1 347 ? 19.291 -9.713 6.519 1.00 90.12 347 GLU A C 1
ATOM 2767 O O . GLU A 1 347 ? 18.552 -10.036 7.453 1.00 90.12 347 GLU A O 1
ATOM 2772 N N . ILE A 1 348 ? 19.898 -8.520 6.496 1.00 93.25 348 ILE A N 1
ATOM 2773 C CA . ILE A 1 348 ? 19.733 -7.508 7.554 1.00 93.25 348 ILE A CA 1
ATOM 2774 C C . ILE A 1 348 ? 18.260 -7.086 7.676 1.00 93.25 348 ILE A C 1
ATOM 2776 O O . ILE A 1 348 ? 17.707 -7.063 8.772 1.00 93.25 348 ILE A O 1
ATOM 2780 N N . ARG A 1 349 ? 17.569 -6.827 6.559 1.00 88.00 349 ARG A N 1
ATOM 2781 C CA . ARG A 1 349 ? 16.142 -6.454 6.588 1.00 88.00 349 ARG A CA 1
ATOM 2782 C C . ARG A 1 349 ? 15.239 -7.582 7.088 1.00 88.00 349 ARG A C 1
ATOM 2784 O O . ARG A 1 349 ? 14.286 -7.315 7.819 1.00 88.00 349 ARG A O 1
ATOM 2791 N N . ILE A 1 350 ? 15.535 -8.831 6.729 1.00 87.62 350 ILE A N 1
ATOM 2792 C CA . ILE A 1 350 ? 14.797 -10.007 7.211 1.00 87.62 350 ILE A CA 1
ATOM 2793 C C . ILE A 1 350 ? 14.983 -10.165 8.725 1.00 87.62 350 ILE A C 1
ATOM 2795 O O . ILE A 1 350 ? 14.001 -10.358 9.441 1.00 87.62 350 ILE A O 1
ATOM 2799 N N . THR A 1 351 ? 16.209 -10.022 9.232 1.00 90.75 351 THR A N 1
ATOM 2800 C CA . THR A 1 351 ? 16.488 -10.124 10.676 1.00 90.75 351 THR A CA 1
ATOM 2801 C C . THR A 1 351 ? 15.864 -8.978 11.478 1.00 90.75 351 THR A C 1
ATOM 2803 O O . THR A 1 351 ? 15.287 -9.219 12.539 1.00 90.75 351 THR A O 1
ATOM 2806 N N . GLU A 1 352 ? 15.875 -7.746 10.961 1.00 91.31 352 GLU A N 1
ATOM 2807 C CA . GLU A 1 352 ? 15.153 -6.618 11.566 1.00 91.31 352 GLU A CA 1
ATOM 2808 C C . GLU A 1 352 ? 13.634 -6.831 11.581 1.00 91.31 352 GLU A C 1
ATOM 2810 O O . GLU A 1 352 ? 12.976 -6.528 12.580 1.00 91.31 352 GLU A O 1
ATOM 2815 N N . SER A 1 353 ? 13.068 -7.373 10.498 1.00 84.56 353 SER A N 1
ATOM 2816 C CA . SER A 1 353 ? 11.649 -7.733 10.434 1.00 84.56 353 SER A CA 1
ATOM 2817 C C . SER A 1 353 ? 11.302 -8.802 11.473 1.00 84.56 353 SER A C 1
ATOM 2819 O O . SER A 1 353 ? 10.339 -8.632 12.218 1.00 84.56 353 SER A O 1
ATOM 2821 N N . ALA A 1 354 ? 12.116 -9.857 11.583 1.00 83.50 354 ALA A N 1
ATOM 2822 C CA . ALA A 1 354 ? 11.931 -10.927 12.564 1.00 83.50 354 ALA A CA 1
ATOM 2823 C C . ALA A 1 354 ? 12.021 -10.417 14.016 1.00 83.50 354 ALA A C 1
ATOM 2825 O O . ALA A 1 354 ? 11.266 -10.846 14.890 1.00 83.50 354 ALA A O 1
ATOM 2826 N N . LYS A 1 355 ? 12.907 -9.449 14.281 1.00 92.00 355 LYS A N 1
ATOM 2827 C CA . LYS A 1 355 ? 13.002 -8.795 15.592 1.00 92.00 355 LYS A CA 1
ATOM 2828 C C . LYS A 1 355 ? 11.730 -8.009 15.927 1.00 92.00 355 LYS A C 1
ATOM 2830 O O . LYS A 1 355 ? 11.234 -8.117 17.045 1.00 92.00 355 LYS A O 1
ATOM 2835 N N . LYS A 1 356 ? 11.172 -7.265 14.965 1.00 87.88 356 LYS A N 1
ATOM 2836 C CA . LYS A 1 356 ? 9.910 -6.523 15.151 1.00 87.88 356 LYS A CA 1
ATOM 2837 C C . LYS A 1 356 ? 8.720 -7.452 15.384 1.00 87.88 356 LYS A C 1
ATOM 2839 O O . LYS A 1 356 ? 7.880 -7.150 16.226 1.00 87.88 356 LYS A O 1
ATOM 2844 N N . THR A 1 357 ? 8.645 -8.583 14.682 1.00 80.19 357 THR A N 1
ATOM 2845 C CA . THR A 1 357 ? 7.578 -9.570 14.910 1.00 80.19 357 THR A CA 1
ATOM 2846 C C . THR A 1 357 ? 7.695 -10.218 16.288 1.00 80.19 357 THR A C 1
ATOM 2848 O O . THR A 1 357 ? 6.684 -10.356 16.968 1.00 80.19 357 THR A O 1
ATOM 2851 N N . ALA A 1 358 ? 8.912 -10.536 16.745 1.00 85.81 358 ALA A N 1
ATOM 2852 C CA . ALA A 1 358 ? 9.137 -11.054 18.096 1.00 85.81 358 ALA A CA 1
ATOM 2853 C C . ALA A 1 358 ? 8.754 -10.031 19.183 1.00 85.81 358 ALA A C 1
ATOM 2855 O O . ALA A 1 358 ? 8.149 -10.390 20.192 1.00 85.81 358 ALA A O 1
ATOM 2856 N N . GLU A 1 359 ? 9.050 -8.747 18.966 1.00 89.00 359 GLU A N 1
ATOM 2857 C CA . GLU A 1 359 ? 8.659 -7.669 19.879 1.00 89.00 359 GLU A CA 1
ATOM 2858 C C . GLU A 1 359 ? 7.133 -7.494 19.949 1.00 89.00 359 GLU A C 1
ATOM 2860 O O . GLU A 1 359 ? 6.576 -7.394 21.043 1.00 89.00 359 GLU A O 1
ATOM 2865 N N . LEU A 1 360 ? 6.440 -7.532 18.806 1.00 82.56 360 LEU A N 1
ATOM 2866 C CA . LEU A 1 360 ? 4.974 -7.516 18.760 1.00 82.56 360 LEU A CA 1
ATOM 2867 C C . LEU A 1 360 ? 4.368 -8.738 19.461 1.00 82.56 360 LEU A C 1
ATOM 2869 O O . LEU A 1 360 ? 3.409 -8.597 20.217 1.00 82.56 360 LEU A O 1
ATOM 2873 N N . GLN A 1 361 ? 4.945 -9.925 19.273 1.00 86.06 361 GLN A N 1
ATOM 2874 C CA . GLN A 1 361 ? 4.478 -11.144 19.930 1.00 86.06 361 GLN A CA 1
ATOM 2875 C C . GLN A 1 361 ? 4.632 -11.064 21.457 1.00 86.06 361 GLN A C 1
ATOM 2877 O O . GLN A 1 361 ? 3.689 -11.373 22.184 1.00 86.06 361 GLN A O 1
ATOM 2882 N N . ALA A 1 362 ? 5.757 -10.539 21.952 1.00 87.44 362 ALA A N 1
ATOM 2883 C CA . ALA A 1 362 ? 5.955 -10.287 23.379 1.00 87.44 362 ALA A CA 1
ATOM 2884 C C . ALA A 1 362 ? 4.948 -9.262 23.945 1.00 87.44 362 ALA A C 1
ATOM 2886 O O . ALA A 1 362 ? 4.490 -9.393 25.084 1.00 87.44 362 ALA A O 1
ATOM 2887 N N . GLN A 1 363 ? 4.562 -8.247 23.162 1.00 83.62 363 GLN A N 1
ATOM 2888 C CA . GLN A 1 363 ? 3.515 -7.296 23.558 1.00 83.62 363 GLN A CA 1
ATOM 2889 C C . GLN A 1 363 ? 2.134 -7.961 23.647 1.00 83.62 363 GLN A C 1
ATOM 2891 O O . GLN A 1 363 ? 1.402 -7.704 24.605 1.00 83.62 363 GLN A O 1
ATOM 2896 N N . VAL A 1 364 ? 1.797 -8.846 22.705 1.00 83.12 364 VAL A N 1
ATOM 2897 C CA . VAL A 1 364 ? 0.545 -9.623 22.728 1.00 83.12 364 VAL A CA 1
ATOM 2898 C C . VAL A 1 364 ? 0.499 -10.558 23.939 1.00 83.12 364 VAL A C 1
ATOM 2900 O O . VAL A 1 364 ? -0.501 -10.587 24.654 1.00 83.12 364 VAL A O 1
ATOM 2903 N N . GLU A 1 365 ? 1.586 -11.269 24.242 1.00 88.69 365 GLU A N 1
ATOM 2904 C CA . GLU A 1 365 ? 1.671 -12.124 25.435 1.00 88.69 365 GLU A CA 1
ATOM 2905 C C . GLU A 1 365 ? 1.506 -11.322 26.731 1.00 88.69 365 GLU A C 1
ATOM 2907 O O . GLU A 1 365 ? 0.758 -11.723 27.628 1.00 88.69 365 GLU A O 1
ATOM 2912 N N . LYS A 1 366 ? 2.130 -10.141 26.815 1.00 89.69 366 LYS A N 1
ATOM 2913 C CA . LYS A 1 366 ? 1.963 -9.227 27.952 1.00 89.69 366 LYS A CA 1
ATOM 2914 C C . LYS A 1 366 ? 0.512 -8.757 28.105 1.00 89.69 366 LYS A C 1
ATOM 2916 O O . LYS A 1 366 ? 0.013 -8.697 29.230 1.00 89.69 366 LYS A O 1
ATOM 2921 N N . ALA A 1 367 ? -0.172 -8.448 27.003 1.00 78.88 367 ALA A N 1
ATOM 2922 C CA . ALA A 1 367 ? -1.586 -8.078 27.018 1.00 78.88 367 ALA A CA 1
ATOM 2923 C C . ALA A 1 367 ? -2.476 -9.246 27.480 1.00 78.88 367 ALA A C 1
ATOM 2925 O O . ALA A 1 367 ? -3.338 -9.058 28.339 1.00 78.88 367 ALA A O 1
ATOM 2926 N N . ASN A 1 368 ? -2.214 -10.466 27.003 1.00 85.19 368 ASN A N 1
ATOM 2927 C CA . ASN A 1 368 ? -2.944 -11.667 27.418 1.00 85.19 368 ASN A CA 1
ATOM 2928 C C . ASN A 1 368 ? -2.771 -11.967 28.914 1.00 85.19 368 ASN A C 1
ATOM 2930 O O . ASN A 1 368 ? -3.746 -12.266 29.603 1.00 85.19 368 ASN A O 1
ATOM 2934 N N . LEU A 1 369 ? -1.557 -11.821 29.454 1.00 90.12 369 LEU A N 1
ATOM 2935 C CA . LEU A 1 369 ? -1.316 -11.961 30.893 1.00 90.12 369 LEU A CA 1
ATOM 2936 C C . LEU A 1 369 ? -2.087 -10.916 31.714 1.00 90.12 369 LEU A C 1
ATOM 2938 O O . LEU A 1 369 ? -2.616 -11.248 32.777 1.00 90.12 369 LEU A O 1
ATOM 2942 N N . ALA A 1 370 ? -2.201 -9.679 31.222 1.00 81.88 370 ALA A N 1
ATOM 2943 C CA . ALA A 1 370 ? -2.997 -8.637 31.873 1.00 81.88 370 ALA A CA 1
ATOM 2944 C C . ALA A 1 370 ? -4.504 -8.962 31.865 1.00 81.88 370 ALA A C 1
ATOM 2946 O O . ALA A 1 370 ? -5.181 -8.735 32.870 1.00 81.88 370 ALA A O 1
ATOM 2947 N N . ILE A 1 371 ? -5.023 -9.551 30.780 1.00 81.38 371 ILE A N 1
ATOM 2948 C CA . ILE A 1 371 ? -6.412 -10.038 30.701 1.00 81.38 371 ILE A CA 1
ATOM 2949 C C . ILE A 1 371 ? -6.647 -11.152 31.733 1.00 81.38 371 ILE A C 1
ATOM 2951 O O . ILE A 1 371 ? -7.579 -11.062 32.528 1.00 81.38 371 ILE A O 1
ATOM 2955 N N . ILE A 1 372 ? -5.752 -12.142 31.816 1.00 87.88 372 ILE A N 1
ATOM 2956 C CA . ILE A 1 372 ? -5.857 -13.234 32.802 1.00 87.88 372 ILE A CA 1
ATOM 2957 C C . ILE A 1 372 ? -5.829 -12.692 34.241 1.00 87.88 372 ILE A C 1
ATOM 2959 O O . ILE A 1 372 ? -6.583 -13.149 35.104 1.00 87.88 372 ILE A O 1
ATOM 2963 N N . GLN A 1 373 ? -4.970 -11.709 34.529 1.00 89.88 373 GLN A N 1
ATOM 2964 C CA . GLN A 1 373 ? -4.944 -11.051 35.839 1.00 89.88 373 GLN A CA 1
ATOM 2965 C C . GLN A 1 373 ? -6.261 -10.324 36.140 1.00 89.88 373 GLN A C 1
ATOM 2967 O O . GLN A 1 373 ? -6.756 -10.402 37.266 1.00 89.88 373 GLN A O 1
ATOM 2972 N N . LYS A 1 374 ? -6.861 -9.667 35.142 1.00 82.56 374 LYS A N 1
ATOM 2973 C CA . LYS A 1 374 ? -8.163 -9.004 35.272 1.00 82.56 374 LYS A CA 1
ATOM 2974 C C . LYS A 1 374 ? -9.275 -10.002 35.592 1.00 82.56 374 LYS A C 1
ATOM 2976 O O . LYS A 1 374 ? -10.042 -9.758 36.522 1.00 82.56 374 LYS A O 1
ATOM 2981 N N . ASP A 1 375 ? -9.319 -11.140 34.911 1.00 85.81 375 ASP A N 1
ATOM 2982 C CA . ASP A 1 375 ? -10.334 -12.172 35.156 1.00 85.81 375 ASP A CA 1
ATOM 2983 C C . ASP A 1 375 ? -10.228 -12.769 36.565 1.00 85.81 375 ASP A C 1
ATOM 2985 O O . ASP A 1 375 ? -11.246 -13.032 37.213 1.00 85.81 375 ASP A O 1
ATOM 2989 N N . ARG A 1 376 ? -9.005 -12.903 37.101 1.00 91.25 376 ARG A N 1
ATOM 2990 C CA . ARG A 1 376 ? -8.789 -13.295 38.505 1.00 91.25 376 ARG A CA 1
ATOM 2991 C C . ARG A 1 376 ? -9.347 -12.260 39.482 1.00 91.25 376 ARG A C 1
ATOM 2993 O O . ARG A 1 376 ? -10.008 -12.640 40.447 1.00 91.25 376 ARG A O 1
ATOM 3000 N N . ILE A 1 377 ? -9.120 -10.969 39.230 1.00 85.44 377 ILE A N 1
ATOM 3001 C CA . ILE A 1 377 ? -9.652 -9.885 40.073 1.00 85.44 377 ILE A CA 1
ATOM 3002 C C . ILE A 1 377 ? -11.184 -9.864 40.013 1.00 85.44 377 ILE A C 1
ATOM 3004 O O . ILE A 1 377 ? -11.832 -9.797 41.054 1.00 85.44 377 ILE A O 1
ATOM 3008 N N . ILE A 1 378 ? -11.773 -9.975 38.818 1.00 81.81 378 ILE A N 1
ATOM 3009 C CA . ILE A 1 378 ? -13.231 -10.025 38.642 1.00 81.81 378 ILE A CA 1
ATOM 3010 C C . ILE A 1 378 ? -13.819 -11.230 39.384 1.00 81.81 378 ILE A C 1
ATOM 3012 O O . ILE A 1 378 ? -14.800 -11.076 40.110 1.00 81.81 378 ILE A O 1
ATOM 3016 N N . SER A 1 379 ? -13.199 -12.406 39.263 1.00 86.56 379 SER A N 1
ATOM 3017 C CA . SER A 1 379 ? -13.631 -13.620 39.965 1.00 86.56 379 SER A CA 1
ATOM 3018 C C . SER A 1 379 ? -13.563 -13.456 41.489 1.00 86.56 379 SER A C 1
ATOM 3020 O O . SER A 1 379 ? -14.506 -13.829 42.185 1.00 86.56 379 SER A O 1
ATOM 3022 N N . SER A 1 380 ? -12.498 -12.832 42.010 1.00 88.06 380 SER A N 1
ATOM 3023 C CA . SER A 1 380 ? -12.369 -12.505 43.439 1.00 88.06 380 SER A CA 1
ATOM 3024 C C . SER A 1 380 ? -13.483 -11.565 43.906 1.00 88.06 380 SER A C 1
ATOM 3026 O O . SER A 1 380 ? -14.150 -11.845 44.898 1.00 88.06 380 SER A O 1
ATOM 3028 N N . LEU A 1 381 ? -13.747 -10.487 43.160 1.00 82.44 381 LEU A N 1
ATOM 3029 C CA . LEU A 1 381 ? -14.806 -9.526 43.488 1.00 82.44 381 LEU A CA 1
ATOM 3030 C C . LEU A 1 381 ? -16.204 -10.159 43.437 1.00 82.44 381 LEU A C 1
ATOM 3032 O O . LEU A 1 381 ? -17.081 -9.807 44.228 1.00 82.44 381 LEU A O 1
ATOM 3036 N N . GLN A 1 382 ? -16.432 -11.099 42.518 1.00 82.69 382 GLN A N 1
ATOM 3037 C CA . GLN A 1 382 ? -17.685 -11.850 42.456 1.00 82.69 382 GLN A CA 1
ATOM 3038 C C . GLN A 1 382 ? -17.862 -12.770 43.667 1.00 82.69 382 GLN A C 1
ATOM 3040 O O . GLN A 1 382 ? -18.976 -12.867 44.188 1.00 82.69 382 GLN A O 1
ATOM 3045 N N . GLU A 1 383 ? -16.795 -13.411 44.143 1.00 90.00 383 GLU A N 1
ATOM 3046 C CA . GLU A 1 383 ? -16.848 -14.228 45.357 1.00 90.00 383 GLU A CA 1
ATOM 3047 C C . GLU A 1 383 ? -17.073 -13.368 46.608 1.00 90.00 383 GLU A C 1
ATOM 3049 O O . GLU A 1 383 ? -17.926 -13.703 47.432 1.00 90.00 383 GLU A O 1
ATOM 3054 N N . ASP A 1 384 ? -16.423 -12.207 46.709 1.00 83.56 384 ASP A N 1
ATOM 3055 C CA . ASP A 1 384 ? -16.663 -11.250 47.795 1.00 83.56 384 ASP A CA 1
ATOM 3056 C C . ASP A 1 384 ? -18.113 -10.750 47.796 1.00 83.56 384 ASP A C 1
ATOM 3058 O O . ASP A 1 384 ? -18.763 -10.718 48.843 1.00 83.56 384 ASP A O 1
ATOM 3062 N N . LYS A 1 385 ? -18.686 -10.462 46.619 1.00 83.94 385 LYS A N 1
ATOM 3063 C CA . LYS A 1 385 ? -20.113 -10.131 46.480 1.00 83.94 385 LYS A CA 1
ATOM 3064 C C . LYS A 1 385 ? -21.009 -11.268 46.980 1.00 83.94 385 LYS A C 1
ATOM 3066 O O . LYS A 1 385 ? -21.994 -11.006 47.675 1.00 83.94 385 LYS A O 1
ATOM 3071 N N . ARG A 1 386 ? -20.692 -12.528 46.653 1.00 87.50 386 ARG A N 1
ATOM 3072 C CA . ARG A 1 386 ? -21.443 -13.700 47.142 1.00 87.50 386 ARG A CA 1
ATOM 3073 C C . ARG A 1 386 ? -21.322 -13.857 48.656 1.00 87.50 386 ARG A C 1
ATOM 3075 O O . ARG A 1 386 ? -22.321 -14.159 49.305 1.00 87.50 386 ARG A O 1
ATOM 3082 N N . ARG A 1 387 ? -20.136 -13.637 49.234 1.00 88.12 387 ARG A N 1
ATOM 3083 C CA . ARG A 1 387 ? -19.920 -13.644 50.693 1.00 88.12 387 ARG A CA 1
ATOM 3084 C C . ARG A 1 387 ? -20.726 -12.551 51.385 1.00 88.12 387 ARG A C 1
ATOM 3086 O O . ARG A 1 387 ? -21.421 -12.838 52.351 1.00 88.12 387 ARG A O 1
ATOM 3093 N N . LEU A 1 388 ? -20.699 -11.331 50.853 1.00 83.88 388 LEU A N 1
ATOM 3094 C CA . LEU A 1 388 ? -21.460 -10.212 51.406 1.00 83.88 388 LEU A CA 1
ATOM 3095 C C . LEU A 1 388 ? -22.970 -10.482 51.349 1.00 83.88 388 LEU A C 1
ATOM 3097 O O . LEU A 1 388 ? -23.677 -10.235 52.319 1.00 83.88 388 LEU A O 1
ATOM 3101 N N . THR A 1 389 ? -23.452 -11.049 50.238 1.00 82.81 389 THR A N 1
ATOM 3102 C CA . THR A 1 389 ? -24.870 -11.412 50.069 1.00 82.81 389 THR A CA 1
ATOM 3103 C C . THR A 1 389 ? -25.298 -12.471 51.087 1.00 82.81 389 THR A C 1
ATOM 3105 O O . THR A 1 389 ? -26.355 -12.323 51.695 1.00 82.81 389 THR A O 1
ATOM 3108 N N . ARG A 1 390 ? -24.461 -13.494 51.328 1.00 89.00 390 ARG A N 1
ATOM 3109 C CA . ARG A 1 390 ? -24.693 -14.502 52.377 1.00 89.00 390 ARG A CA 1
ATOM 3110 C C . ARG A 1 390 ? -24.732 -13.874 53.768 1.00 89.00 390 ARG A C 1
ATOM 3112 O O . ARG A 1 390 ? -25.720 -14.049 54.463 1.00 89.00 390 ARG A O 1
ATOM 3119 N N . ASN A 1 391 ? -23.745 -13.047 54.114 1.00 86.25 391 ASN A N 1
ATOM 3120 C CA . ASN A 1 391 ? -23.706 -12.365 55.411 1.00 86.25 391 ASN A CA 1
ATOM 3121 C C . ASN A 1 391 ? -24.938 -11.479 55.648 1.00 86.25 391 ASN A C 1
ATOM 3123 O O . ASN A 1 391 ? -25.451 -11.428 56.763 1.00 86.25 391 ASN A O 1
ATOM 3127 N N . VAL A 1 392 ? -25.423 -10.772 54.620 1.00 83.06 392 VAL A N 1
ATOM 3128 C CA . VAL A 1 392 ? -26.665 -9.991 54.725 1.00 83.06 392 VAL A CA 1
ATOM 3129 C C . VAL A 1 392 ? -27.853 -10.915 54.980 1.00 83.06 392 VAL A C 1
ATOM 3131 O O . VAL A 1 392 ? -28.648 -10.616 55.864 1.00 83.06 392 VAL A O 1
ATOM 3134 N N . HIS A 1 393 ? -27.949 -12.035 54.257 1.00 85.12 393 HIS A N 1
ATOM 3135 C CA . HIS A 1 393 ? -29.041 -12.997 54.412 1.00 85.12 393 HIS A CA 1
ATOM 3136 C C . HIS A 1 393 ? -29.055 -13.641 55.808 1.00 85.12 393 HIS A C 1
ATOM 3138 O O . HIS A 1 393 ? -30.097 -13.661 56.466 1.00 85.12 393 HIS A O 1
ATOM 3144 N N . ASP A 1 394 ? -27.889 -14.062 56.301 1.00 87.88 394 ASP A N 1
ATOM 3145 C CA . ASP A 1 394 ? -27.720 -14.651 57.631 1.00 87.88 394 ASP A CA 1
ATOM 3146 C C . ASP A 1 394 ? -28.088 -13.640 58.729 1.00 87.88 394 ASP A C 1
ATOM 3148 O O . ASP A 1 394 ? -28.886 -13.951 59.613 1.00 87.88 394 ASP A O 1
ATOM 3152 N N . ARG A 1 395 ? -27.618 -12.385 58.626 1.00 84.50 395 ARG A N 1
ATOM 3153 C CA . ARG A 1 395 ? -27.987 -11.319 59.577 1.00 84.50 395 ARG A CA 1
ATOM 3154 C C . ARG A 1 395 ? -29.476 -10.975 59.523 1.00 84.50 395 ARG A C 1
ATOM 3156 O O . ARG A 1 395 ? -30.064 -10.675 60.561 1.00 84.50 395 ARG A O 1
ATOM 3163 N N . THR A 1 396 ? -30.108 -11.010 58.346 1.00 83.25 396 THR A N 1
ATOM 3164 C CA . THR A 1 396 ? -31.564 -10.813 58.246 1.00 83.25 396 THR A CA 1
ATOM 3165 C C . THR A 1 396 ? -32.343 -11.963 58.877 1.00 83.25 396 THR A C 1
ATOM 3167 O O . THR A 1 396 ? -33.299 -11.699 59.602 1.00 83.25 396 THR A O 1
ATOM 3170 N N . ALA A 1 397 ? -31.907 -13.211 58.685 1.00 86.38 397 ALA A N 1
ATOM 3171 C CA . ALA A 1 397 ? -32.532 -14.379 59.301 1.00 86.38 397 ALA A CA 1
ATOM 3172 C C . ALA A 1 397 ? -32.384 -14.363 60.832 1.00 86.38 397 ALA A C 1
ATOM 3174 O O . ALA A 1 397 ? -33.334 -14.652 61.562 1.00 86.38 397 ALA A O 1
ATOM 3175 N N . GLU A 1 398 ? -31.214 -13.965 61.334 1.00 85.56 398 GLU A N 1
ATOM 3176 C CA . GLU A 1 398 ? -30.959 -13.819 62.767 1.00 85.56 398 GLU A CA 1
ATOM 3177 C C . GLU A 1 398 ? -31.823 -12.708 63.380 1.00 85.56 398 GLU A C 1
ATOM 3179 O O . GLU A 1 398 ? -32.444 -12.910 64.424 1.00 85.56 398 GLU A O 1
ATOM 3184 N N . ARG A 1 399 ? -31.989 -11.582 62.676 1.00 80.88 399 ARG A N 1
ATOM 3185 C CA . ARG A 1 399 ? -32.914 -10.513 63.077 1.00 80.88 399 ARG A CA 1
ATOM 3186 C C . ARG A 1 399 ? -34.372 -10.982 63.111 1.00 80.88 399 ARG A C 1
ATOM 3188 O O . ARG A 1 399 ? -35.088 -10.676 64.058 1.00 80.88 399 ARG A O 1
ATOM 3195 N N . GLU A 1 400 ? -34.830 -11.738 62.114 1.00 84.38 400 GLU A N 1
ATOM 3196 C CA . GLU A 1 400 ? -36.187 -12.305 62.120 1.00 84.38 400 GLU A CA 1
ATOM 3197 C C . GLU A 1 400 ? -36.415 -13.258 63.299 1.00 84.38 400 GLU A C 1
ATOM 3199 O O . GLU A 1 400 ? -37.502 -13.278 63.883 1.00 84.38 400 GLU A O 1
ATOM 3204 N N . LYS A 1 401 ? -35.391 -14.029 63.680 1.00 87.31 401 LYS A N 1
ATOM 3205 C CA . LYS A 1 401 ? -35.430 -14.893 64.863 1.00 87.31 401 LYS A CA 1
ATOM 3206 C C . LYS A 1 401 ? -35.537 -14.072 66.151 1.00 87.31 401 LYS A C 1
ATOM 3208 O O . LYS A 1 401 ? -36.404 -14.350 66.975 1.00 87.31 401 LYS A O 1
ATOM 3213 N N . HIS A 1 402 ? -34.725 -13.030 66.291 1.00 79.88 402 HIS A N 1
ATOM 3214 C CA . HIS A 1 402 ? -34.756 -12.117 67.433 1.00 79.88 402 HIS A CA 1
ATOM 3215 C C . HIS A 1 402 ? -36.108 -11.395 67.600 1.00 79.88 402 HIS A C 1
ATOM 3217 O O . HIS A 1 402 ? -36.642 -11.324 68.712 1.00 79.88 402 HIS A O 1
ATOM 3223 N N . ILE A 1 403 ? -36.720 -10.956 66.492 1.00 81.06 403 ILE A N 1
ATOM 3224 C CA . ILE A 1 403 ? -38.073 -10.373 66.482 1.00 81.06 403 ILE A CA 1
ATOM 3225 C C . ILE A 1 403 ? -39.109 -11.383 66.994 1.00 81.06 403 ILE A C 1
ATOM 3227 O O . ILE A 1 403 ? -39.967 -11.023 67.800 1.00 81.06 403 ILE A O 1
ATOM 3231 N N . LYS A 1 404 ? -39.028 -12.651 66.567 1.00 84.50 404 LYS A N 1
ATOM 3232 C CA . LYS A 1 404 ? -39.936 -13.715 67.038 1.00 84.50 404 LYS A CA 1
ATOM 3233 C C . LYS A 1 404 ? -39.770 -14.018 68.529 1.00 84.50 404 LYS A C 1
ATOM 3235 O O . LYS A 1 404 ? -40.745 -14.388 69.175 1.00 84.50 404 LYS A O 1
ATOM 3240 N N . GLU A 1 405 ? -38.568 -13.853 69.075 1.00 86.81 405 GLU A N 1
ATOM 3241 C CA . GLU A 1 405 ? -38.275 -14.085 70.496 1.00 86.81 405 GLU A CA 1
ATOM 3242 C C . GLU A 1 405 ? -38.644 -12.895 71.405 1.00 86.81 405 GLU A C 1
ATOM 3244 O O . GLU A 1 405 ? -38.556 -13.019 72.626 1.00 86.81 405 GLU A O 1
ATOM 3249 N N . GLY A 1 406 ? -39.066 -11.750 70.848 1.00 82.25 406 GLY A N 1
ATOM 3250 C CA . GLY A 1 406 ? -39.496 -10.572 71.618 1.00 82.25 406 GLY A CA 1
ATOM 3251 C C . GLY A 1 406 ? -38.380 -9.885 72.416 1.00 82.25 406 GLY A C 1
ATOM 3252 O O . GLY A 1 406 ? -38.670 -9.089 73.308 1.00 82.25 406 GLY A O 1
ATOM 3253 N N . LYS A 1 407 ? -37.113 -10.202 72.122 1.00 69.38 407 LYS A N 1
ATOM 3254 C CA . LYS A 1 407 ? -35.935 -9.704 72.854 1.00 69.38 407 LYS A CA 1
ATOM 3255 C C . LYS A 1 407 ? -35.465 -8.328 72.396 1.00 69.38 407 LYS A C 1
ATOM 3257 O O . LYS A 1 407 ? -34.772 -7.649 73.147 1.00 69.38 407 LYS A O 1
ATOM 3262 N N . ASP A 1 408 ? -35.860 -7.904 71.202 1.00 55.38 408 ASP A N 1
ATOM 3263 C CA . ASP A 1 408 ? -35.338 -6.675 70.619 1.00 55.38 408 ASP A CA 1
ATOM 3264 C C . ASP A 1 408 ? -36.103 -5.458 71.125 1.00 55.38 408 ASP A C 1
ATOM 3266 O O . ASP A 1 408 ? -37.298 -5.264 70.868 1.00 55.38 408 ASP A O 1
ATOM 3270 N N . THR A 1 409 ? -35.382 -4.577 71.810 1.00 72.81 409 THR A N 1
ATOM 3271 C CA . THR A 1 409 ? -35.903 -3.249 72.101 1.00 72.81 409 THR A CA 1
ATOM 3272 C C . THR A 1 409 ? -35.991 -2.456 70.797 1.00 72.81 409 THR A C 1
ATOM 3274 O O . THR A 1 409 ? -35.113 -2.504 69.935 1.00 72.81 409 THR A O 1
ATOM 3277 N N . LYS A 1 410 ? -37.060 -1.671 70.640 1.00 77.12 410 LYS A N 1
ATOM 3278 C CA . LYS A 1 410 ? -37.307 -0.839 69.447 1.00 77.12 410 LYS A CA 1
ATOM 3279 C C . LYS A 1 410 ? -36.117 0.072 69.083 1.00 77.12 410 LYS A C 1
ATOM 3281 O O . LYS A 1 410 ? -36.004 0.486 67.934 1.00 77.12 410 LYS A O 1
ATOM 3286 N N . ALA A 1 411 ? -35.246 0.374 70.050 1.00 75.81 411 ALA A N 1
ATOM 3287 C CA . ALA A 1 411 ? -34.035 1.168 69.879 1.00 75.81 411 ALA A CA 1
ATOM 3288 C C . ALA A 1 411 ? -32.924 0.421 69.115 1.00 75.81 411 ALA A C 1
ATOM 3290 O O . ALA A 1 411 ? -32.397 0.976 68.155 1.00 75.81 411 ALA A O 1
ATOM 3291 N N . GLU A 1 412 ? -32.617 -0.836 69.459 1.00 78.94 412 GLU A N 1
ATOM 3292 C CA . GLU A 1 412 ? -31.575 -1.631 68.778 1.00 78.94 412 GLU A CA 1
ATOM 3293 C C . GLU A 1 412 ? -31.918 -1.898 67.308 1.00 78.94 412 GLU A C 1
ATOM 3295 O O . GLU A 1 412 ? -31.054 -1.840 66.433 1.00 78.94 412 GLU A O 1
ATOM 3300 N N . ALA A 1 413 ? -33.205 -2.091 67.003 1.00 75.94 413 ALA A N 1
ATOM 3301 C CA . ALA A 1 413 ? -33.682 -2.261 65.634 1.00 75.94 413 ALA A CA 1
ATOM 3302 C C . ALA A 1 413 ? -33.426 -1.028 64.741 1.00 75.94 413 ALA A C 1
ATOM 3304 O O . ALA A 1 413 ? -33.258 -1.178 63.526 1.00 75.94 413 ALA A O 1
ATOM 3305 N N . ILE A 1 414 ? -33.402 0.178 65.320 1.00 84.19 414 ILE A N 1
ATOM 3306 C CA . ILE A 1 414 ? -33.143 1.430 64.595 1.00 84.19 414 ILE A CA 1
ATOM 3307 C C . ILE A 1 414 ? -31.643 1.583 64.328 1.00 84.19 414 ILE A C 1
ATOM 3309 O O . ILE A 1 414 ? -31.263 1.887 63.196 1.00 84.19 414 ILE A O 1
ATOM 3313 N N . THR A 1 415 ? -30.785 1.311 65.316 1.00 85.62 415 THR A N 1
ATOM 3314 C CA . THR A 1 415 ? -29.322 1.372 65.153 1.00 85.62 415 THR A CA 1
ATOM 3315 C C . THR A 1 415 ? -28.825 0.364 64.121 1.00 85.62 415 THR A C 1
ATOM 3317 O O . THR A 1 415 ? -28.087 0.743 63.213 1.00 85.62 415 THR A O 1
ATOM 3320 N N . LEU A 1 416 ? -29.302 -0.885 64.175 1.00 81.31 416 LEU A N 1
ATOM 3321 C CA . LEU A 1 416 ? -28.940 -1.918 63.194 1.00 81.31 416 LEU A CA 1
ATOM 3322 C C . LEU A 1 416 ? -29.422 -1.571 61.777 1.00 81.31 416 LEU A C 1
ATOM 3324 O O . LEU A 1 416 ? -28.736 -1.848 60.795 1.00 81.31 416 LEU A O 1
ATOM 3328 N N . SER A 1 417 ? -30.591 -0.933 61.657 1.00 82.38 417 SER A N 1
ATOM 3329 C CA . SER A 1 417 ? -31.094 -0.443 60.369 1.00 82.38 417 SER A CA 1
ATOM 3330 C C . SER A 1 417 ? -30.217 0.672 59.794 1.00 82.38 417 SER A C 1
ATOM 3332 O O . SER A 1 417 ? -29.982 0.695 58.585 1.00 82.38 417 SER A O 1
ATOM 3334 N N . ALA A 1 418 ? -29.737 1.590 60.637 1.00 86.69 418 ALA A N 1
ATOM 3335 C CA . ALA A 1 418 ? -28.853 2.674 60.219 1.00 86.69 418 ALA A CA 1
ATOM 3336 C C . ALA A 1 418 ? -27.471 2.150 59.788 1.00 86.69 418 ALA A C 1
ATOM 3338 O O . ALA A 1 418 ? -26.960 2.564 58.747 1.00 86.69 418 ALA A O 1
ATOM 3339 N N . GLU A 1 419 ? -26.901 1.186 60.520 1.00 87.88 419 GLU A N 1
ATOM 3340 C CA . GLU A 1 419 ? -25.661 0.503 60.123 1.00 87.88 419 GLU A CA 1
ATOM 3341 C C . GLU A 1 419 ? -25.804 -0.217 58.779 1.00 87.88 419 GLU A C 1
ATOM 3343 O O . GLU A 1 419 ? -24.940 -0.085 57.910 1.00 87.88 419 GLU A O 1
ATOM 3348 N N . LEU A 1 420 ? -26.913 -0.935 58.565 1.00 83.12 420 LEU A N 1
ATOM 3349 C CA . LEU A 1 420 ? -27.164 -1.627 57.300 1.00 83.12 420 LEU A CA 1
ATOM 3350 C C . LEU A 1 420 ? -27.277 -0.631 56.132 1.00 83.12 420 LEU A C 1
ATOM 3352 O O . LEU A 1 420 ? -26.717 -0.865 55.061 1.00 83.12 420 LEU A O 1
ATOM 3356 N N . GLN A 1 421 ? -27.951 0.506 56.336 1.00 85.25 421 GLN A N 1
ATOM 3357 C CA . GLN A 1 421 ? -28.037 1.568 55.328 1.00 85.25 421 GLN A CA 1
ATOM 3358 C C . GLN A 1 421 ? -26.672 2.197 55.020 1.00 85.25 421 GLN A C 1
ATOM 3360 O O . GLN A 1 421 ? -26.377 2.445 53.849 1.00 85.25 421 GLN A O 1
ATOM 3365 N N . ALA A 1 422 ? -25.821 2.408 56.029 1.00 86.19 422 ALA A N 1
ATOM 3366 C CA . ALA A 1 422 ? -24.459 2.901 55.831 1.00 86.19 422 ALA A CA 1
ATOM 3367 C C . ALA A 1 422 ? -23.607 1.908 55.020 1.00 86.19 422 ALA A C 1
ATOM 3369 O O . ALA A 1 422 ? -22.954 2.305 54.053 1.00 86.19 422 ALA A O 1
ATOM 3370 N N . GLN A 1 423 ? -23.689 0.609 55.329 1.00 84.75 423 GLN A N 1
ATOM 3371 C CA . GLN A 1 423 ? -22.990 -0.440 54.578 1.00 84.75 423 GLN A CA 1
ATOM 3372 C C . GLN A 1 423 ? -23.471 -0.537 53.123 1.00 84.75 423 GLN A C 1
ATOM 3374 O O . GLN A 1 423 ? -22.659 -0.667 52.207 1.00 84.75 423 GLN A O 1
ATOM 3379 N N . VAL A 1 424 ? -24.780 -0.413 52.876 1.00 84.06 424 VAL A N 1
ATOM 3380 C CA . VAL A 1 424 ? -25.338 -0.378 51.512 1.00 84.06 424 VAL A CA 1
ATOM 3381 C C . VAL A 1 424 ? -24.869 0.867 50.752 1.00 84.06 424 VAL A C 1
ATOM 3383 O O . VAL A 1 424 ? -24.538 0.781 49.566 1.00 84.06 424 VAL A O 1
ATOM 3386 N N . ALA A 1 425 ? -24.799 2.027 51.410 1.00 83.75 425 ALA A N 1
ATOM 3387 C CA . ALA A 1 425 ? -24.289 3.253 50.800 1.00 83.75 425 ALA A CA 1
ATOM 3388 C C . ALA A 1 425 ? -22.803 3.132 50.416 1.00 83.75 425 ALA A C 1
ATOM 3390 O O . ALA A 1 425 ? -22.414 3.559 49.325 1.00 83.75 425 ALA A O 1
ATOM 3391 N N . GLU A 1 426 ? -21.986 2.506 51.264 1.00 86.88 426 GLU A N 1
ATOM 3392 C CA . GLU A 1 426 ? -20.573 2.243 50.986 1.00 86.88 426 GLU A CA 1
ATOM 3393 C C . GLU A 1 426 ? -20.379 1.226 49.852 1.00 86.88 426 GLU A C 1
ATOM 3395 O O . GLU A 1 426 ? -19.636 1.495 48.905 1.00 86.88 426 GLU A O 1
ATOM 3400 N N . ALA A 1 427 ? -21.131 0.121 49.854 1.00 79.19 427 ALA A N 1
ATOM 3401 C CA . ALA A 1 427 ? -21.121 -0.851 48.760 1.00 79.19 427 ALA A CA 1
ATOM 3402 C C . ALA A 1 427 ? -21.499 -0.207 47.411 1.00 79.19 427 ALA A C 1
ATOM 3404 O O . ALA A 1 427 ? -20.869 -0.474 46.385 1.00 79.19 427 ALA A O 1
ATOM 3405 N N . ASN A 1 428 ? -22.478 0.704 47.406 1.00 84.75 428 ASN A N 1
ATOM 3406 C CA . ASN A 1 428 ? -22.861 1.455 46.210 1.00 84.75 428 ASN A CA 1
ATOM 3407 C C . ASN A 1 428 ? -21.773 2.438 45.745 1.00 84.75 428 ASN A C 1
ATOM 3409 O O . ASN A 1 428 ? -21.593 2.616 44.538 1.00 84.75 428 ASN A O 1
ATOM 3413 N N . ARG A 1 429 ? -21.023 3.064 46.663 1.00 88.38 429 ARG A N 1
ATOM 3414 C CA . ARG A 1 429 ? -19.862 3.901 46.307 1.00 88.38 429 ARG A CA 1
ATOM 3415 C C . ARG A 1 429 ? -18.757 3.072 45.657 1.00 88.38 429 ARG A C 1
ATOM 3417 O O . ARG A 1 429 ? -18.279 3.453 44.591 1.00 88.38 429 ARG A O 1
ATOM 3424 N N . LEU A 1 430 ? -18.403 1.927 46.241 1.00 83.81 430 LEU A N 1
ATOM 3425 C CA . LEU A 1 430 ? -17.392 1.023 45.680 1.00 83.81 430 LEU A CA 1
ATOM 3426 C C . LEU A 1 430 ? -17.804 0.486 44.305 1.00 83.81 430 LEU A C 1
ATOM 3428 O O . LEU A 1 430 ? -16.983 0.449 43.390 1.00 83.81 430 LEU A O 1
ATOM 3432 N N . ARG A 1 431 ? -19.089 0.158 44.122 1.00 83.25 431 ARG A N 1
ATOM 3433 C CA . ARG A 1 431 ? -19.634 -0.247 42.822 1.00 83.25 431 ARG A CA 1
ATOM 3434 C C . ARG A 1 431 ? -19.468 0.844 41.760 1.00 83.25 431 ARG A C 1
ATOM 3436 O O . ARG A 1 431 ? -19.001 0.538 40.670 1.00 83.25 431 ARG A O 1
ATOM 3443 N N . LYS A 1 432 ? -19.777 2.107 42.076 1.00 86.31 432 LYS A N 1
ATOM 3444 C CA . LYS A 1 432 ? -19.585 3.231 41.138 1.00 86.31 432 LYS A CA 1
ATOM 3445 C C . LYS A 1 432 ? -18.116 3.436 40.761 1.00 86.31 432 LYS A C 1
ATOM 3447 O O . LYS A 1 432 ? -17.818 3.710 39.604 1.00 86.31 432 LYS A O 1
ATOM 3452 N N . VAL A 1 433 ? -17.195 3.281 41.716 1.00 85.25 433 VAL A N 1
ATOM 3453 C CA . VAL A 1 433 ? -15.748 3.353 41.441 1.00 85.25 433 VAL A CA 1
ATOM 3454 C C . VAL A 1 433 ? -15.303 2.200 40.534 1.00 85.25 433 VAL A C 1
ATOM 3456 O O . VAL A 1 433 ? -14.502 2.416 39.626 1.00 85.25 433 VAL A O 1
ATOM 3459 N N . ALA A 1 434 ? -15.833 0.991 40.743 1.00 80.12 434 ALA A N 1
ATOM 3460 C CA . ALA A 1 434 ? -15.560 -0.150 39.874 1.00 80.12 434 ALA A CA 1
ATOM 3461 C C . ALA A 1 434 ? -16.106 0.068 38.451 1.00 80.12 434 ALA A C 1
ATOM 3463 O O . ALA A 1 434 ? -15.361 -0.135 37.499 1.00 80.12 434 ALA A O 1
ATOM 3464 N N . GLU A 1 435 ? -17.346 0.553 38.311 1.00 84.62 435 GLU A N 1
ATOM 3465 C CA . GLU A 1 435 ? -17.976 0.873 37.018 1.00 84.62 435 GLU A CA 1
ATOM 3466 C C . GLU A 1 435 ? -17.200 1.964 36.250 1.00 84.62 435 GLU A C 1
ATOM 3468 O O . GLU A 1 435 ? -16.975 1.847 35.043 1.00 84.62 435 GLU A O 1
ATOM 3473 N N . ALA A 1 436 ? -16.711 2.996 36.948 1.00 84.00 436 ALA A N 1
ATOM 3474 C CA . ALA A 1 436 ? -15.870 4.030 36.343 1.00 84.00 436 ALA A CA 1
ATOM 3475 C C . ALA A 1 436 ? -14.547 3.450 35.811 1.00 84.00 436 ALA A C 1
ATOM 3477 O O . ALA A 1 436 ? -14.198 3.689 34.653 1.00 84.00 436 ALA A O 1
ATOM 3478 N N . LYS A 1 437 ? -13.856 2.624 36.613 1.00 85.50 437 LYS A N 1
ATOM 3479 C CA . LYS A 1 437 ? -12.605 1.957 36.208 1.00 85.50 437 LYS A CA 1
ATOM 3480 C C . LYS A 1 437 ? -12.805 0.975 35.055 1.00 85.50 437 LYS A C 1
ATOM 3482 O O . LYS A 1 437 ? -11.928 0.865 34.201 1.00 85.50 437 LYS A O 1
ATOM 3487 N N . THR A 1 438 ? -13.931 0.260 35.008 1.00 82.19 438 THR A N 1
ATOM 3488 C CA . THR A 1 438 ? -14.241 -0.607 33.864 1.00 82.19 438 THR A CA 1
ATOM 3489 C C . THR A 1 438 ? -14.468 0.210 32.598 1.00 82.19 438 THR A C 1
ATOM 3491 O O . THR A 1 438 ? -13.931 -0.176 31.566 1.00 82.19 438 THR A O 1
ATOM 3494 N N . SER A 1 439 ? -15.147 1.363 32.678 1.00 86.69 439 SER A N 1
ATOM 3495 C CA . SER A 1 439 ? -15.354 2.226 31.503 1.00 86.69 439 SER A CA 1
ATOM 3496 C C . SER A 1 439 ? -14.042 2.810 30.965 1.00 86.69 439 SER A C 1
ATOM 3498 O O . SER A 1 439 ? -13.799 2.775 29.762 1.00 86.69 439 SER A O 1
ATOM 3500 N N . GLU A 1 440 ? -13.138 3.261 31.844 1.00 87.69 440 GLU A N 1
ATOM 3501 C CA . GLU A 1 440 ? -11.816 3.760 31.446 1.00 87.69 440 GLU A CA 1
ATOM 3502 C C . GLU A 1 440 ? -11.013 2.655 30.743 1.00 87.69 440 GLU A C 1
ATOM 3504 O O . GLU A 1 440 ? -10.439 2.862 29.675 1.00 87.69 440 GLU A O 1
ATOM 3509 N N . GLN A 1 441 ? -11.050 1.428 31.266 1.00 78.50 441 GLN A N 1
ATOM 3510 C CA . GLN A 1 441 ? -10.399 0.296 30.610 1.00 78.50 441 GLN A CA 1
ATOM 3511 C C . GLN A 1 441 ? -11.045 -0.100 29.279 1.00 78.50 441 GLN A C 1
ATOM 3513 O O . GLN A 1 441 ? -10.322 -0.467 28.357 1.00 78.50 441 GLN A O 1
ATOM 3518 N N . GLU A 1 442 ? -12.371 -0.038 29.149 1.00 83.69 442 GLU A N 1
ATOM 3519 C CA . GLU A 1 442 ? -13.056 -0.284 27.874 1.00 83.69 442 GLU A CA 1
ATOM 3520 C C . GLU A 1 442 ? -12.608 0.716 26.804 1.00 83.69 442 GLU A C 1
ATOM 3522 O O . GLU A 1 442 ? -12.376 0.317 25.663 1.00 83.69 442 GLU A O 1
ATOM 3527 N N . THR A 1 443 ? -12.387 1.984 27.175 1.00 88.00 443 THR A N 1
ATOM 3528 C CA . THR A 1 443 ? -11.832 2.977 26.241 1.00 88.00 443 THR A CA 1
ATOM 3529 C C . THR A 1 443 ? -10.400 2.645 25.811 1.00 88.00 443 THR A C 1
ATOM 3531 O O . THR A 1 443 ? -10.100 2.724 24.620 1.00 88.00 443 THR A O 1
ATOM 3534 N N . LEU A 1 444 ? -9.545 2.173 26.728 1.00 83.81 444 LEU A N 1
ATOM 3535 C CA . LEU A 1 444 ? -8.178 1.738 26.405 1.00 83.81 444 LEU A CA 1
ATOM 3536 C C . LEU A 1 444 ? -8.157 0.494 25.503 1.00 83.81 444 LEU A C 1
ATOM 3538 O O . LEU A 1 444 ? -7.358 0.419 24.571 1.00 83.81 444 LEU A O 1
ATOM 3542 N N . VAL A 1 445 ? -9.049 -0.474 25.740 1.00 83.75 445 VAL A N 1
ATOM 3543 C CA . VAL A 1 445 ? -9.194 -1.659 24.877 1.00 83.75 445 VAL A CA 1
ATOM 3544 C C . VAL A 1 445 ? -9.705 -1.256 23.493 1.00 83.75 445 VAL A C 1
ATOM 3546 O O . VAL A 1 445 ? -9.169 -1.722 22.491 1.00 83.75 445 VAL A O 1
ATOM 3549 N N . ALA A 1 446 ? -10.690 -0.357 23.411 1.00 82.88 446 ALA A N 1
ATOM 3550 C CA . ALA A 1 446 ? -11.191 0.149 22.136 1.00 82.88 446 ALA A CA 1
ATOM 3551 C C . ALA A 1 446 ? -10.100 0.890 21.340 1.00 82.88 446 ALA A C 1
ATOM 3553 O O . ALA A 1 446 ? -9.997 0.719 20.123 1.00 82.88 446 ALA A O 1
ATOM 3554 N N . GLU A 1 447 ? -9.252 1.672 22.014 1.00 90.25 447 GLU A N 1
ATOM 3555 C CA . GLU A 1 447 ? -8.102 2.324 21.386 1.00 90.25 447 GLU A CA 1
ATOM 3556 C C . GLU A 1 447 ? -7.059 1.308 20.898 1.00 90.25 447 GLU A C 1
ATOM 3558 O O . GLU A 1 447 ? -6.603 1.409 19.758 1.00 90.25 447 GLU A O 1
ATOM 3563 N N . ALA A 1 448 ? -6.735 0.289 21.699 1.00 80.94 448 ALA A N 1
ATOM 3564 C CA . ALA A 1 448 ? -5.814 -0.778 21.306 1.00 80.94 448 ALA A CA 1
ATOM 3565 C C . ALA A 1 448 ? -6.323 -1.565 20.083 1.00 80.94 448 ALA A C 1
ATOM 3567 O O . ALA A 1 448 ? -5.567 -1.791 19.138 1.00 80.94 448 ALA A O 1
ATOM 3568 N N . VAL A 1 449 ? -7.618 -1.905 20.040 1.00 87.94 449 VAL A N 1
ATOM 3569 C CA . VAL A 1 449 ? -8.249 -2.556 18.876 1.00 87.94 449 VAL A CA 1
ATOM 3570 C C . VAL A 1 449 ? -8.166 -1.663 17.637 1.00 87.94 449 VAL A C 1
ATOM 3572 O O . VAL A 1 449 ? -7.843 -2.137 16.549 1.00 87.94 449 VAL A O 1
ATOM 3575 N N . LYS A 1 450 ? -8.388 -0.352 17.785 1.00 90.62 450 LYS A N 1
ATOM 3576 C CA . LYS A 1 450 ? -8.246 0.607 16.681 1.00 90.62 450 LYS A CA 1
ATOM 3577 C C . LYS A 1 450 ? -6.801 0.690 16.174 1.00 90.62 450 LYS A C 1
ATOM 3579 O O . LYS A 1 450 ? -6.584 0.782 14.966 1.00 90.62 450 LYS A O 1
ATOM 3584 N N . GLN A 1 451 ? -5.812 0.641 17.069 1.00 87.50 451 GLN A N 1
ATOM 3585 C CA . GLN A 1 451 ? -4.397 0.597 16.688 1.00 87.50 451 GLN A CA 1
ATOM 3586 C C . GLN A 1 451 ? -4.039 -0.709 15.963 1.00 87.50 451 GLN A C 1
ATOM 3588 O O . GLN A 1 451 ? -3.328 -0.660 14.959 1.00 87.50 451 GLN A O 1
ATOM 3593 N N . GLN A 1 452 ? -4.577 -1.849 16.405 1.00 88.12 452 GLN A N 1
ATOM 3594 C CA . GLN A 1 452 ? -4.402 -3.134 15.726 1.00 88.12 452 GLN A CA 1
ATOM 3595 C C . GLN A 1 452 ? -5.001 -3.115 14.311 1.00 88.12 452 GLN A C 1
ATOM 3597 O O . GLN A 1 452 ? -4.316 -3.465 13.353 1.00 88.12 452 GLN A O 1
ATOM 3602 N N . GLN A 1 453 ? -6.232 -2.620 14.149 1.00 90.50 453 GLN A N 1
ATOM 3603 C CA . GLN A 1 453 ? -6.866 -2.484 12.832 1.00 90.50 453 GLN A CA 1
ATOM 3604 C C . GLN A 1 453 ? -6.059 -1.577 11.893 1.00 90.50 453 GLN A C 1
ATOM 3606 O O . GLN A 1 453 ? -5.903 -1.878 10.711 1.00 90.50 453 GLN A O 1
ATOM 3611 N N . LEU A 1 454 ? -5.498 -0.479 12.411 1.00 91.56 454 LEU A N 1
ATOM 3612 C CA . LEU A 1 454 ? -4.624 0.398 11.630 1.00 91.56 454 LEU A CA 1
ATOM 3613 C C . LEU A 1 454 ? -3.320 -0.308 11.220 1.00 91.56 454 LEU A C 1
ATOM 3615 O O . LEU A 1 454 ? -2.812 -0.069 10.123 1.00 91.56 454 LEU A O 1
ATOM 3619 N N . ALA A 1 455 ? -2.765 -1.167 12.078 1.00 85.94 455 ALA A N 1
ATOM 3620 C CA . ALA A 1 455 ? -1.587 -1.966 11.756 1.00 85.94 455 ALA A CA 1
ATOM 3621 C C . ALA A 1 455 ? -1.885 -3.001 10.655 1.00 85.94 455 ALA A C 1
ATOM 3623 O O . ALA A 1 455 ? -1.114 -3.102 9.702 1.00 85.94 455 ALA A O 1
ATOM 3624 N N . GLU A 1 456 ? -3.028 -3.687 10.720 1.00 89.88 456 GLU A N 1
ATOM 3625 C CA . GLU A 1 456 ? -3.492 -4.619 9.680 1.00 89.88 456 GLU A CA 1
ATOM 3626 C C . GLU A 1 456 ? -3.735 -3.905 8.336 1.00 89.88 456 GLU A C 1
ATOM 3628 O O . GLU A 1 456 ? -3.305 -4.376 7.280 1.00 89.88 456 GLU A O 1
ATOM 3633 N N . GLN A 1 457 ? -4.332 -2.708 8.354 1.00 92.31 457 GLN A N 1
ATOM 3634 C CA . GLN A 1 457 ? -4.482 -1.871 7.155 1.00 92.31 457 GLN A CA 1
ATOM 3635 C C . GLN A 1 457 ? -3.131 -1.453 6.556 1.00 92.31 457 GLN A C 1
ATOM 3637 O O . GLN A 1 457 ? -2.962 -1.413 5.338 1.00 92.31 457 GLN A O 1
ATOM 3642 N N . ARG A 1 458 ? -2.130 -1.157 7.393 1.00 92.06 458 ARG A N 1
ATOM 3643 C CA . ARG A 1 458 ? -0.775 -0.843 6.915 1.00 92.06 458 ARG A CA 1
ATOM 3644 C C . ARG A 1 458 ? -0.078 -2.064 6.320 1.00 92.06 458 ARG A C 1
ATOM 3646 O O . ARG A 1 458 ? 0.600 -1.912 5.307 1.00 92.06 458 ARG A O 1
ATOM 3653 N N . ALA A 1 459 ? -0.252 -3.243 6.916 1.00 88.44 459 ALA A N 1
ATOM 3654 C CA . ALA A 1 459 ? 0.309 -4.493 6.407 1.00 88.44 459 ALA A CA 1
ATOM 3655 C C . ALA A 1 459 ? -0.277 -4.845 5.030 1.00 88.44 459 ALA A C 1
ATOM 3657 O O . ALA A 1 459 ? 0.470 -5.024 4.072 1.00 88.44 459 ALA A O 1
ATOM 3658 N N . THR A 1 460 ? -1.605 -4.811 4.894 1.00 91.06 460 THR A N 1
ATOM 3659 C CA . THR A 1 460 ? -2.291 -5.054 3.610 1.00 91.06 460 THR A CA 1
ATOM 3660 C C . THR A 1 460 ? -1.896 -4.038 2.531 1.00 91.06 460 THR A C 1
ATOM 3662 O O . THR A 1 460 ? -1.663 -4.406 1.380 1.00 91.06 460 THR A O 1
ATOM 3665 N N . HIS A 1 461 ? -1.726 -2.760 2.890 1.00 92.62 461 HIS A N 1
ATOM 3666 C CA . HIS A 1 461 ? -1.208 -1.748 1.964 1.00 92.62 461 HIS A CA 1
ATOM 3667 C C . HIS A 1 461 ? 0.245 -2.029 1.533 1.00 92.62 461 HIS A C 1
ATOM 3669 O O . HIS A 1 461 ? 0.593 -1.841 0.366 1.00 92.62 461 HIS A O 1
ATOM 3675 N N . GLN A 1 462 ? 1.109 -2.496 2.440 1.00 90.81 462 GLN A N 1
ATOM 3676 C CA . GLN A 1 462 ? 2.483 -2.885 2.098 1.00 90.81 462 GLN A CA 1
ATOM 3677 C C . GLN A 1 462 ? 2.531 -4.108 1.172 1.00 90.81 462 GLN A C 1
ATOM 3679 O O . GLN A 1 462 ? 3.310 -4.106 0.219 1.00 90.81 462 GLN A O 1
ATOM 3684 N N . GLU A 1 463 ? 1.677 -5.109 1.392 1.00 92.25 463 GLU A N 1
ATOM 3685 C CA . GLU A 1 463 ? 1.538 -6.260 0.491 1.00 92.25 463 GLU A CA 1
ATOM 3686 C C . GLU A 1 463 ? 1.073 -5.836 -0.908 1.00 92.25 463 GLU A C 1
ATOM 3688 O O . GLU A 1 463 ? 1.626 -6.293 -1.910 1.00 92.25 463 GLU A O 1
ATOM 3693 N N . ALA A 1 464 ? 0.121 -4.901 -0.998 1.00 91.38 464 ALA A N 1
ATOM 3694 C CA . ALA A 1 464 ? -0.331 -4.354 -2.276 1.00 91.38 464 ALA A CA 1
ATOM 3695 C C . ALA A 1 464 ? 0.801 -3.634 -3.035 1.00 91.38 464 ALA A C 1
ATOM 3697 O O . ALA A 1 464 ? 0.974 -3.852 -4.237 1.00 91.38 464 ALA A O 1
ATOM 3698 N N . LEU A 1 465 ? 1.617 -2.833 -2.337 1.00 93.38 465 LEU A N 1
ATOM 3699 C CA . LEU A 1 465 ? 2.790 -2.177 -2.927 1.00 93.38 465 LEU A CA 1
ATOM 3700 C C . LEU A 1 465 ? 3.850 -3.188 -3.390 1.00 93.38 465 LEU A C 1
ATOM 3702 O O . LEU A 1 465 ? 4.434 -3.018 -4.463 1.00 93.38 465 LEU A O 1
ATOM 3706 N N . ALA A 1 466 ? 4.088 -4.251 -2.616 1.00 92.00 466 ALA A N 1
ATOM 3707 C CA . ALA A 1 466 ? 5.008 -5.321 -2.997 1.00 92.00 466 ALA A CA 1
ATOM 3708 C C . ALA A 1 466 ? 4.511 -6.077 -4.243 1.00 92.00 466 ALA A C 1
ATOM 3710 O O . ALA A 1 466 ? 5.291 -6.339 -5.161 1.00 92.00 466 ALA A O 1
ATOM 3711 N N . ALA A 1 467 ? 3.208 -6.356 -4.327 1.00 91.94 467 ALA A N 1
ATOM 3712 C CA . ALA A 1 467 ? 2.594 -6.978 -5.497 1.00 91.94 467 ALA A CA 1
ATOM 3713 C C . ALA A 1 467 ? 2.675 -6.081 -6.747 1.00 91.94 467 ALA A C 1
ATOM 3715 O O . ALA A 1 467 ? 2.932 -6.570 -7.849 1.00 91.94 467 ALA A O 1
ATOM 3716 N N . GLU A 1 468 ? 2.496 -4.763 -6.604 1.00 94.69 468 GLU A N 1
ATOM 3717 C CA . GLU A 1 468 ? 2.677 -3.815 -7.711 1.00 94.69 468 GLU A CA 1
ATOM 3718 C C . GLU A 1 468 ? 4.140 -3.763 -8.181 1.00 94.69 468 GLU A C 1
ATOM 3720 O O . GLU A 1 468 ? 4.407 -3.769 -9.386 1.00 94.69 468 GLU A O 1
ATOM 3725 N N . ALA A 1 469 ? 5.097 -3.762 -7.248 1.00 92.94 469 ALA A N 1
ATOM 3726 C CA . ALA A 1 469 ? 6.519 -3.819 -7.569 1.00 92.94 469 ALA A CA 1
ATOM 3727 C C . ALA A 1 469 ? 6.883 -5.111 -8.323 1.00 92.94 469 ALA A C 1
ATOM 3729 O O . ALA A 1 469 ? 7.568 -5.045 -9.346 1.00 92.94 469 ALA A O 1
ATOM 3730 N N . ALA A 1 470 ? 6.352 -6.261 -7.895 1.00 93.44 470 ALA A N 1
ATOM 3731 C CA . ALA A 1 470 ? 6.538 -7.539 -8.582 1.00 93.44 470 ALA A CA 1
ATOM 3732 C C . ALA A 1 470 ? 5.974 -7.514 -10.015 1.00 93.44 470 ALA A C 1
ATOM 3734 O O . ALA A 1 470 ? 6.646 -7.945 -10.952 1.00 93.44 470 ALA A O 1
ATOM 3735 N N . LYS A 1 471 ? 4.786 -6.927 -10.225 1.00 95.75 471 LYS A N 1
ATOM 3736 C CA . LYS A 1 471 ? 4.217 -6.739 -11.574 1.00 95.75 471 LYS A CA 1
ATOM 3737 C C . LYS A 1 471 ? 5.090 -5.844 -12.457 1.00 95.75 471 LYS A C 1
ATOM 3739 O O . LYS A 1 471 ? 5.272 -6.141 -13.635 1.00 95.75 471 LYS A O 1
ATOM 3744 N N . LYS A 1 472 ? 5.652 -4.759 -11.909 1.00 93.62 472 LYS A N 1
ATOM 3745 C CA . LYS A 1 472 ? 6.586 -3.887 -12.648 1.00 93.62 472 LYS A CA 1
ATOM 3746 C C . LYS A 1 472 ? 7.864 -4.626 -13.037 1.00 93.62 472 LYS A C 1
ATOM 3748 O O . LYS A 1 472 ? 8.349 -4.426 -14.147 1.00 93.62 472 LYS A O 1
ATOM 3753 N N . GLN A 1 473 ? 8.376 -5.489 -12.162 1.00 94.56 473 GLN A N 1
ATOM 3754 C CA . GLN A 1 473 ? 9.540 -6.321 -12.453 1.00 94.56 473 GLN A CA 1
ATOM 3755 C C . GLN A 1 473 ? 9.245 -7.339 -13.563 1.00 94.56 473 GLN A C 1
ATOM 3757 O O . GLN A 1 473 ? 10.006 -7.406 -14.522 1.00 94.56 473 GLN A O 1
ATOM 3762 N N . GLN A 1 474 ? 8.109 -8.041 -13.501 1.00 95.38 474 GLN A N 1
ATOM 3763 C CA . GLN A 1 474 ? 7.673 -8.952 -14.569 1.00 95.38 474 GLN A CA 1
ATOM 3764 C C . GLN A 1 474 ? 7.502 -8.230 -15.911 1.00 95.38 474 GLN A C 1
ATOM 3766 O O . GLN A 1 474 ? 7.916 -8.736 -16.949 1.00 95.38 474 GLN A O 1
ATOM 3771 N N . LEU A 1 475 ? 6.936 -7.018 -15.908 1.00 96.38 475 LEU A N 1
ATOM 3772 C CA . LEU A 1 475 ? 6.808 -6.214 -17.124 1.00 96.38 475 LEU A CA 1
ATOM 3773 C C . LEU A 1 475 ? 8.175 -5.788 -17.681 1.00 96.38 475 LEU A C 1
ATOM 3775 O O . LEU A 1 475 ? 8.357 -5.742 -18.897 1.00 96.38 475 LEU A O 1
ATOM 3779 N N . ALA A 1 476 ? 9.132 -5.450 -16.814 1.00 94.31 476 ALA A N 1
ATOM 3780 C CA . ALA A 1 476 ? 10.491 -5.119 -17.230 1.00 94.31 476 ALA A CA 1
ATOM 3781 C C . ALA A 1 476 ? 11.204 -6.336 -17.841 1.00 94.31 476 ALA A C 1
ATOM 3783 O O . ALA A 1 476 ? 11.842 -6.201 -18.881 1.00 94.31 476 ALA A O 1
ATOM 3784 N N . GLU A 1 477 ? 11.033 -7.518 -17.248 1.00 96.38 477 GLU A N 1
ATOM 3785 C CA . GLU A 1 477 ? 11.561 -8.785 -17.763 1.00 96.38 477 GLU A CA 1
ATOM 3786 C C . GLU A 1 477 ? 10.949 -9.146 -19.124 1.00 96.38 477 GLU A C 1
ATOM 3788 O O . GLU A 1 477 ? 11.676 -9.422 -20.073 1.00 96.38 477 GLU A O 1
ATOM 3793 N N . GLN A 1 478 ? 9.627 -9.022 -19.280 1.00 96.19 478 GLN A N 1
ATOM 3794 C CA . GLN A 1 478 ? 8.962 -9.220 -20.573 1.00 96.19 478 GLN A CA 1
ATOM 3795 C C . GLN A 1 478 ? 9.481 -8.262 -21.651 1.00 96.19 478 GLN A C 1
ATOM 3797 O O . GLN A 1 478 ? 9.680 -8.668 -22.794 1.00 96.19 478 GLN A O 1
ATOM 3802 N N . LYS A 1 479 ? 9.732 -6.994 -21.301 1.00 96.25 479 LYS A N 1
ATOM 3803 C CA . LYS A 1 479 ? 10.322 -6.022 -22.231 1.00 96.25 479 LYS A CA 1
ATOM 3804 C C . LYS A 1 479 ? 11.758 -6.374 -22.607 1.00 96.25 479 LYS A C 1
ATOM 3806 O O . LYS A 1 479 ? 12.125 -6.172 -23.759 1.00 96.25 479 LYS A O 1
ATOM 3811 N N . ALA A 1 480 ? 12.551 -6.891 -21.670 1.00 94.19 480 ALA A N 1
ATOM 3812 C CA . ALA A 1 480 ? 13.903 -7.360 -21.958 1.00 94.19 480 ALA A CA 1
ATOM 3813 C C . ALA A 1 480 ? 13.873 -8.539 -22.944 1.00 94.19 480 ALA A C 1
ATOM 3815 O O . ALA A 1 480 ? 14.542 -8.481 -23.970 1.00 94.19 480 ALA A O 1
ATOM 3816 N N . ILE A 1 481 ? 12.997 -9.525 -22.714 1.00 95.56 481 ILE A N 1
ATOM 3817 C CA . ILE A 1 481 ? 12.797 -10.664 -23.628 1.00 95.56 481 ILE A CA 1
ATOM 3818 C C . ILE A 1 481 ? 12.369 -10.186 -25.025 1.00 95.56 481 ILE A C 1
ATOM 3820 O O . ILE A 1 481 ? 12.891 -10.656 -26.032 1.00 95.56 481 ILE A O 1
ATOM 3824 N N . GLN A 1 482 ? 11.451 -9.216 -25.114 1.00 96.31 482 GLN A N 1
ATOM 3825 C CA . GLN A 1 482 ? 11.039 -8.639 -26.401 1.00 96.31 482 GLN A CA 1
ATOM 3826 C C . GLN A 1 482 ? 12.184 -7.912 -27.119 1.00 96.31 482 GLN A C 1
ATOM 3828 O O . GLN A 1 482 ? 12.295 -7.997 -28.341 1.00 96.31 482 GLN A O 1
ATOM 3833 N N . GLN A 1 483 ? 13.040 -7.200 -26.382 1.00 95.31 483 GLN A N 1
ATOM 3834 C CA . GLN A 1 483 ? 14.211 -6.533 -26.956 1.00 95.31 483 GLN A CA 1
ATOM 3835 C C . GLN A 1 483 ? 15.258 -7.534 -27.452 1.00 95.31 483 GLN A C 1
ATOM 3837 O O . GLN A 1 483 ? 15.841 -7.311 -28.511 1.00 95.31 483 GLN A O 1
ATOM 3842 N N . GLU A 1 484 ? 15.473 -8.633 -26.729 1.00 95.75 484 GLU A N 1
ATOM 3843 C CA . GLU A 1 484 ? 16.359 -9.719 -27.159 1.00 95.75 484 GLU A CA 1
ATOM 3844 C C . GLU A 1 484 ? 15.827 -10.421 -28.412 1.00 95.75 484 GLU A C 1
ATOM 3846 O O . GLU A 1 484 ? 16.587 -10.629 -29.356 1.00 95.75 484 GLU A O 1
ATOM 3851 N N . ALA A 1 485 ? 14.520 -10.698 -28.477 1.00 94.81 485 ALA A N 1
ATOM 3852 C CA . ALA A 1 485 ? 13.885 -11.259 -29.669 1.00 94.81 485 ALA A CA 1
ATOM 3853 C C . ALA A 1 485 ? 14.040 -10.333 -30.889 1.00 94.81 485 ALA A C 1
ATOM 3855 O O . ALA A 1 485 ? 14.449 -10.777 -31.959 1.00 94.81 485 ALA A O 1
ATOM 3856 N N . PHE A 1 486 ? 13.810 -9.028 -30.715 1.00 96.88 486 PHE A N 1
ATOM 3857 C CA . PHE A 1 486 ? 14.007 -8.044 -31.783 1.00 96.88 486 PHE A CA 1
ATOM 3858 C C . PHE A 1 486 ? 15.477 -7.936 -32.223 1.00 96.88 486 PHE A C 1
ATOM 3860 O O . PHE A 1 486 ? 15.776 -7.759 -33.405 1.00 96.88 486 PHE A O 1
ATOM 3867 N N . ALA A 1 487 ? 16.420 -8.039 -31.282 1.00 94.69 487 ALA A N 1
ATOM 3868 C CA . ALA A 1 487 ? 17.843 -8.061 -31.602 1.00 94.69 487 ALA A CA 1
ATOM 3869 C C . ALA A 1 487 ? 18.227 -9.319 -32.399 1.00 94.69 487 ALA A C 1
ATOM 3871 O O . ALA A 1 487 ? 19.005 -9.204 -33.346 1.00 94.69 487 ALA A O 1
ATOM 3872 N N . ALA A 1 488 ? 17.661 -10.482 -32.062 1.00 93.88 488 ALA A N 1
ATOM 3873 C CA . ALA A 1 488 ? 17.869 -11.729 -32.795 1.00 93.88 488 ALA A CA 1
ATOM 3874 C C . ALA A 1 488 ? 17.335 -11.643 -34.235 1.00 93.88 488 ALA A C 1
ATOM 3876 O O . ALA A 1 488 ? 18.092 -11.892 -35.170 1.00 93.88 488 ALA A O 1
ATOM 3877 N N . GLU A 1 489 ? 16.099 -11.166 -34.432 1.00 97.19 489 GLU A N 1
ATOM 3878 C CA . GLU A 1 489 ? 15.525 -10.962 -35.776 1.00 97.19 489 GLU A CA 1
ATOM 3879 C C . GLU A 1 489 ? 16.380 -10.019 -36.635 1.00 97.19 489 GLU A C 1
ATOM 3881 O O . GLU A 1 489 ? 16.577 -10.237 -37.832 1.00 97.19 489 GLU A O 1
ATOM 3886 N N . ARG A 1 490 ? 16.940 -8.968 -36.024 1.00 96.88 490 ARG A N 1
ATOM 3887 C CA . ARG A 1 490 ? 17.833 -8.042 -36.724 1.00 96.88 490 ARG A CA 1
ATOM 3888 C C . ARG A 1 490 ? 19.159 -8.691 -37.122 1.00 96.88 490 ARG A C 1
ATOM 3890 O O . ARG A 1 490 ? 19.688 -8.359 -38.182 1.00 96.88 490 ARG A O 1
ATOM 3897 N N . ILE A 1 491 ? 19.710 -9.571 -36.287 1.00 95.50 491 ILE A N 1
ATOM 3898 C CA . ILE A 1 491 ? 20.923 -10.326 -36.619 1.00 95.50 491 ILE A CA 1
ATOM 3899 C C . ILE A 1 491 ? 20.641 -11.263 -37.795 1.00 95.50 491 ILE A C 1
ATOM 3901 O O . ILE A 1 491 ? 21.413 -11.251 -38.750 1.00 95.50 491 ILE A O 1
ATOM 3905 N N . ASP A 1 492 ? 19.522 -11.988 -37.785 1.00 94.75 492 ASP A N 1
ATOM 3906 C CA . ASP A 1 492 ? 19.138 -12.877 -38.889 1.00 94.75 492 ASP A CA 1
ATOM 3907 C C . ASP A 1 492 ? 18.950 -12.109 -40.205 1.00 94.75 492 ASP A C 1
ATOM 3909 O O . ASP A 1 492 ? 19.435 -12.540 -41.254 1.00 94.75 492 ASP A O 1
ATOM 3913 N N . ALA A 1 493 ? 18.341 -10.918 -40.156 1.00 94.81 493 ALA A N 1
ATOM 3914 C CA . ALA A 1 493 ? 18.232 -10.039 -41.320 1.00 94.81 493 ALA A CA 1
ATOM 3915 C C . ALA A 1 493 ? 19.611 -9.609 -41.857 1.00 94.81 493 ALA A C 1
ATOM 3917 O O . ALA A 1 493 ? 19.853 -9.677 -43.061 1.00 94.81 493 ALA A O 1
ATOM 3918 N N . MET A 1 494 ? 20.541 -9.224 -40.974 1.00 95.25 494 MET A N 1
ATOM 3919 C CA . MET A 1 494 ? 21.910 -8.871 -41.371 1.00 95.25 494 MET A CA 1
ATOM 3920 C C . MET A 1 494 ? 22.671 -10.066 -41.959 1.00 95.25 494 MET A C 1
ATOM 3922 O O . MET A 1 494 ? 23.417 -9.902 -42.922 1.00 95.25 494 MET A O 1
ATOM 3926 N N . VAL A 1 495 ? 22.486 -11.269 -41.409 1.00 96.44 495 VAL A N 1
ATOM 3927 C CA . VAL A 1 495 ? 23.069 -12.501 -41.962 1.00 96.44 495 VAL A CA 1
ATOM 3928 C C . VAL A 1 495 ? 22.507 -12.776 -43.359 1.00 96.44 495 VAL A C 1
ATOM 3930 O O . VAL A 1 495 ? 23.277 -13.104 -44.262 1.00 96.44 495 VAL A O 1
ATOM 3933 N N . GLY A 1 496 ? 21.205 -12.567 -43.571 1.00 95.25 496 GLY A N 1
ATOM 3934 C CA . GLY A 1 496 ? 20.569 -12.663 -44.887 1.00 95.25 496 GLY A CA 1
ATOM 3935 C C . GLY A 1 496 ? 21.130 -11.663 -45.907 1.00 95.25 496 GLY A C 1
ATOM 3936 O O . GLY A 1 496 ? 21.445 -12.046 -47.033 1.00 95.25 496 GLY A O 1
ATOM 3937 N N . GLU A 1 497 ? 21.328 -10.401 -45.513 1.00 94.88 497 GLU A N 1
ATOM 3938 C CA . GLU A 1 497 ? 21.949 -9.378 -46.370 1.00 94.88 497 GLU A CA 1
ATOM 3939 C C . GLU A 1 497 ? 23.387 -9.748 -46.763 1.00 94.88 497 GLU A C 1
ATOM 3941 O O . GLU A 1 497 ? 23.775 -9.593 -47.923 1.00 94.88 497 GLU A O 1
ATOM 3946 N N . VAL A 1 498 ? 24.175 -10.271 -45.817 1.00 95.38 498 VAL A N 1
ATOM 3947 C CA . VAL A 1 498 ? 25.547 -10.727 -46.082 1.00 95.38 498 VAL A CA 1
ATOM 3948 C C . VAL A 1 498 ? 25.553 -11.939 -47.014 1.00 95.38 498 VAL A C 1
ATOM 3950 O O . VAL A 1 498 ? 26.353 -11.967 -47.946 1.00 95.38 498 VAL A O 1
ATOM 3953 N N . ALA A 1 499 ? 24.658 -12.910 -46.814 1.00 94.94 499 ALA A N 1
ATOM 3954 C CA . ALA A 1 499 ? 24.543 -14.076 -47.689 1.00 94.94 499 ALA A CA 1
ATOM 3955 C C . ALA A 1 499 ? 24.205 -13.672 -49.135 1.00 94.94 499 ALA A C 1
ATOM 3957 O O . ALA A 1 499 ? 24.877 -14.105 -50.068 1.00 94.94 499 ALA A O 1
ATOM 3958 N N . HIS A 1 500 ? 23.244 -12.764 -49.318 1.00 94.00 500 HIS A N 1
ATOM 3959 C CA . HIS A 1 500 ? 22.896 -12.231 -50.636 1.00 94.00 500 HIS A CA 1
ATOM 3960 C C . HIS A 1 500 ? 24.056 -11.445 -51.274 1.00 94.00 500 HIS A C 1
ATOM 3962 O O . HIS A 1 500 ? 24.308 -11.553 -52.472 1.00 94.00 500 HIS A O 1
ATOM 3968 N N . ALA A 1 501 ? 24.810 -10.672 -50.485 1.00 92.81 501 ALA A N 1
ATOM 3969 C CA . ALA A 1 501 ? 25.995 -9.971 -50.980 1.00 92.81 501 ALA A CA 1
ATOM 3970 C C . ALA A 1 501 ? 27.123 -10.931 -51.409 1.00 92.81 501 ALA A C 1
ATOM 3972 O O . ALA A 1 501 ? 27.876 -10.616 -52.333 1.00 92.81 501 ALA A O 1
ATOM 3973 N N . LEU A 1 502 ? 27.256 -12.091 -50.759 1.00 94.88 502 LEU A N 1
ATOM 3974 C CA . LEU A 1 502 ? 28.198 -13.135 -51.172 1.00 94.88 502 LEU A CA 1
ATOM 3975 C C . LEU A 1 502 ? 27.763 -13.780 -52.492 1.00 94.88 502 LEU A C 1
ATOM 3977 O O . LEU A 1 502 ? 28.577 -13.863 -53.405 1.00 94.88 502 LEU A O 1
ATOM 3981 N N . GLU A 1 503 ? 26.479 -14.107 -52.643 1.00 96.00 503 GLU A N 1
ATOM 3982 C CA . GLU A 1 503 ? 25.933 -14.648 -53.895 1.00 96.00 503 GLU A CA 1
ATOM 3983 C C . GLU A 1 503 ? 26.125 -13.674 -55.073 1.00 96.00 503 GLU A C 1
ATOM 3985 O O . GLU A 1 503 ? 26.555 -14.066 -56.157 1.00 96.00 503 GLU A O 1
ATOM 3990 N N . GLN A 1 504 ? 25.920 -12.370 -54.851 1.00 94.06 504 GLN A N 1
ATOM 3991 C CA . GLN A 1 504 ? 26.217 -11.345 -55.859 1.00 94.06 504 GLN A CA 1
ATOM 3992 C C . GLN A 1 504 ? 27.705 -11.281 -56.234 1.00 94.06 504 GLN A C 1
ATOM 3994 O O . GLN A 1 504 ? 28.030 -11.023 -57.394 1.00 94.06 504 GLN A O 1
ATOM 3999 N N . ASN A 1 505 ? 28.614 -11.501 -55.278 1.00 93.25 505 ASN A N 1
ATOM 4000 C CA . ASN A 1 505 ? 30.047 -11.560 -55.569 1.00 93.25 505 ASN A CA 1
ATOM 4001 C C . ASN A 1 505 ? 30.415 -12.801 -56.388 1.00 93.25 505 ASN A C 1
ATOM 4003 O O . ASN A 1 505 ? 31.242 -12.685 -57.289 1.00 93.25 505 ASN A O 1
ATOM 4007 N N . ASP A 1 506 ? 29.791 -13.950 -56.126 1.00 94.50 506 ASP A N 1
ATOM 4008 C CA . ASP A 1 506 ? 30.022 -15.171 -56.902 1.00 94.50 506 ASP A CA 1
ATOM 4009 C C . ASP A 1 506 ? 29.532 -15.016 -58.350 1.00 94.50 506 ASP A C 1
ATOM 4011 O O . ASP A 1 506 ? 30.252 -15.373 -59.282 1.00 94.50 506 ASP A O 1
ATOM 4015 N N . VAL A 1 507 ? 28.375 -14.375 -58.563 1.00 94.44 507 VAL A N 1
ATOM 4016 C CA . VAL A 1 507 ? 27.891 -14.021 -59.912 1.00 94.44 507 VAL A CA 1
ATOM 4017 C C . VAL A 1 507 ? 28.869 -13.081 -60.619 1.00 94.44 507 VAL A C 1
ATOM 4019 O O . VAL A 1 507 ? 29.208 -13.306 -61.779 1.00 94.44 507 VAL A O 1
ATOM 4022 N N . LEU A 1 508 ? 29.361 -12.044 -59.929 1.00 94.25 508 LEU A N 1
ATOM 4023 C CA . LEU A 1 508 ? 30.362 -11.136 -60.497 1.00 94.25 508 LEU A CA 1
ATOM 4024 C C . LEU A 1 508 ? 31.649 -11.878 -60.871 1.00 94.25 508 LEU A C 1
ATOM 4026 O O . LEU A 1 508 ? 32.223 -11.610 -61.926 1.00 94.25 508 LEU A O 1
ATOM 4030 N N . ARG A 1 509 ? 32.084 -12.829 -60.042 1.00 93.44 509 ARG A N 1
ATOM 4031 C CA . ARG A 1 509 ? 33.264 -13.649 -60.309 1.00 93.44 509 ARG A CA 1
ATOM 4032 C C . ARG A 1 509 ? 33.076 -14.527 -61.545 1.00 93.44 509 ARG A C 1
ATOM 4034 O O . ARG A 1 509 ? 33.927 -14.480 -62.424 1.00 93.44 509 ARG A O 1
ATOM 4041 N N . ALA A 1 510 ? 31.939 -15.212 -61.662 1.00 93.31 510 ALA A N 1
ATOM 4042 C CA . ALA A 1 510 ? 31.604 -16.012 -62.840 1.00 93.31 510 ALA A CA 1
ATOM 4043 C C . ALA A 1 510 ? 31.558 -15.157 -64.118 1.00 93.31 510 ALA A C 1
ATOM 4045 O O . ALA A 1 510 ? 32.131 -15.528 -65.135 1.00 93.31 510 ALA A O 1
ATOM 4046 N N . THR A 1 511 ? 30.960 -13.959 -64.062 1.00 92.44 511 THR A N 1
ATOM 4047 C CA . THR A 1 511 ? 30.956 -13.061 -65.231 1.00 92.44 511 THR A CA 1
ATOM 4048 C C . THR A 1 511 ? 32.354 -12.587 -65.625 1.00 92.44 511 THR A C 1
ATOM 4050 O O . THR A 1 511 ? 32.616 -12.402 -66.809 1.00 92.44 511 THR A O 1
ATOM 4053 N N . LEU A 1 512 ? 33.258 -12.377 -64.660 1.00 93.00 512 LEU A N 1
ATOM 4054 C CA . LEU A 1 512 ? 34.649 -12.024 -64.9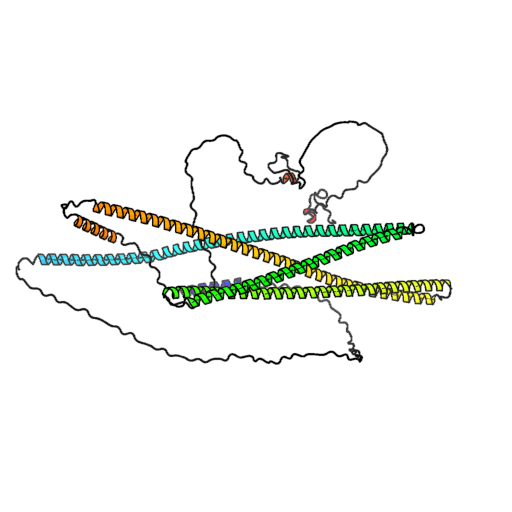52 1.00 93.00 512 LEU A CA 1
ATOM 4055 C C . LEU A 1 512 ? 35.393 -13.187 -65.616 1.00 93.00 512 LEU A C 1
ATOM 4057 O O . LEU A 1 512 ? 36.123 -12.944 -66.572 1.00 93.00 512 LEU A O 1
ATOM 4061 N N . GLU A 1 513 ? 35.164 -14.418 -65.159 1.00 93.69 513 GLU A N 1
ATOM 4062 C CA . GLU A 1 513 ? 35.720 -15.630 -65.773 1.00 93.69 513 GLU A CA 1
ATOM 4063 C C . GLU A 1 513 ? 35.216 -15.806 -67.219 1.00 93.69 513 GLU A C 1
ATOM 4065 O O . GLU A 1 513 ? 36.026 -16.023 -68.117 1.00 93.69 513 GLU A O 1
ATOM 4070 N N . ASP A 1 514 ? 33.923 -15.583 -67.490 1.00 90.31 514 ASP A N 1
ATOM 4071 C CA . ASP A 1 514 ? 33.370 -15.599 -68.857 1.00 90.31 514 ASP A CA 1
ATOM 4072 C C . ASP A 1 514 ? 34.020 -14.539 -69.768 1.00 90.31 514 ASP A C 1
ATOM 4074 O O . ASP A 1 514 ? 34.292 -14.798 -70.944 1.00 90.31 514 ASP A O 1
ATOM 4078 N N . PHE A 1 515 ? 34.286 -13.334 -69.247 1.00 88.06 515 PHE A N 1
ATOM 4079 C CA . PHE A 1 515 ? 34.984 -12.286 -70.002 1.00 88.06 515 PHE A CA 1
ATOM 4080 C C . PHE A 1 515 ? 36.444 -12.645 -70.291 1.00 88.06 515 PHE A C 1
ATOM 4082 O O . PHE A 1 515 ? 36.950 -12.307 -71.364 1.00 88.06 515 PHE A O 1
ATOM 4089 N N . GLU A 1 516 ? 37.132 -13.290 -69.349 1.00 89.31 516 GLU A N 1
ATOM 4090 C CA . GLU A 1 516 ? 38.501 -13.768 -69.550 1.00 89.31 516 GLU A CA 1
ATOM 4091 C C . GLU A 1 516 ? 38.536 -14.893 -70.589 1.00 89.31 516 GLU A C 1
ATOM 4093 O O . GLU A 1 516 ? 39.316 -14.800 -71.538 1.00 89.31 516 GLU A O 1
ATOM 4098 N N . GLN A 1 517 ? 37.617 -15.858 -70.506 1.00 89.19 517 GLN A N 1
ATOM 4099 C CA . GLN A 1 517 ? 37.479 -16.949 -71.473 1.00 89.19 517 GLN A CA 1
ATOM 4100 C C . GLN A 1 517 ? 37.189 -16.425 -72.890 1.00 89.19 517 GLN A C 1
ATOM 4102 O O . GLN A 1 517 ? 37.855 -16.812 -73.845 1.00 89.19 517 GLN A O 1
ATOM 4107 N N . GLN A 1 518 ? 36.274 -15.458 -73.042 1.00 82.81 518 GLN A N 1
ATOM 4108 C CA . GLN A 1 518 ? 36.019 -14.802 -74.335 1.00 82.81 518 GLN A CA 1
ATOM 4109 C C . GLN A 1 518 ? 37.250 -14.077 -74.893 1.00 82.81 518 GLN A C 1
ATOM 4111 O O . GLN A 1 518 ? 37.393 -13.948 -76.110 1.00 82.81 518 GLN A O 1
ATOM 4116 N N . ARG A 1 519 ? 38.137 -13.580 -74.022 1.00 82.69 519 ARG A N 1
ATOM 4117 C CA . ARG A 1 519 ? 39.389 -12.939 -74.435 1.00 82.69 519 ARG A CA 1
ATOM 4118 C C . ARG A 1 519 ? 40.431 -13.956 -74.896 1.00 82.69 519 ARG A C 1
ATOM 4120 O O . ARG A 1 519 ? 41.266 -13.601 -75.720 1.00 82.69 519 ARG A O 1
ATOM 4127 N N . GLU A 1 520 ? 40.403 -15.171 -74.358 1.00 82.62 520 GLU A N 1
ATOM 4128 C CA . GLU A 1 520 ? 41.286 -16.271 -74.762 1.00 82.62 520 GLU A CA 1
ATOM 4129 C C . GLU A 1 520 ? 40.801 -16.958 -76.048 1.00 82.62 520 GLU A C 1
ATOM 4131 O O . GLU A 1 520 ? 41.614 -17.252 -76.922 1.00 82.62 520 GLU A O 1
ATOM 4136 N N . ASP A 1 521 ? 39.485 -17.129 -76.211 1.00 78.12 521 ASP A N 1
ATOM 4137 C CA . ASP A 1 521 ? 38.876 -17.754 -77.396 1.00 78.12 521 ASP A CA 1
ATOM 4138 C C . ASP A 1 521 ? 38.762 -16.790 -78.594 1.00 78.12 521 ASP A C 1
ATOM 4140 O O . ASP A 1 521 ? 38.657 -17.213 -79.750 1.00 78.12 521 ASP A O 1
ATOM 4144 N N . GLY A 1 522 ? 38.816 -15.478 -78.339 1.00 66.38 522 GLY A N 1
ATOM 4145 C CA . GLY A 1 522 ? 38.954 -14.434 -79.351 1.00 66.38 522 GLY A CA 1
ATOM 4146 C C . GLY A 1 522 ? 40.354 -14.442 -79.962 1.00 66.38 522 GLY A C 1
ATOM 4147 O O . GLY A 1 522 ? 41.192 -13.616 -79.606 1.00 66.38 522 GLY A O 1
ATOM 4148 N N . GLY A 1 523 ? 40.591 -15.397 -80.862 1.00 52.47 523 GLY A N 1
ATOM 4149 C CA . GLY A 1 523 ? 41.838 -15.592 -81.590 1.00 52.47 523 GLY A CA 1
ATOM 4150 C C . GLY A 1 523 ? 42.451 -14.295 -82.119 1.00 52.47 523 GLY A C 1
ATOM 4151 O O . GLY A 1 523 ? 41.765 -13.393 -82.599 1.00 52.47 523 GLY A O 1
ATOM 4152 N N . ALA A 1 524 ? 43.774 -14.231 -82.002 1.00 53.94 524 ALA A N 1
ATOM 4153 C CA . ALA A 1 524 ? 44.616 -13.156 -82.487 1.00 53.94 524 ALA A CA 1
ATOM 4154 C C . ALA A 1 524 ? 44.506 -13.001 -84.014 1.00 53.94 524 ALA A C 1
ATOM 4156 O O . ALA A 1 524 ? 45.317 -13.543 -84.759 1.00 53.94 524 ALA A O 1
ATOM 4157 N N . ASP A 1 525 ? 43.539 -12.211 -84.475 1.00 50.00 525 ASP A N 1
ATOM 4158 C CA . ASP A 1 525 ? 43.685 -11.477 -85.728 1.00 50.00 525 ASP A CA 1
ATOM 4159 C C . ASP A 1 525 ? 44.623 -10.291 -85.448 1.00 50.00 525 ASP A C 1
ATOM 4161 O O . ASP A 1 525 ? 44.216 -9.167 -85.132 1.00 50.00 525 ASP A O 1
ATOM 4165 N N . GLU A 1 526 ? 45.925 -10.584 -85.493 1.00 56.00 526 GLU A N 1
ATOM 4166 C CA . GLU A 1 526 ? 46.990 -9.595 -85.637 1.00 56.00 526 GLU A CA 1
ATOM 4167 C C . GLU A 1 526 ? 46.811 -8.886 -86.987 1.00 56.00 526 GLU A C 1
ATOM 4169 O O . GLU A 1 526 ? 47.396 -9.324 -87.961 1.00 56.00 526 GLU A O 1
ATOM 4174 N N . ASP A 1 527 ? 45.943 -7.866 -87.068 1.00 55.00 527 ASP A N 1
ATOM 4175 C CA . ASP A 1 527 ? 45.995 -6.769 -88.063 1.00 55.00 527 ASP A CA 1
ATOM 4176 C C . ASP A 1 527 ? 44.840 -5.749 -87.883 1.00 55.00 527 ASP A C 1
ATOM 4178 O O . ASP A 1 527 ? 44.183 -5.317 -88.833 1.00 55.00 527 ASP A O 1
ATOM 4182 N N . ALA A 1 528 ? 44.577 -5.301 -86.647 1.00 53.44 528 ALA A N 1
ATOM 4183 C CA . ALA A 1 528 ? 43.653 -4.189 -86.378 1.00 53.44 528 ALA A CA 1
ATOM 4184 C C . ALA A 1 528 ? 44.415 -2.928 -85.901 1.00 53.44 528 ALA A C 1
ATOM 4186 O O . ALA A 1 528 ? 45.167 -2.988 -84.924 1.00 53.44 528 ALA A O 1
ATOM 4187 N N . PRO A 1 529 ? 44.248 -1.761 -86.555 1.00 51.03 529 PRO A N 1
ATOM 4188 C CA . PRO A 1 529 ? 45.133 -0.613 -86.375 1.00 51.03 529 PRO A CA 1
ATOM 4189 C C . PRO A 1 529 ? 44.836 0.157 -85.080 1.00 51.03 529 PRO A C 1
ATOM 4191 O O . PRO A 1 529 ? 43.692 0.511 -84.822 1.00 51.03 529 PRO A O 1
ATOM 4194 N N . LEU A 1 530 ? 45.887 0.423 -84.291 1.00 56.72 530 LEU A N 1
ATOM 4195 C CA . LEU A 1 530 ? 46.253 1.632 -83.507 1.00 56.72 530 LEU A CA 1
ATOM 4196 C C . LEU A 1 530 ? 45.195 2.682 -83.039 1.00 56.72 530 LEU A C 1
ATOM 4198 O O . LEU A 1 530 ? 45.577 3.797 -82.689 1.00 56.72 530 LEU A O 1
ATOM 4202 N N . ASP A 1 531 ? 43.903 2.372 -82.926 1.00 60.22 531 ASP A N 1
ATOM 4203 C CA . ASP A 1 531 ? 42.847 3.309 -82.481 1.00 60.22 531 ASP A CA 1
ATOM 4204 C C . ASP A 1 531 ? 42.479 3.142 -80.990 1.00 60.22 531 ASP A C 1
ATOM 4206 O O . ASP A 1 531 ? 42.007 4.062 -80.317 1.00 60.22 531 ASP A O 1
ATOM 4210 N N . ASN A 1 532 ? 42.787 1.990 -80.383 1.00 60.91 532 ASN A N 1
ATOM 4211 C CA . ASN A 1 532 ? 42.445 1.741 -78.976 1.00 60.91 532 ASN A CA 1
ATOM 4212 C C . ASN A 1 532 ? 43.217 2.633 -77.987 1.00 60.91 532 ASN A C 1
ATOM 4214 O O . ASN A 1 532 ? 42.698 2.963 -76.918 1.00 60.91 532 ASN A O 1
ATOM 4218 N N . GLN A 1 533 ? 44.414 3.100 -78.351 1.00 66.56 533 GLN A N 1
ATOM 4219 C CA . GLN A 1 533 ? 45.163 4.052 -77.528 1.00 66.56 533 GLN A CA 1
ATOM 4220 C C . GLN A 1 533 ? 44.517 5.446 -77.556 1.00 66.56 533 GLN A C 1
ATOM 4222 O O . GLN A 1 533 ? 44.387 6.078 -76.507 1.00 66.56 533 GLN A O 1
ATOM 4227 N N . GLN A 1 534 ? 44.010 5.890 -78.712 1.00 69.38 534 GLN A N 1
ATOM 4228 C CA . GLN A 1 534 ? 43.259 7.144 -78.824 1.00 69.38 534 GLN A CA 1
ATOM 4229 C C . GLN A 1 534 ? 41.906 7.057 -78.107 1.00 69.38 534 GLN A C 1
ATOM 4231 O O . GLN A 1 534 ? 41.505 8.002 -77.425 1.00 69.38 534 GLN A O 1
ATOM 4236 N N . ARG A 1 535 ? 41.238 5.899 -78.153 1.00 68.50 535 ARG A N 1
ATOM 4237 C CA . ARG A 1 535 ? 39.990 5.651 -77.417 1.00 68.50 535 ARG A CA 1
ATOM 4238 C C . ARG A 1 535 ? 40.196 5.617 -75.900 1.00 68.50 535 ARG A C 1
ATOM 4240 O O . ARG A 1 535 ? 39.378 6.164 -75.153 1.00 68.50 535 ARG A O 1
ATOM 4247 N N . TYR A 1 536 ? 41.313 5.056 -75.434 1.00 75.06 536 TYR A N 1
ATOM 4248 C CA . TYR A 1 536 ? 41.708 5.094 -74.025 1.00 75.06 536 TYR A CA 1
ATOM 4249 C C . TYR A 1 536 ? 42.039 6.523 -73.568 1.00 75.06 536 TYR A C 1
ATOM 4251 O O . TYR A 1 536 ? 41.553 6.965 -72.524 1.00 75.06 536 TYR A O 1
ATOM 4259 N N . GLU A 1 537 ? 42.782 7.296 -74.366 1.00 77.69 537 GLU A N 1
ATOM 4260 C CA . GLU A 1 537 ? 43.075 8.706 -74.076 1.00 77.69 537 GLU A CA 1
ATOM 4261 C C . GLU A 1 537 ? 41.811 9.585 -74.091 1.00 77.69 537 GLU A C 1
ATOM 4263 O O . GLU A 1 537 ? 41.632 10.434 -73.210 1.00 77.69 537 GLU A O 1
ATOM 4268 N N . TYR A 1 538 ? 40.878 9.336 -75.014 1.00 76.19 538 TYR A N 1
ATOM 4269 C CA . TYR A 1 538 ? 39.583 10.014 -75.082 1.00 76.19 538 TYR A CA 1
ATOM 4270 C C . TYR A 1 538 ? 38.708 9.708 -73.854 1.00 76.19 538 TYR A C 1
ATOM 4272 O O . TYR A 1 538 ? 38.179 10.629 -73.222 1.00 76.19 538 TYR A O 1
ATOM 4280 N N . ASN A 1 539 ? 38.614 8.443 -73.431 1.00 76.44 539 ASN A N 1
ATOM 4281 C CA . ASN A 1 539 ? 37.867 8.066 -72.225 1.00 76.44 539 ASN A CA 1
ATOM 4282 C C . ASN A 1 539 ? 38.527 8.604 -70.945 1.00 76.44 539 ASN A C 1
ATOM 4284 O O . ASN A 1 539 ? 37.843 9.125 -70.058 1.00 76.44 539 ASN A O 1
ATOM 4288 N N . ARG A 1 540 ? 39.862 8.604 -70.876 1.00 76.38 540 ARG A N 1
ATOM 4289 C CA . ARG A 1 540 ? 40.627 9.215 -69.777 1.00 76.38 540 ARG A CA 1
ATOM 4290 C C . ARG A 1 540 ? 40.430 10.736 -69.716 1.00 76.38 540 ARG A C 1
ATOM 4292 O O . ARG A 1 540 ? 40.330 11.302 -68.625 1.00 76.38 540 ARG A O 1
ATOM 4299 N N . SER A 1 541 ? 40.310 11.398 -70.868 1.00 72.88 541 SER A N 1
ATOM 4300 C CA . SER A 1 541 ? 39.961 12.821 -71.008 1.00 72.88 541 SER A CA 1
ATOM 4301 C C . SER A 1 541 ? 38.534 13.111 -70.526 1.00 72.88 541 SER A C 1
ATOM 4303 O O . SER A 1 541 ? 38.311 14.070 -69.781 1.00 72.88 541 SER A O 1
ATOM 4305 N N . LYS A 1 542 ? 37.572 12.240 -70.852 1.00 75.38 542 LYS A N 1
ATOM 4306 C CA . LYS A 1 542 ? 36.162 12.359 -70.450 1.00 75.38 542 LYS A CA 1
ATOM 4307 C C . LYS A 1 542 ? 35.959 12.166 -68.941 1.00 75.38 542 LYS A C 1
ATOM 4309 O O . LYS A 1 542 ? 35.270 12.968 -68.315 1.00 75.38 542 LYS A O 1
ATOM 4314 N N . ILE A 1 543 ? 36.651 11.204 -68.321 1.00 68.56 543 ILE A N 1
ATOM 4315 C CA . ILE A 1 543 ? 36.634 11.003 -66.857 1.00 68.56 543 ILE A CA 1
ATOM 4316 C C . ILE A 1 543 ? 37.245 12.210 -66.127 1.00 68.56 543 ILE A C 1
ATOM 4318 O O . ILE A 1 543 ? 36.724 12.648 -65.100 1.00 68.56 543 ILE A O 1
ATOM 4322 N N . ARG A 1 544 ? 38.314 12.809 -66.671 1.00 69.12 544 ARG A N 1
ATOM 4323 C CA . ARG A 1 544 ? 38.906 14.038 -66.111 1.00 69.12 544 ARG A CA 1
ATOM 4324 C C . ARG A 1 544 ? 37.989 15.259 -66.248 1.00 69.12 544 ARG A C 1
ATOM 4326 O O . ARG A 1 544 ? 38.023 16.114 -65.366 1.00 69.12 544 ARG A O 1
ATOM 4333 N N . ARG A 1 545 ? 37.162 15.343 -67.300 1.00 63.47 545 ARG A N 1
ATOM 4334 C CA . ARG A 1 545 ? 36.147 16.405 -67.446 1.00 63.47 545 ARG A CA 1
ATOM 4335 C C . ARG A 1 545 ? 34.971 16.212 -66.487 1.00 63.47 545 ARG A C 1
ATOM 4337 O O . ARG A 1 545 ? 34.598 17.175 -65.827 1.00 63.47 545 ARG A O 1
ATOM 4344 N N . ASN A 1 546 ? 34.478 14.986 -66.304 1.00 58.81 546 ASN A N 1
ATOM 4345 C CA . ASN A 1 546 ? 33.388 14.716 -65.357 1.00 58.81 546 ASN A CA 1
ATOM 4346 C C . ASN A 1 546 ? 33.815 14.936 -63.894 1.00 58.81 546 ASN A C 1
ATOM 4348 O O . ASN A 1 546 ? 33.069 15.533 -63.126 1.00 58.81 546 ASN A O 1
ATOM 4352 N N . LYS A 1 547 ? 35.065 14.609 -63.524 1.00 57.56 547 LYS A N 1
ATOM 4353 C CA . LYS A 1 547 ? 35.615 14.951 -62.194 1.00 57.56 547 LYS A CA 1
ATOM 4354 C C . LYS A 1 547 ? 35.773 16.456 -61.937 1.00 57.56 547 LYS A C 1
ATOM 4356 O O . LYS A 1 547 ? 35.898 16.848 -60.782 1.00 57.56 547 LYS A O 1
ATOM 4361 N N . ARG A 1 548 ? 35.803 17.296 -62.980 1.00 56.75 548 ARG A N 1
ATOM 4362 C CA . ARG A 1 548 ? 35.817 18.765 -62.842 1.00 56.75 548 ARG A CA 1
ATOM 4363 C C . ARG A 1 548 ? 34.411 19.376 -62.845 1.00 56.75 548 ARG A C 1
ATOM 4365 O O . ARG A 1 548 ? 34.266 20.487 -62.350 1.00 56.75 548 ARG A O 1
ATOM 4372 N N . ALA A 1 549 ? 33.404 18.666 -63.359 1.00 54.28 549 ALA A N 1
ATOM 4373 C CA . ALA A 1 549 ? 32.010 19.110 -63.352 1.00 54.28 549 ALA A CA 1
ATOM 4374 C C . ALA A 1 549 ? 31.321 18.880 -61.991 1.00 54.28 549 ALA A C 1
ATOM 4376 O O . ALA A 1 549 ? 30.551 19.732 -61.563 1.00 54.28 549 ALA A O 1
ATOM 4377 N N . ASP A 1 550 ? 31.689 17.828 -61.248 1.00 46.94 550 ASP A N 1
ATOM 4378 C CA . ASP A 1 550 ? 31.156 17.546 -59.899 1.00 46.94 550 ASP A CA 1
ATOM 4379 C C . ASP A 1 550 ? 31.980 18.169 -58.760 1.00 46.94 550 ASP A C 1
ATOM 4381 O O . ASP A 1 550 ? 32.144 17.616 -57.668 1.00 46.94 550 ASP A O 1
ATOM 4385 N N . GLY A 1 551 ? 32.473 19.386 -58.986 1.00 50.66 551 GLY A N 1
ATOM 4386 C CA . GLY A 1 551 ? 33.067 20.235 -57.957 1.00 50.66 551 GLY A CA 1
ATOM 4387 C C . GLY A 1 551 ? 32.046 20.764 -56.942 1.00 50.66 551 GLY A C 1
ATOM 4388 O O . GLY A 1 551 ? 32.026 21.961 -56.689 1.00 50.66 551 GLY A O 1
ATOM 4389 N N . SER A 1 552 ? 31.186 19.914 -56.370 1.00 51.84 552 SER A N 1
ATOM 4390 C CA . SER A 1 552 ? 30.376 20.236 -55.186 1.00 51.84 552 SER A CA 1
ATOM 4391 C C . SER A 1 552 ? 29.737 18.991 -54.553 1.00 51.84 552 SER A C 1
ATOM 4393 O O . SER A 1 552 ? 28.523 18.928 -54.373 1.00 51.84 552 SER A O 1
ATOM 4395 N N . ILE A 1 553 ? 30.541 18.020 -54.117 1.00 44.03 553 ILE A N 1
ATOM 4396 C CA . ILE A 1 553 ? 30.104 17.114 -53.045 1.00 44.03 553 ILE A CA 1
ATOM 4397 C C . ILE A 1 553 ? 31.072 17.270 -51.880 1.00 44.03 553 ILE A C 1
ATOM 4399 O O . ILE A 1 553 ? 32.201 16.785 -51.877 1.00 44.03 553 ILE A O 1
ATOM 4403 N N . ARG A 1 554 ? 30.612 18.038 -50.889 1.00 43.47 554 ARG A N 1
ATOM 4404 C CA . ARG A 1 554 ? 31.242 18.158 -49.577 1.00 43.47 554 ARG A CA 1
ATOM 4405 C C . ARG A 1 554 ? 31.258 16.772 -48.944 1.00 43.47 554 ARG A C 1
ATOM 4407 O O . ARG A 1 554 ? 30.204 16.234 -48.618 1.00 43.47 554 ARG A O 1
ATOM 4414 N N . THR A 1 555 ? 32.443 16.220 -48.729 1.00 46.12 555 THR A N 1
ATOM 4415 C CA . THR A 1 555 ? 32.610 15.109 -47.796 1.00 46.12 555 THR A CA 1
ATOM 4416 C C . THR A 1 555 ? 32.184 15.572 -46.394 1.00 46.12 555 THR A C 1
ATOM 4418 O O . THR A 1 555 ? 32.511 16.700 -45.996 1.00 46.12 555 THR A O 1
ATOM 4421 N N . PRO A 1 556 ? 31.445 14.759 -45.618 1.00 41.28 556 PRO A N 1
ATOM 4422 C CA . PRO A 1 556 ? 31.164 15.082 -44.228 1.00 41.28 556 PRO A CA 1
ATOM 4423 C C . PRO A 1 556 ? 32.487 15.076 -43.459 1.00 41.28 556 PRO A C 1
ATOM 4425 O O . PRO A 1 556 ? 33.151 14.047 -43.334 1.00 41.28 556 PRO A O 1
ATOM 4428 N N . ARG A 1 557 ? 32.901 16.240 -42.951 1.00 37.41 557 ARG A N 1
ATOM 4429 C CA . ARG A 1 557 ? 33.988 16.321 -41.974 1.00 37.41 557 ARG A CA 1
ATOM 4430 C C . ARG A 1 557 ? 33.545 15.585 -40.709 1.00 37.41 557 ARG A C 1
ATOM 4432 O O . ARG A 1 557 ? 32.683 16.076 -39.986 1.00 37.41 557 ARG A O 1
ATOM 4439 N N . HIS A 1 558 ? 34.171 14.446 -40.431 1.00 39.34 558 HIS A N 1
ATOM 4440 C CA . HIS A 1 558 ? 34.192 13.861 -39.094 1.00 39.34 558 HIS A CA 1
ATOM 4441 C C . HIS A 1 558 ? 34.777 14.878 -38.097 1.00 39.34 558 HIS A C 1
ATOM 4443 O O . HIS A 1 558 ? 35.844 15.444 -38.369 1.00 39.34 558 HIS A O 1
ATOM 4449 N N . PRO A 1 559 ? 34.141 15.118 -36.938 1.00 44.69 559 PRO A N 1
ATOM 4450 C CA . PRO A 1 559 ? 34.767 15.895 -35.885 1.00 44.69 559 PRO A CA 1
ATOM 4451 C C . PRO A 1 559 ? 35.892 15.065 -35.253 1.00 44.69 559 PRO A C 1
ATOM 4453 O O . PRO A 1 559 ? 35.659 14.025 -34.639 1.00 44.69 559 PRO A O 1
ATOM 4456 N N . ARG A 1 560 ? 37.132 15.542 -35.404 1.00 38.84 560 ARG A N 1
ATOM 4457 C CA . ARG A 1 560 ? 38.258 15.156 -34.546 1.00 38.84 560 ARG A CA 1
ATOM 4458 C C . ARG A 1 560 ? 37.939 15.615 -33.122 1.00 38.84 560 ARG A C 1
ATOM 4460 O O . ARG A 1 560 ? 38.069 16.799 -32.826 1.00 38.84 560 ARG A O 1
ATOM 4467 N N . TYR A 1 561 ? 37.556 14.686 -32.254 1.00 36.62 561 TYR A N 1
ATOM 4468 C CA . TYR A 1 561 ? 37.658 14.888 -30.814 1.00 36.62 561 TYR A CA 1
ATOM 4469 C C . TYR A 1 561 ? 39.102 14.621 -30.390 1.00 36.62 561 TYR A C 1
ATOM 4471 O O . TYR A 1 561 ? 39.632 13.526 -30.565 1.00 36.62 561 TYR A O 1
ATOM 4479 N N . THR A 1 562 ? 39.761 15.651 -29.871 1.00 41.78 562 THR A N 1
ATOM 4480 C CA . THR A 1 562 ? 41.051 15.536 -29.195 1.00 41.78 562 THR A CA 1
ATOM 4481 C C . THR A 1 562 ? 40.847 14.934 -27.807 1.00 41.78 562 THR A C 1
ATOM 4483 O O . THR A 1 562 ? 40.072 15.463 -27.012 1.00 41.78 562 THR A O 1
ATOM 4486 N N . LEU A 1 563 ? 41.581 13.859 -27.504 1.00 47.16 563 LEU A N 1
ATOM 4487 C CA . LEU A 1 563 ? 41.790 13.340 -26.151 1.00 47.16 563 LEU A CA 1
ATOM 4488 C C . LEU A 1 563 ? 42.503 14.403 -25.292 1.00 47.16 563 LEU A C 1
ATOM 4490 O O . LEU A 1 563 ? 43.730 14.484 -25.299 1.00 47.16 563 LEU A O 1
ATOM 4494 N N . ARG A 1 564 ? 41.744 15.239 -24.576 1.00 45.00 564 ARG A N 1
ATOM 4495 C CA . ARG A 1 564 ? 42.202 15.980 -23.385 1.00 45.00 564 ARG A CA 1
ATOM 4496 C C . ARG A 1 564 ? 41.017 16.677 -22.708 1.00 45.00 564 ARG A C 1
ATOM 4498 O O . ARG A 1 564 ? 40.860 17.879 -22.846 1.00 45.00 564 ARG A O 1
ATOM 4505 N N . GLN A 1 565 ? 40.160 15.901 -22.045 1.00 46.03 565 GLN A N 1
ATOM 4506 C CA . GLN A 1 565 ? 39.237 16.325 -20.974 1.00 46.03 565 GLN A CA 1
ATOM 4507 C C . GLN A 1 565 ? 38.343 15.128 -20.617 1.00 46.03 565 GLN A C 1
ATOM 4509 O O . GLN A 1 565 ? 37.238 14.975 -21.127 1.00 46.03 565 GLN A O 1
ATOM 4514 N N . GLN A 1 566 ? 38.855 14.238 -19.774 1.00 39.72 566 GLN A N 1
ATOM 4515 C CA . GLN A 1 566 ? 38.049 13.285 -19.014 1.00 39.72 566 GLN A CA 1
ATOM 4516 C C . GLN A 1 566 ? 38.560 13.360 -17.584 1.00 39.72 566 GLN A C 1
ATOM 4518 O O . GLN A 1 566 ? 39.461 12.623 -17.231 1.00 39.72 566 GLN A O 1
ATOM 4523 N N . ASP A 1 567 ? 38.056 14.350 -16.852 1.00 43.78 567 ASP A N 1
ATOM 4524 C CA . ASP A 1 567 ? 38.046 14.427 -15.389 1.00 43.78 567 ASP A CA 1
ATOM 4525 C C . ASP A 1 567 ? 37.053 15.536 -15.018 1.00 43.78 567 ASP A C 1
ATOM 4527 O O . ASP A 1 567 ? 37.437 16.665 -14.725 1.00 43.78 567 ASP A O 1
ATOM 4531 N N . ALA A 1 568 ? 35.759 15.250 -15.183 1.00 45.56 568 ALA A N 1
ATOM 4532 C CA . ALA A 1 568 ? 34.642 15.845 -14.441 1.00 45.56 568 ALA A CA 1
ATOM 4533 C C . ALA A 1 568 ? 33.309 15.372 -15.045 1.00 45.56 568 ALA A C 1
ATOM 4535 O O . ALA A 1 568 ? 33.132 15.430 -16.259 1.00 45.56 568 ALA A O 1
ATOM 4536 N N . LEU A 1 569 ? 32.374 15.016 -14.157 1.00 35.78 569 LEU A N 1
ATOM 4537 C CA . LEU A 1 569 ? 30.948 14.706 -14.360 1.00 35.78 569 LEU A CA 1
ATOM 4538 C C . LEU A 1 569 ? 30.584 13.220 -14.479 1.00 35.78 569 LEU A C 1
ATOM 4540 O O . LEU A 1 569 ? 30.361 12.658 -15.547 1.00 35.78 569 LEU A O 1
ATOM 4544 N N . ILE A 1 570 ? 30.449 12.636 -13.290 1.00 49.12 570 ILE A N 1
ATOM 4545 C CA . ILE A 1 570 ? 29.416 11.662 -12.948 1.00 49.12 570 ILE A CA 1
ATOM 4546 C C . ILE A 1 570 ? 28.114 12.461 -12.760 1.00 49.12 570 ILE A C 1
ATOM 4548 O O . ILE A 1 570 ? 28.089 13.310 -11.878 1.00 49.12 570 ILE A O 1
ATOM 4552 N N . GLU A 1 571 ? 27.088 12.226 -13.586 1.00 42.62 571 GLU A N 1
ATOM 4553 C CA . GLU A 1 571 ? 25.660 12.182 -13.207 1.00 42.62 571 GLU A CA 1
ATOM 4554 C C . GLU A 1 571 ? 24.785 11.691 -14.394 1.00 42.62 571 GLU A C 1
ATOM 4556 O O . GLU A 1 571 ? 25.152 11.815 -15.559 1.00 42.62 571 GLU A O 1
ATOM 4561 N N . GLU A 1 572 ? 23.681 11.033 -14.033 1.00 47.69 572 GLU A N 1
ATOM 4562 C CA . GLU A 1 572 ? 22.800 10.039 -14.693 1.00 47.69 572 GLU A CA 1
ATOM 4563 C C . GLU A 1 572 ? 22.298 10.237 -16.153 1.00 47.69 572 GLU A C 1
ATOM 4565 O O . GLU A 1 572 ? 22.098 11.366 -16.603 1.00 47.69 572 GLU A O 1
ATOM 4570 N N . PRO A 1 573 ? 21.921 9.145 -16.876 1.00 51.84 573 PRO A N 1
ATOM 4571 C CA . PRO A 1 573 ? 21.139 9.227 -18.109 1.00 51.84 573 PRO A CA 1
ATOM 4572 C C . PRO A 1 573 ? 19.664 8.806 -17.929 1.00 51.84 573 PRO A C 1
ATOM 4574 O O . PRO A 1 573 ? 19.357 7.675 -17.559 1.00 51.84 573 PRO A O 1
ATOM 4577 N N . ASN A 1 574 ? 18.745 9.688 -18.330 1.00 47.84 574 ASN A N 1
ATOM 4578 C CA . ASN A 1 574 ? 17.358 9.363 -18.679 1.00 47.84 574 ASN A CA 1
ATOM 4579 C C . ASN A 1 574 ? 17.003 10.070 -19.999 1.00 47.84 574 ASN A C 1
ATOM 4581 O O . ASN A 1 574 ? 16.709 11.264 -20.009 1.00 47.84 574 ASN A O 1
ATOM 4585 N N . ALA A 1 575 ? 17.037 9.352 -21.127 1.00 36.34 575 ALA A N 1
ATOM 4586 C CA . ALA A 1 575 ? 16.421 9.797 -22.381 1.00 36.34 575 ALA A CA 1
ATOM 4587 C C . ALA A 1 575 ? 16.151 8.608 -23.319 1.00 36.34 575 ALA A C 1
ATOM 4589 O O . ALA A 1 575 ? 17.070 7.919 -23.756 1.00 36.34 575 ALA A O 1
ATOM 4590 N N . ALA A 1 576 ? 14.870 8.391 -23.624 1.00 45.00 576 ALA A N 1
ATOM 4591 C CA . ALA A 1 576 ? 14.355 7.339 -24.499 1.00 45.00 576 ALA A CA 1
ATOM 4592 C C . ALA A 1 576 ? 14.641 7.597 -26.000 1.00 45.00 576 ALA A C 1
ATOM 4594 O O . ALA A 1 576 ? 14.689 8.760 -26.421 1.00 45.00 576 ALA A O 1
ATOM 4595 N N . PRO A 1 577 ? 14.776 6.542 -26.832 1.00 51.03 577 PRO A N 1
ATOM 4596 C CA . PRO A 1 577 ? 14.966 6.680 -28.273 1.00 51.03 577 PRO A CA 1
ATOM 4597 C C . PRO A 1 577 ? 13.639 6.856 -29.036 1.00 51.03 577 PRO A C 1
ATOM 4599 O O . PRO A 1 577 ? 12.592 6.345 -28.647 1.00 51.03 577 PRO A O 1
ATOM 4602 N N . LYS A 1 578 ? 13.710 7.613 -30.139 1.00 45.56 578 LYS A N 1
ATOM 4603 C CA . LYS A 1 578 ? 12.620 7.917 -31.082 1.00 45.56 578 LYS A CA 1
ATOM 4604 C C . LYS A 1 578 ? 12.424 6.793 -32.103 1.00 45.56 578 LYS A C 1
ATOM 4606 O O . LYS A 1 578 ? 13.396 6.390 -32.737 1.00 45.56 578 LYS A O 1
ATOM 4611 N N . GLU A 1 579 ? 11.172 6.408 -32.335 1.00 41.56 579 GLU A N 1
ATOM 4612 C CA . GLU A 1 579 ? 10.736 5.561 -33.456 1.00 41.56 579 GLU A CA 1
ATOM 4613 C C . GLU A 1 579 ? 10.613 6.344 -34.784 1.00 41.56 579 GLU A C 1
ATOM 4615 O O . GLU A 1 579 ? 10.261 7.533 -34.767 1.00 41.56 579 GLU A O 1
ATOM 4620 N N . PRO A 1 580 ? 10.869 5.700 -35.942 1.00 51.47 580 PRO A N 1
ATOM 4621 C CA . PRO A 1 580 ? 10.559 6.229 -37.266 1.00 51.47 580 PRO A CA 1
ATOM 4622 C C . PRO A 1 580 ? 9.181 5.785 -37.803 1.00 51.47 580 PRO A C 1
ATOM 4624 O O . PRO A 1 580 ? 8.592 4.798 -37.379 1.00 51.47 580 PRO A O 1
ATOM 4627 N N . ALA A 1 581 ? 8.684 6.584 -38.748 1.00 36.69 581 ALA A N 1
ATOM 4628 C CA . ALA A 1 581 ? 7.317 6.640 -39.258 1.00 36.69 581 ALA A CA 1
ATOM 4629 C C . ALA A 1 581 ? 6.883 5.462 -40.156 1.00 36.69 581 ALA A C 1
ATOM 4631 O O . ALA A 1 581 ? 7.657 4.962 -40.969 1.00 36.69 581 ALA A O 1
ATOM 4632 N N . ALA A 1 582 ? 5.596 5.115 -40.052 1.00 33.38 582 ALA A N 1
ATOM 4633 C CA . ALA A 1 582 ? 4.889 4.119 -40.853 1.00 33.38 582 ALA A CA 1
ATOM 4634 C C . ALA A 1 582 ? 4.511 4.627 -42.260 1.00 33.38 582 ALA A C 1
ATOM 4636 O O . ALA A 1 582 ? 4.052 5.760 -42.420 1.00 33.38 582 ALA A O 1
ATOM 4637 N N . LEU A 1 583 ? 4.636 3.747 -43.259 1.00 35.16 583 LEU A N 1
ATOM 4638 C CA . LEU A 1 583 ? 4.041 3.874 -44.593 1.00 35.16 583 LEU A CA 1
ATOM 4639 C C . LEU A 1 583 ? 2.875 2.883 -44.743 1.00 35.16 583 LEU A C 1
ATOM 4641 O O . LEU A 1 583 ? 2.911 1.764 -44.238 1.00 35.16 583 LEU A O 1
ATOM 4645 N N . SER A 1 584 ? 1.831 3.348 -45.423 1.00 46.28 584 SER A N 1
ATOM 4646 C CA . SER A 1 584 ? 0.564 2.675 -45.733 1.00 46.28 584 SER A CA 1
ATOM 4647 C C . SER A 1 584 ? 0.711 1.556 -46.776 1.00 46.28 584 SER A C 1
ATOM 4649 O O . SER A 1 584 ? 1.623 1.635 -47.598 1.00 46.28 584 SER A O 1
ATOM 4651 N N . PRO A 1 585 ? -0.265 0.629 -46.879 1.00 48.81 585 PRO A N 1
ATOM 4652 C CA . PRO A 1 585 ? -0.494 -0.064 -48.144 1.00 48.81 585 PRO A CA 1
ATOM 4653 C C . PRO A 1 585 ? -1.935 0.060 -48.671 1.00 48.81 585 PRO A C 1
ATOM 4655 O O . PRO A 1 585 ? -2.920 0.005 -47.936 1.00 48.81 585 PRO A O 1
ATOM 4658 N N . THR A 1 586 ? -2.020 0.202 -49.992 1.00 43.12 586 THR A N 1
ATOM 4659 C CA . THR A 1 586 ? -3.194 0.003 -50.860 1.00 43.12 586 THR A CA 1
ATOM 4660 C C . THR A 1 586 ? -3.070 -1.393 -51.492 1.00 43.12 586 THR A C 1
ATOM 4662 O O . THR A 1 586 ? -1.952 -1.728 -51.885 1.00 43.12 586 THR A O 1
ATOM 4665 N N . PRO A 1 587 ? -4.133 -2.209 -51.650 1.00 49.38 587 PRO A N 1
ATOM 4666 C CA . PRO A 1 587 ? -4.010 -3.487 -52.350 1.00 49.38 587 PRO A CA 1
ATOM 4667 C C . PRO A 1 587 ? -4.545 -3.422 -53.788 1.00 49.38 587 PRO A C 1
ATOM 4669 O O . PRO A 1 587 ? -5.628 -2.894 -54.048 1.00 49.38 587 PRO A O 1
ATOM 4672 N N . ALA A 1 588 ? -3.781 -4.010 -54.711 1.00 34.91 588 ALA A N 1
ATOM 4673 C CA . ALA A 1 588 ? -4.154 -4.271 -56.094 1.00 34.91 588 ALA A CA 1
ATOM 4674 C C . ALA A 1 588 ? -4.532 -5.754 -56.282 1.00 34.91 588 ALA A C 1
ATOM 4676 O O . ALA A 1 588 ? -3.730 -6.651 -56.048 1.00 34.91 588 ALA A O 1
ATOM 4677 N N . LEU A 1 589 ? -5.794 -5.959 -56.661 1.00 38.38 589 LEU A N 1
ATOM 4678 C CA . LEU A 1 589 ? -6.333 -6.859 -57.690 1.00 38.38 589 LEU A CA 1
ATOM 4679 C C . LEU A 1 589 ? -5.398 -7.937 -58.301 1.00 38.38 589 LEU A C 1
ATOM 4681 O O . LEU A 1 589 ? -4.576 -7.576 -59.132 1.00 38.38 589 LEU A O 1
ATOM 4685 N N . VAL A 1 590 ? -5.648 -9.234 -58.034 1.00 42.22 590 VAL A N 1
ATOM 4686 C CA . VAL A 1 590 ? -5.560 -10.362 -59.004 1.00 42.22 590 VAL A CA 1
ATOM 4687 C C . VAL A 1 590 ? -6.516 -11.507 -58.578 1.00 42.22 590 VAL A C 1
ATOM 4689 O O . VAL A 1 590 ? -6.522 -11.945 -57.433 1.00 42.22 590 VAL A O 1
ATOM 4692 N N . GLN A 1 591 ? -7.339 -11.923 -59.546 1.00 36.19 591 GLN A N 1
ATOM 4693 C CA . GLN A 1 591 ? -8.268 -13.068 -59.684 1.00 36.19 591 GLN A CA 1
ATOM 4694 C C . GLN A 1 591 ? -7.538 -14.442 -59.640 1.00 36.19 591 GLN A C 1
ATOM 4696 O O . GLN A 1 591 ? -6.362 -14.479 -59.963 1.00 36.19 591 GLN A O 1
ATOM 4701 N N . LEU A 1 592 ? -8.068 -15.623 -59.290 1.00 34.06 592 LEU A N 1
ATOM 4702 C CA . LEU A 1 592 ? -9.272 -16.382 -59.685 1.00 34.06 592 LEU A CA 1
ATOM 4703 C C . LEU A 1 592 ? -9.256 -17.697 -58.860 1.00 34.06 592 LEU A C 1
ATOM 4705 O O . LEU A 1 592 ? -8.172 -18.198 -58.561 1.00 34.06 592 LEU A O 1
ATOM 4709 N N . GLY A 1 593 ? -10.414 -18.295 -58.564 1.00 29.50 593 GLY A N 1
ATOM 4710 C CA . GLY A 1 593 ? -10.481 -19.660 -58.021 1.00 29.50 593 GLY A CA 1
ATOM 4711 C C . GLY A 1 593 ? -11.797 -19.981 -57.320 1.00 29.50 593 GLY A C 1
ATOM 4712 O O . GLY A 1 593 ? -11.956 -19.685 -56.142 1.00 29.50 593 GLY A O 1
ATOM 4713 N N . ASP A 1 594 ? -12.719 -20.560 -58.079 1.00 38.34 594 ASP A N 1
ATOM 4714 C CA . ASP A 1 594 ? -14.109 -20.897 -57.764 1.00 38.34 594 ASP A CA 1
ATOM 4715 C C . ASP A 1 594 ? -14.328 -21.745 -56.495 1.00 38.34 594 ASP A C 1
ATOM 4717 O O . ASP A 1 594 ? -13.617 -22.722 -56.272 1.00 38.34 594 ASP A O 1
ATOM 4721 N N . ASN A 1 595 ? -15.365 -21.410 -55.709 1.00 36.59 595 ASN A N 1
ATOM 4722 C CA . ASN A 1 595 ? -16.371 -22.358 -55.196 1.00 36.59 595 ASN A CA 1
ATOM 4723 C C . ASN A 1 595 ? -17.527 -21.619 -54.493 1.00 36.59 595 ASN A C 1
ATOM 4725 O O . ASN A 1 595 ? -17.320 -20.782 -53.614 1.00 36.59 595 ASN A O 1
ATOM 4729 N N . GLN A 1 596 ? -18.745 -21.926 -54.938 1.00 37.56 596 GLN A N 1
ATOM 4730 C CA . GLN A 1 596 ? -20.021 -21.405 -54.451 1.00 37.56 596 GLN A CA 1
ATOM 4731 C C . GLN A 1 596 ? -20.548 -22.204 -53.243 1.00 37.56 596 GLN A C 1
ATOM 4733 O O . GLN A 1 596 ? -20.149 -23.343 -53.022 1.00 37.56 596 GLN A O 1
ATOM 4738 N N . ASP A 1 597 ? -21.502 -21.569 -52.551 1.00 38.69 597 ASP A N 1
ATOM 4739 C CA . ASP A 1 597 ? -22.509 -22.121 -51.630 1.00 38.69 597 ASP A CA 1
ATOM 4740 C C . ASP A 1 597 ? -22.136 -22.294 -50.145 1.00 38.69 597 ASP A C 1
ATOM 4742 O O . ASP A 1 597 ? -21.766 -23.366 -49.693 1.00 38.69 597 ASP A O 1
ATOM 4746 N N . GLU A 1 598 ? -22.360 -21.241 -49.345 1.00 35.84 598 GLU A N 1
ATOM 4747 C CA . GLU A 1 598 ? -23.351 -21.282 -48.253 1.00 35.84 598 GLU A CA 1
ATOM 4748 C C . GLU A 1 598 ? -23.570 -19.893 -47.625 1.00 35.84 598 GLU A C 1
ATOM 4750 O O . GLU A 1 598 ? -22.653 -19.108 -47.381 1.00 35.84 598 GLU A O 1
ATOM 4755 N N . ALA A 1 599 ? -24.839 -19.573 -47.383 1.00 48.34 599 ALA A N 1
ATOM 4756 C CA . ALA A 1 599 ? -25.303 -18.326 -46.804 1.00 48.34 599 ALA A CA 1
ATOM 4757 C C . ALA A 1 599 ? -24.880 -18.186 -45.336 1.00 48.34 599 ALA A C 1
ATOM 4759 O O . ALA A 1 599 ? -25.223 -19.046 -44.531 1.00 48.34 599 ALA A O 1
ATOM 4760 N N . GLN A 1 600 ? -24.268 -17.060 -44.944 1.00 34.81 600 GLN A N 1
ATOM 4761 C CA . GLN A 1 600 ? -24.227 -16.665 -43.534 1.00 34.81 600 GLN A CA 1
ATOM 4762 C C . GLN A 1 600 ? -24.104 -15.151 -43.311 1.00 34.81 600 GLN A C 1
ATOM 4764 O O . GLN A 1 600 ? -23.182 -14.464 -43.743 1.00 34.81 600 GLN A O 1
ATOM 4769 N N . SER A 1 601 ? -25.102 -14.662 -42.578 1.00 43.56 601 SER A N 1
ATOM 4770 C CA . SER A 1 601 ? -25.250 -13.344 -41.972 1.00 43.56 601 SER A CA 1
ATOM 4771 C C . SER A 1 601 ? -24.041 -12.976 -41.099 1.00 43.56 601 SER A C 1
ATOM 4773 O O . SER A 1 601 ? -23.854 -13.524 -40.012 1.00 43.56 601 SER A O 1
ATOM 4775 N N . SER A 1 602 ? -23.270 -11.975 -41.521 1.00 39.34 602 SER A N 1
ATOM 4776 C CA . SER A 1 602 ? -22.187 -11.373 -40.743 1.00 39.34 602 SER A CA 1
ATOM 4777 C C . SER A 1 602 ? -22.729 -10.414 -39.669 1.00 39.34 602 SER A C 1
ATOM 4779 O O . SER A 1 602 ? -22.807 -9.201 -39.880 1.00 39.34 602 SER A O 1
ATOM 4781 N N . SER A 1 603 ? -23.097 -10.934 -38.495 1.00 42.56 603 SER A N 1
ATOM 4782 C CA . SER A 1 603 ? -23.287 -10.114 -37.292 1.00 42.56 603 SER A CA 1
ATOM 4783 C C . SER A 1 603 ? -22.021 -10.156 -36.441 1.00 42.56 603 SER A C 1
ATOM 4785 O O . SER A 1 603 ? -21.692 -11.182 -35.854 1.00 42.56 603 SER A O 1
ATOM 4787 N N . THR A 1 604 ? -21.318 -9.030 -36.360 1.00 39.53 604 THR A N 1
ATOM 4788 C CA . THR A 1 604 ? -20.227 -8.824 -35.405 1.00 39.53 604 THR A CA 1
ATOM 4789 C C . THR A 1 604 ? -20.761 -8.979 -33.979 1.00 39.53 604 THR A C 1
ATOM 4791 O O . THR A 1 604 ? -21.736 -8.330 -33.592 1.00 39.53 604 THR A O 1
ATOM 4794 N N . THR A 1 605 ? -20.146 -9.859 -33.191 1.00 49.34 605 THR A N 1
ATOM 4795 C CA . THR A 1 605 ? -20.544 -10.197 -31.818 1.00 49.34 605 THR A CA 1
ATOM 4796 C C . THR A 1 605 ? -20.239 -9.036 -30.867 1.00 49.34 605 THR A C 1
ATOM 4798 O O . THR A 1 605 ? -19.304 -9.073 -30.073 1.00 49.34 605 THR A O 1
ATOM 4801 N N . ARG A 1 606 ? -21.015 -7.949 -30.945 1.00 56.00 606 ARG A N 1
ATOM 4802 C CA . ARG A 1 606 ? -21.056 -6.949 -29.874 1.00 56.00 606 ARG A CA 1
ATOM 4803 C C . ARG A 1 606 ? -21.776 -7.579 -28.690 1.00 56.00 606 ARG A C 1
ATOM 4805 O O . ARG A 1 606 ? -22.927 -7.993 -28.820 1.00 56.00 606 ARG A O 1
ATOM 4812 N N . VAL A 1 607 ? -21.092 -7.642 -27.549 1.00 70.12 607 VAL A N 1
ATOM 4813 C CA . VAL A 1 607 ? -21.677 -7.997 -26.250 1.00 70.12 607 VAL A CA 1
ATOM 4814 C C . VAL A 1 607 ? -22.910 -7.115 -26.043 1.00 70.12 607 VAL A C 1
ATOM 4816 O O . VAL A 1 607 ? -22.792 -5.899 -25.898 1.00 70.12 607 VAL A O 1
ATOM 4819 N N . ARG A 1 608 ? -24.109 -7.701 -26.132 1.00 79.44 608 ARG A N 1
ATOM 4820 C CA . ARG A 1 608 ? -25.359 -6.947 -25.987 1.00 79.44 608 ARG A CA 1
ATOM 4821 C C . ARG A 1 608 ? -25.584 -6.680 -24.501 1.00 79.44 608 ARG A C 1
ATOM 4823 O O . ARG A 1 608 ? -25.631 -7.610 -23.702 1.00 79.44 608 ARG A O 1
ATOM 4830 N N . CYS A 1 609 ? -25.722 -5.413 -24.131 1.00 89.62 609 CYS A N 1
ATOM 4831 C CA . CYS A 1 609 ? -26.004 -5.021 -22.754 1.00 89.62 609 CYS A CA 1
ATOM 4832 C C . CYS A 1 609 ? -27.450 -5.372 -22.360 1.00 89.62 609 CYS A C 1
ATOM 4834 O O . CYS A 1 609 ? -28.356 -5.385 -23.201 1.00 89.62 609 CYS A O 1
ATOM 4836 N N . VAL A 1 610 ? -27.677 -5.614 -21.066 1.00 94.56 610 VAL A N 1
ATOM 4837 C CA . VAL A 1 610 ? -29.024 -5.778 -20.497 1.00 94.56 610 VAL A CA 1
ATOM 4838 C C . VAL A 1 610 ? -29.783 -4.451 -20.606 1.00 94.56 610 VAL A C 1
ATOM 4840 O O . VAL A 1 610 ? -29.231 -3.381 -20.346 1.00 94.56 610 VAL A O 1
ATOM 4843 N N . CYS A 1 611 ? -31.053 -4.496 -21.006 1.00 94.69 611 CYS A N 1
ATOM 4844 C CA . CYS A 1 611 ? -31.871 -3.297 -21.176 1.00 94.69 611 CYS A CA 1
ATOM 4845 C C . CYS A 1 611 ? -32.167 -2.617 -19.827 1.00 94.69 611 CYS A C 1
ATOM 4847 O O . CYS A 1 611 ? -32.850 -3.183 -18.971 1.00 94.69 611 CYS A O 1
ATOM 4849 N N . SER A 1 612 ? -31.730 -1.367 -19.652 1.00 94.31 612 SER A N 1
ATOM 4850 C CA . SER A 1 612 ? -31.965 -0.588 -18.423 1.00 94.31 612 SER A CA 1
ATOM 4851 C C . SER A 1 612 ? -33.454 -0.362 -18.128 1.00 94.31 612 SER A C 1
ATOM 4853 O O . SER A 1 612 ? -33.878 -0.435 -16.977 1.00 94.31 612 SER A O 1
ATOM 4855 N N . PHE A 1 613 ? -34.278 -0.159 -19.160 1.00 94.56 613 PHE A N 1
ATOM 4856 C CA . PHE A 1 613 ? -35.729 -0.002 -19.002 1.00 94.56 613 PHE A CA 1
ATOM 4857 C C . PHE A 1 613 ? -36.426 -1.310 -18.626 1.00 94.56 613 PHE A C 1
ATOM 4859 O O . PHE A 1 613 ? -37.472 -1.287 -17.979 1.00 94.56 613 PHE A O 1
ATOM 4866 N N . PHE A 1 614 ? -35.863 -2.457 -19.009 1.00 96.00 614 PHE A N 1
ATOM 4867 C CA . PHE A 1 614 ? -36.398 -3.756 -18.611 1.00 96.00 614 PHE A CA 1
ATOM 4868 C C . PHE A 1 614 ? -36.096 -4.058 -17.149 1.00 96.00 614 PHE A C 1
ATOM 4870 O O . PHE A 1 614 ? -37.001 -4.456 -16.424 1.00 96.00 614 PHE A O 1
ATOM 4877 N N . GLN A 1 615 ? -34.880 -3.749 -16.686 1.00 93.88 615 GLN A N 1
ATOM 4878 C CA . GLN A 1 615 ? -34.541 -3.823 -15.260 1.00 93.88 615 GLN A CA 1
ATOM 4879 C C . GLN A 1 615 ? -35.458 -2.946 -14.391 1.00 93.88 615 GLN A C 1
ATOM 4881 O O . GLN A 1 615 ? -35.708 -3.266 -13.235 1.00 93.88 615 GLN A O 1
ATOM 4886 N N . GLN A 1 616 ? -35.991 -1.858 -14.951 1.00 93.50 616 GLN A N 1
ATOM 4887 C CA . GLN A 1 616 ? -36.946 -0.969 -14.283 1.00 93.50 616 GLN A CA 1
ATOM 4888 C C . GLN A 1 616 ? -38.420 -1.373 -14.480 1.00 93.50 616 GLN A C 1
ATOM 4890 O O . GLN A 1 616 ? -39.301 -0.687 -13.970 1.00 93.50 616 GLN A O 1
ATOM 4895 N N . GLY A 1 617 ? -38.716 -2.429 -15.248 1.00 93.62 617 GLY A N 1
ATOM 4896 C CA . GLY A 1 617 ? -40.085 -2.866 -15.550 1.00 93.62 617 GLY A CA 1
ATOM 4897 C C . GLY A 1 617 ? -40.876 -1.929 -16.475 1.00 93.62 617 GLY A C 1
ATOM 4898 O O . GLY A 1 617 ? -42.098 -2.010 -16.532 1.00 93.62 617 GLY A O 1
ATOM 4899 N N . THR A 1 618 ? -40.207 -1.025 -17.198 1.00 96.06 618 THR A N 1
ATOM 4900 C CA . THR A 1 618 ? -40.843 0.008 -18.042 1.00 96.06 618 THR A CA 1
ATOM 4901 C C . THR A 1 618 ? -40.546 -0.142 -19.539 1.00 96.06 618 THR A C 1
ATOM 4903 O O . THR A 1 618 ? -40.953 0.703 -20.342 1.00 96.06 618 THR A O 1
ATOM 4906 N N . CYS A 1 619 ? -39.852 -1.209 -19.956 1.00 96.25 619 CYS A N 1
ATOM 4907 C CA . CYS A 1 619 ? -39.514 -1.414 -21.364 1.00 96.25 619 CYS A CA 1
ATOM 4908 C C . CYS A 1 619 ? -40.754 -1.738 -22.211 1.00 96.25 619 CYS A C 1
ATOM 4910 O O . CYS A 1 619 ? -41.343 -2.811 -22.111 1.00 96.25 619 CYS A O 1
ATOM 4912 N N . LYS A 1 620 ? -41.099 -0.820 -23.117 1.00 95.75 620 LYS A N 1
ATOM 4913 C CA . LYS A 1 620 ? -42.273 -0.915 -24.002 1.00 95.75 620 LYS A CA 1
ATOM 4914 C C . LYS A 1 620 ? -42.103 -1.922 -25.143 1.00 95.75 620 LYS A C 1
ATOM 4916 O O . LYS A 1 620 ? -43.080 -2.315 -25.768 1.00 95.75 620 LYS A O 1
ATOM 4921 N N . PHE A 1 621 ? -40.862 -2.311 -25.434 1.00 94.56 621 PHE A N 1
ATOM 4922 C CA . PHE A 1 621 ? -40.522 -3.155 -26.582 1.00 94.56 621 PHE A CA 1
ATOM 4923 C C . PHE A 1 621 ? -40.651 -4.657 -26.295 1.00 94.56 621 PHE A C 1
ATOM 4925 O O . PHE A 1 621 ? -40.548 -5.461 -27.222 1.00 94.56 621 PHE A O 1
ATOM 4932 N N . GLY A 1 622 ? -40.896 -5.043 -25.036 1.00 90.31 622 GLY A N 1
ATOM 4933 C CA . GLY A 1 622 ? -41.073 -6.442 -24.640 1.00 90.31 622 GLY A CA 1
ATOM 4934 C C . GLY A 1 622 ? -39.939 -7.335 -25.153 1.00 90.31 622 GLY A C 1
ATOM 4935 O O . GLY A 1 622 ? -38.780 -6.930 -25.151 1.00 90.31 622 GLY A O 1
ATOM 4936 N N . ALA A 1 623 ? -40.271 -8.524 -25.653 1.00 88.94 623 ALA A N 1
ATOM 4937 C CA . ALA A 1 623 ? -39.299 -9.478 -26.199 1.00 88.94 623 ALA A CA 1
ATOM 4938 C C . ALA A 1 623 ? -38.587 -9.008 -27.486 1.00 88.94 623 ALA A C 1
ATOM 4940 O O . ALA A 1 623 ? -37.613 -9.620 -27.905 1.00 88.94 623 ALA A O 1
ATOM 4941 N N . LYS A 1 624 ? -39.050 -7.923 -28.124 1.00 91.88 624 LYS A N 1
ATOM 4942 C CA . LYS A 1 624 ? -38.451 -7.370 -29.352 1.00 91.88 624 LYS A CA 1
ATOM 4943 C C . LYS A 1 624 ? -37.413 -6.281 -29.070 1.00 91.88 624 LYS A C 1
ATOM 4945 O O . LYS A 1 624 ? -36.987 -5.587 -29.992 1.00 91.88 624 LYS A O 1
ATOM 4950 N N . CYS A 1 625 ? -37.044 -6.063 -27.807 1.00 94.56 625 CYS A N 1
ATOM 4951 C CA . CYS A 1 625 ? -36.037 -5.066 -27.471 1.00 94.56 625 CYS A CA 1
ATOM 4952 C C . CYS A 1 625 ? -34.671 -5.452 -28.051 1.00 94.56 625 CYS A C 1
ATOM 4954 O O . CYS A 1 625 ? -34.280 -6.615 -28.043 1.00 94.56 625 CYS A O 1
ATOM 4956 N N . HIS A 1 626 ? -33.928 -4.457 -28.540 1.00 94.25 626 HIS A N 1
ATOM 4957 C CA . HIS A 1 626 ? -32.588 -4.675 -29.088 1.00 94.25 626 HIS A CA 1
ATOM 4958 C C . HIS A 1 626 ? -31.567 -5.093 -28.011 1.00 94.25 626 HIS A C 1
ATOM 4960 O O . HIS A 1 626 ? -30.585 -5.773 -28.305 1.00 94.25 626 HIS A O 1
ATOM 4966 N N . ASN A 1 627 ? -31.823 -4.703 -26.760 1.00 93.81 627 ASN A N 1
ATOM 4967 C CA . ASN A 1 627 ? -31.011 -5.024 -25.591 1.00 93.81 627 ASN A CA 1
ATOM 4968 C C . ASN A 1 627 ? -31.596 -6.238 -24.851 1.00 93.81 627 ASN A C 1
ATOM 4970 O O . ASN A 1 627 ? -32.811 -6.434 -24.844 1.00 93.81 627 ASN A O 1
ATOM 4974 N N . ILE A 1 628 ? -30.744 -7.037 -24.205 1.00 93.81 628 ILE A N 1
ATOM 4975 C CA . ILE A 1 628 ? -31.137 -8.321 -23.601 1.00 93.81 628 ILE A CA 1
ATOM 4976 C C . ILE A 1 628 ? -32.117 -8.099 -22.435 1.00 93.81 628 ILE A C 1
ATOM 4978 O O . ILE A 1 628 ? -31.908 -7.228 -21.587 1.00 93.81 628 ILE A O 1
ATOM 4982 N N . HIS A 1 629 ? -33.196 -8.885 -22.408 1.00 93.69 629 HIS A N 1
ATOM 4983 C CA . HIS A 1 629 ? -34.234 -8.916 -21.363 1.00 93.69 629 HIS A CA 1
ATOM 4984 C C . HIS A 1 629 ? -34.157 -10.189 -20.500 1.00 93.69 629 HIS A C 1
ATOM 4986 O O . HIS A 1 629 ? -35.114 -10.581 -19.843 1.00 93.69 629 HIS A O 1
ATOM 4992 N N . GLU A 1 630 ? -33.009 -10.849 -20.497 1.00 85.75 630 GLU A N 1
ATOM 4993 C CA . GLU A 1 630 ? -32.720 -11.965 -19.610 1.00 85.75 630 GLU A CA 1
ATOM 4994 C C . GLU A 1 630 ? -31.805 -11.433 -18.511 1.00 85.75 630 GLU A C 1
ATOM 4996 O O . GLU A 1 630 ? -30.677 -11.004 -18.766 1.00 85.75 630 GLU A O 1
ATOM 5001 N N . LEU A 1 631 ? -32.319 -11.374 -17.279 1.00 74.69 631 LEU A N 1
ATOM 5002 C CA . LEU A 1 631 ? -31.433 -11.214 -16.135 1.00 74.69 631 LEU A CA 1
ATOM 5003 C C . LEU A 1 631 ? -30.611 -12.503 -16.041 1.00 74.69 631 LEU A C 1
ATOM 5005 O O . LEU A 1 631 ? -31.221 -13.574 -16.085 1.00 74.69 631 LEU A O 1
ATOM 5009 N N . PRO A 1 632 ? -29.274 -12.426 -15.912 1.00 63.16 632 PRO A N 1
ATOM 5010 C CA . PRO A 1 632 ? -28.443 -13.604 -15.724 1.00 63.16 632 PRO A CA 1
ATOM 5011 C C . PRO A 1 632 ? -28.863 -14.270 -14.413 1.00 63.16 632 PRO A C 1
ATOM 5013 O O . PRO A 1 632 ? -28.476 -13.867 -13.318 1.00 63.16 632 PRO A O 1
ATOM 5016 N N . THR A 1 633 ? -29.738 -15.258 -14.537 1.00 52.31 633 THR A N 1
ATOM 5017 C CA . THR A 1 633 ? -30.155 -16.142 -13.465 1.00 52.31 633 THR A CA 1
ATOM 5018 C C . THR A 1 633 ? -29.017 -17.132 -13.314 1.00 52.31 633 THR A C 1
ATOM 5020 O O . THR A 1 633 ? -28.877 -18.083 -14.074 1.00 52.31 633 THR A O 1
ATOM 5023 N N . GLY A 1 634 ? -28.116 -16.848 -12.377 1.00 50.88 634 GLY A N 1
ATOM 5024 C CA . GLY A 1 634 ? -27.107 -17.816 -11.982 1.00 50.88 634 GLY A CA 1
ATOM 5025 C C . GLY A 1 634 ? -27.798 -19.008 -11.329 1.00 50.88 634 GLY A C 1
ATOM 5026 O O . GLY A 1 634 ? -28.202 -18.901 -10.176 1.00 50.88 634 GLY A O 1
ATOM 5027 N N . SER A 1 635 ? -27.994 -20.101 -12.069 1.00 43.41 635 SER A N 1
ATOM 5028 C CA . SER A 1 635 ? -28.054 -21.483 -11.563 1.00 43.41 635 SER A CA 1
ATOM 5029 C C . SER A 1 635 ? -28.465 -22.482 -12.651 1.00 43.41 635 SER A C 1
ATOM 5031 O O . SER A 1 635 ? -29.500 -22.332 -13.287 1.00 43.41 635 SER A O 1
ATOM 5033 N N . GLY A 1 636 ? -27.686 -23.562 -12.756 1.00 39.34 636 GLY A N 1
ATOM 5034 C CA . GLY A 1 636 ? -28.249 -24.907 -12.892 1.00 39.34 636 GLY A CA 1
ATOM 5035 C C . GLY A 1 636 ? -28.564 -25.394 -14.298 1.00 39.34 636 GLY A C 1
ATOM 5036 O O . GLY A 1 636 ? -29.721 -25.551 -14.666 1.00 39.34 636 GLY A O 1
ATOM 5037 N N . ASP A 1 637 ? -27.513 -25.752 -15.022 1.00 42.69 637 ASP A N 1
ATOM 5038 C CA . ASP A 1 637 ? -27.566 -26.688 -16.137 1.00 42.69 637 ASP A CA 1
ATOM 5039 C C . ASP A 1 637 ? -28.053 -28.066 -15.637 1.00 42.69 637 ASP A C 1
ATOM 5041 O O . ASP A 1 637 ? -27.355 -28.735 -14.879 1.00 42.69 637 ASP A O 1
ATOM 5045 N N . THR A 1 638 ? -29.263 -28.486 -16.013 1.00 40.84 638 THR A N 1
ATOM 5046 C CA . THR A 1 638 ? -29.606 -29.909 -16.180 1.00 40.84 638 THR A CA 1
ATOM 5047 C C . THR A 1 638 ? -30.607 -30.049 -17.319 1.00 40.84 638 THR A C 1
ATOM 5049 O O . THR A 1 638 ? -31.793 -29.742 -17.224 1.00 40.84 638 THR A O 1
ATOM 5052 N N . SER A 1 639 ? -30.081 -30.528 -18.435 1.00 48.22 639 SER A N 1
ATOM 5053 C CA . SER A 1 639 ? -30.817 -31.059 -19.568 1.00 48.22 639 SER A CA 1
ATOM 5054 C C . SER A 1 639 ? -31.404 -32.440 -19.231 1.00 48.22 639 SER A C 1
ATOM 5056 O O . SER A 1 639 ? -30.699 -33.279 -18.674 1.00 48.22 639 SER A O 1
ATOM 5058 N N . LYS A 1 640 ? -32.684 -32.680 -19.581 1.00 37.78 640 LYS A N 1
ATOM 5059 C CA . LYS A 1 640 ? -33.196 -33.755 -20.483 1.00 37.78 640 LYS A CA 1
ATOM 5060 C C . LYS A 1 640 ? -34.695 -34.102 -20.221 1.00 37.78 640 LYS A C 1
ATOM 5062 O O . LYS A 1 640 ? -35.080 -34.221 -19.062 1.00 37.78 640 LYS A O 1
ATOM 5067 N N . PRO A 1 641 ? -35.536 -34.306 -21.264 1.00 53.81 641 PRO A N 1
ATOM 5068 C CA . PRO A 1 641 ? -36.926 -34.825 -21.185 1.00 53.81 641 PRO A CA 1
ATOM 5069 C C . PRO A 1 641 ? -36.984 -36.330 -21.611 1.00 53.81 641 PRO A C 1
ATOM 5071 O O . PRO A 1 641 ? -35.894 -36.878 -21.815 1.00 53.81 641 PRO A O 1
ATOM 5074 N N . PRO A 1 642 ? -38.130 -37.035 -21.875 1.00 64.44 642 PRO A N 1
ATOM 5075 C CA . PRO A 1 642 ? -39.588 -36.771 -21.711 1.00 64.44 642 PRO A CA 1
ATOM 5076 C C . PRO A 1 642 ? -40.447 -37.970 -21.155 1.00 64.44 642 PRO A C 1
ATOM 5078 O O . PRO A 1 642 ? -39.911 -39.053 -20.930 1.00 64.44 642 PRO A O 1
ATOM 5081 N N . LYS A 1 643 ? -41.789 -37.761 -21.083 1.00 35.03 643 LYS A N 1
ATOM 5082 C CA . LYS A 1 643 ? -42.975 -38.672 -21.283 1.00 35.03 643 LYS A CA 1
ATOM 5083 C C . LYS A 1 643 ? -43.998 -38.647 -20.124 1.00 35.03 643 LYS A C 1
ATOM 5085 O O . LYS A 1 643 ? -43.603 -38.821 -18.981 1.00 35.03 643 LYS A O 1
ATOM 5090 N N . GLU A 1 644 ? -45.218 -38.117 -20.349 1.00 39.62 644 GLU A N 1
ATOM 5091 C CA . GLU A 1 644 ? -46.487 -38.842 -20.685 1.00 39.62 644 GLU A CA 1
ATOM 5092 C C . GLU A 1 644 ? -46.882 -39.796 -19.531 1.00 39.62 644 GLU A C 1
ATOM 5094 O O . GLU A 1 644 ? -46.066 -40.617 -19.139 1.00 39.62 644 GLU A O 1
ATOM 5099 N N . ASP A 1 645 ? -47.996 -39.678 -18.793 1.00 35.59 645 ASP A N 1
ATOM 5100 C CA . ASP A 1 645 ? -49.430 -39.604 -19.137 1.00 35.59 645 ASP A CA 1
ATOM 5101 C C . ASP A 1 645 ? -50.227 -39.081 -17.904 1.00 35.59 645 ASP A C 1
ATOM 5103 O O . ASP A 1 645 ? -49.840 -39.326 -16.767 1.00 35.59 645 ASP A O 1
ATOM 5107 N N . ALA A 1 646 ? -51.191 -38.164 -18.052 1.00 36.44 646 ALA A N 1
ATOM 5108 C CA . ALA A 1 646 ? -52.648 -38.380 -18.149 1.00 36.44 646 ALA A CA 1
ATOM 5109 C C . ALA A 1 646 ? -53.414 -38.701 -16.835 1.00 36.44 646 ALA A C 1
ATOM 5111 O O . ALA A 1 646 ? -53.001 -39.523 -16.027 1.00 36.44 646 ALA A O 1
ATOM 5112 N N . VAL A 1 647 ? -54.636 -38.132 -16.760 1.00 33.31 647 VAL A N 1
ATOM 5113 C CA . VAL A 1 647 ? -55.771 -38.453 -15.854 1.00 33.31 647 VAL A CA 1
ATOM 5114 C C . VAL A 1 647 ? -55.648 -37.810 -14.449 1.00 33.31 647 VAL A C 1
ATOM 5116 O O . VAL A 1 647 ? -54.607 -37.868 -13.823 1.00 33.31 647 VAL A O 1
ATOM 5119 N N . SER A 1 648 ? -56.619 -37.115 -13.845 1.00 35.75 648 SER A N 1
ATOM 5120 C CA . SER A 1 648 ? -58.069 -37.037 -14.021 1.00 35.75 648 SER A CA 1
ATOM 5121 C C . SER A 1 648 ? -58.602 -35.725 -13.441 1.00 35.75 648 SER A C 1
ATOM 5123 O O . SER A 1 648 ? -58.089 -35.214 -12.447 1.00 35.75 648 SER A O 1
ATOM 5125 N N . ALA A 1 649 ? -59.689 -35.235 -14.023 1.00 40.22 649 ALA A N 1
ATOM 5126 C CA . ALA A 1 649 ? -60.524 -34.170 -13.491 1.00 40.22 649 ALA A CA 1
ATOM 5127 C C . ALA A 1 649 ? -61.227 -34.575 -12.182 1.00 40.22 649 ALA A C 1
ATOM 5129 O O . ALA A 1 649 ? -61.601 -35.736 -12.035 1.00 40.22 649 ALA A O 1
ATOM 5130 N N . GLN A 1 650 ? -61.494 -33.597 -11.305 1.00 31.75 650 GLN A N 1
ATOM 5131 C CA . GLN A 1 650 ? -62.798 -33.373 -10.655 1.00 31.75 650 GLN A CA 1
ATOM 5132 C C . GLN A 1 650 ? -62.733 -32.174 -9.692 1.00 31.75 650 GLN A C 1
ATOM 5134 O O . GLN A 1 650 ? -62.151 -32.227 -8.615 1.00 31.75 650 GLN A O 1
ATOM 5139 N N . THR A 1 651 ? -63.393 -31.086 -10.079 1.00 40.50 651 THR A N 1
ATOM 5140 C CA . THR A 1 651 ? -64.203 -30.256 -9.173 1.00 40.50 651 THR A CA 1
ATOM 5141 C C . THR A 1 651 ? -65.591 -30.915 -9.077 1.00 40.50 651 THR A C 1
ATOM 5143 O O . THR A 1 651 ? -66.002 -31.537 -10.063 1.00 40.50 651 THR A O 1
ATOM 5146 N N . PRO A 1 652 ? -66.333 -30.831 -7.944 1.00 48.50 652 PRO A N 1
ATOM 5147 C CA . PRO A 1 652 ? -67.120 -29.616 -7.693 1.00 48.50 652 PRO A CA 1
ATOM 5148 C C . PRO A 1 652 ? -67.464 -29.253 -6.220 1.00 48.50 652 PRO A C 1
ATOM 5150 O O . PRO A 1 652 ? -67.580 -30.084 -5.333 1.00 48.50 652 PRO A O 1
ATOM 5153 N N . ALA A 1 653 ? -67.730 -27.952 -6.052 1.00 35.22 653 ALA A N 1
ATOM 5154 C CA . ALA A 1 653 ? -68.854 -27.332 -5.332 1.00 35.22 653 ALA A CA 1
ATOM 5155 C C . ALA A 1 653 ? -69.082 -27.506 -3.804 1.00 35.22 653 ALA A C 1
ATOM 5157 O O . ALA A 1 653 ? -69.541 -28.529 -3.320 1.00 35.22 653 ALA A O 1
ATOM 5158 N N . SER A 1 654 ? -69.060 -26.334 -3.142 1.00 42.38 654 SER A N 1
ATOM 5159 C CA . SER A 1 654 ? -70.183 -25.742 -2.379 1.00 42.38 654 SER A CA 1
ATOM 5160 C C . SER A 1 654 ? -70.532 -26.277 -0.982 1.00 42.38 654 SER A C 1
ATOM 5162 O O . SER A 1 654 ? -71.298 -27.224 -0.869 1.00 42.38 654 SER A O 1
ATOM 5164 N N . VAL A 1 655 ? -70.180 -25.511 0.070 1.00 43.62 655 VAL A N 1
ATOM 5165 C CA . VAL A 1 655 ? -71.047 -25.285 1.251 1.00 43.62 655 VAL A CA 1
ATOM 5166 C C . VAL A 1 655 ? -70.913 -23.835 1.769 1.00 43.62 655 VAL A C 1
ATOM 5168 O O . VAL A 1 655 ? -69.859 -23.211 1.721 1.00 43.62 655 VAL A O 1
ATOM 5171 N N . ARG A 1 656 ? -72.066 -23.316 2.203 1.00 36.88 656 ARG A N 1
ATOM 5172 C CA . ARG A 1 656 ? -72.488 -21.968 2.626 1.00 36.88 656 ARG A CA 1
ATOM 5173 C C . ARG A 1 656 ? -71.978 -21.477 4.000 1.00 36.88 656 ARG A C 1
ATOM 5175 O O . ARG A 1 656 ? -71.967 -22.275 4.922 1.00 36.88 656 ARG A O 1
ATOM 5182 N N . ARG A 1 657 ? -71.880 -20.126 4.102 1.00 40.00 657 ARG A N 1
ATOM 5183 C CA . ARG A 1 657 ? -72.262 -19.161 5.193 1.00 40.00 657 ARG A CA 1
ATOM 5184 C C . ARG A 1 657 ? -71.608 -19.381 6.587 1.00 40.00 657 ARG A C 1
ATOM 5186 O O . ARG A 1 657 ? -71.448 -20.506 7.009 1.00 40.00 657 ARG A O 1
ATOM 5193 N N . THR A 1 658 ? -71.165 -18.378 7.361 1.00 33.69 658 THR A N 1
ATOM 5194 C CA . THR A 1 658 ? -71.862 -17.174 7.877 1.00 33.69 658 THR A CA 1
ATOM 5195 C C . THR A 1 658 ? -70.872 -16.245 8.638 1.00 33.69 658 THR A C 1
ATOM 5197 O O . THR A 1 658 ? -69.895 -16.733 9.192 1.00 33.69 658 THR A O 1
ATOM 5200 N N . SER A 1 659 ? -71.215 -14.944 8.730 1.00 36.34 659 SER A N 1
ATOM 5201 C CA . SER A 1 659 ? -70.902 -13.929 9.784 1.00 36.34 659 SER A CA 1
ATOM 5202 C C . SER A 1 659 ? -69.474 -13.363 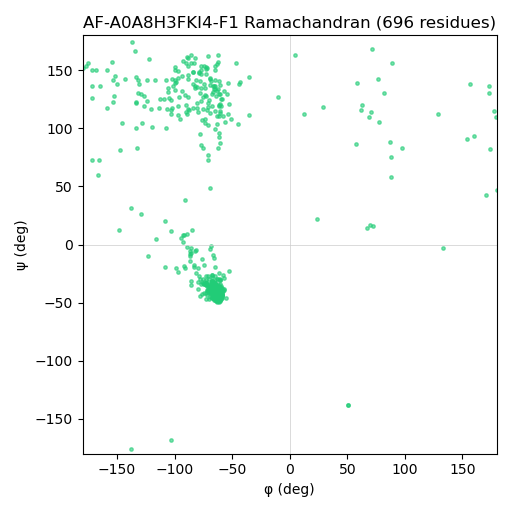10.024 1.00 36.34 659 SER A C 1
ATOM 5204 O O . SER A 1 659 ? -68.612 -14.030 10.575 1.00 36.34 659 SER A O 1
ATOM 5206 N N . THR A 1 660 ? -69.320 -12.070 9.664 1.00 37.56 660 THR A N 1
ATOM 5207 C CA . THR A 1 660 ? -68.727 -10.875 10.361 1.00 37.56 660 THR A CA 1
ATOM 5208 C C . THR A 1 660 ? -68.040 -11.016 11.743 1.00 37.56 660 THR A C 1
ATOM 5210 O O . THR A 1 660 ? -68.450 -11.911 12.472 1.00 37.56 660 THR A O 1
ATOM 5213 N N . PRO A 1 661 ? -67.200 -10.054 12.242 1.00 50.09 661 PRO A N 1
ATOM 5214 C CA . PRO A 1 661 ? -66.717 -8.774 11.670 1.00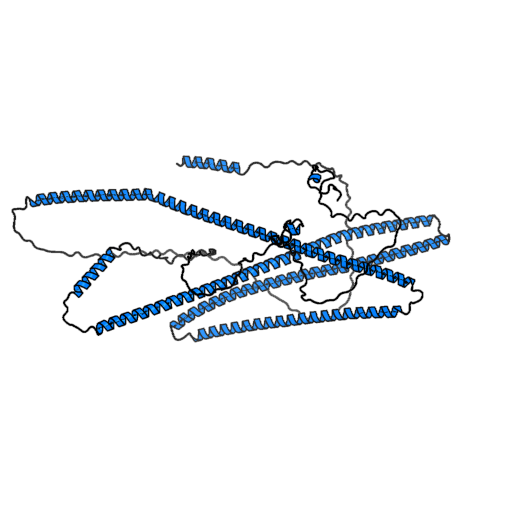 50.09 661 PRO A CA 1
ATOM 5215 C C . PRO A 1 661 ? -65.197 -8.462 11.877 1.00 50.09 661 PRO A C 1
ATOM 5217 O O . PRO A 1 661 ? -64.494 -9.113 12.635 1.00 50.09 661 PRO A O 1
ATOM 5220 N N . ASN A 1 662 ? -64.736 -7.368 11.254 1.00 42.56 662 ASN A N 1
ATOM 5221 C CA . ASN A 1 662 ? -63.690 -6.452 11.749 1.00 42.56 662 ASN A CA 1
ATOM 5222 C C . ASN A 1 662 ? -62.291 -7.032 12.073 1.00 42.56 662 ASN A C 1
ATOM 5224 O O . ASN A 1 662 ? -61.966 -7.300 13.227 1.00 42.56 662 ASN A O 1
ATOM 5228 N N . GLN A 1 663 ? -61.418 -7.109 11.062 1.00 37.06 663 GLN A N 1
ATOM 5229 C CA . GLN A 1 663 ? -59.972 -7.218 11.276 1.00 37.06 663 GLN A CA 1
ATOM 5230 C C . GLN A 1 663 ? -59.236 -6.046 10.628 1.00 37.06 663 GLN A C 1
ATOM 5232 O O . GLN A 1 663 ? -59.237 -5.844 9.412 1.00 37.06 663 GLN A O 1
ATOM 5237 N N . SER A 1 664 ? -58.612 -5.279 11.512 1.00 45.56 664 SER A N 1
ATOM 5238 C CA . SER A 1 664 ? -57.489 -4.380 11.304 1.00 45.56 664 SER A CA 1
ATOM 5239 C C . SER A 1 664 ? -56.514 -4.946 10.270 1.00 45.56 664 SER A C 1
ATOM 5241 O O . SER A 1 664 ? -55.815 -5.931 10.504 1.00 45.56 664 SER A O 1
ATOM 5243 N N . ARG A 1 665 ? -56.454 -4.285 9.109 1.00 38.47 665 ARG A N 1
ATOM 5244 C CA . ARG A 1 665 ? -55.391 -4.490 8.124 1.00 38.47 665 ARG A CA 1
ATOM 5245 C C . ARG A 1 665 ? -54.051 -4.198 8.793 1.00 38.47 665 ARG A C 1
ATOM 5247 O O . ARG A 1 665 ? -53.742 -3.045 9.080 1.00 38.47 665 ARG A O 1
ATOM 5254 N N . SER A 1 666 ? -53.269 -5.251 8.994 1.00 47.53 666 SER A N 1
ATOM 5255 C CA . SER A 1 666 ? -51.831 -5.170 9.215 1.00 47.53 666 SER A CA 1
ATOM 5256 C C . SER A 1 666 ? -51.214 -4.422 8.031 1.00 47.53 666 SER A C 1
ATOM 5258 O O . SER A 1 666 ? -51.184 -4.913 6.899 1.00 47.53 666 SER A O 1
ATOM 5260 N N . VAL A 1 667 ? -50.833 -3.169 8.280 1.00 48.97 667 VAL A N 1
ATOM 5261 C CA . VAL A 1 667 ? -50.087 -2.331 7.346 1.00 48.97 667 VAL A CA 1
ATOM 5262 C C . VAL A 1 667 ? -48.682 -2.909 7.296 1.00 48.97 667 VAL A C 1
ATOM 5264 O O . VAL A 1 667 ? -47.893 -2.721 8.215 1.00 48.97 667 VAL A O 1
ATOM 5267 N N . VAL A 1 668 ? -48.382 -3.636 6.222 1.00 47.53 668 VAL A N 1
ATOM 5268 C CA . VAL A 1 668 ? -47.006 -3.990 5.868 1.00 47.53 668 VAL A CA 1
ATOM 5269 C C . VAL A 1 668 ? -46.200 -2.682 5.827 1.00 47.53 668 VAL A C 1
ATOM 5271 O O . VAL A 1 668 ? -46.598 -1.779 5.081 1.00 47.53 668 VAL A O 1
ATOM 5274 N N . PRO A 1 669 ? -45.125 -2.524 6.627 1.00 54.69 669 PRO A N 1
ATOM 5275 C CA . PRO A 1 669 ? -44.350 -1.292 6.652 1.00 54.69 669 PRO A CA 1
ATOM 5276 C C . PRO A 1 669 ? -43.772 -1.048 5.258 1.00 54.69 669 PRO A C 1
ATOM 5278 O O . PRO A 1 669 ? -42.978 -1.824 4.727 1.00 54.69 669 PRO A O 1
ATOM 5281 N N . LYS A 1 670 ? -44.259 0.022 4.630 1.00 55.84 670 LYS A N 1
ATOM 5282 C CA . LYS A 1 670 ? -43.795 0.502 3.332 1.00 55.84 670 LYS A CA 1
ATOM 5283 C C . LYS A 1 670 ? -42.314 0.884 3.485 1.00 55.84 670 LYS A C 1
ATOM 5285 O O . LYS A 1 670 ? -41.999 1.559 4.462 1.00 55.84 670 LYS A O 1
ATOM 5290 N N . PRO A 1 671 ? -41.416 0.480 2.566 1.00 60.34 671 PRO A N 1
ATOM 5291 C CA . PRO A 1 671 ? -39.996 0.807 2.668 1.00 60.34 671 PRO A CA 1
ATOM 5292 C C . PRO A 1 671 ? -39.825 2.320 2.812 1.00 60.34 671 PRO A C 1
ATOM 5294 O O . PRO A 1 671 ? -40.426 3.074 2.041 1.00 60.34 671 PRO A O 1
ATOM 5297 N N . GLU A 1 672 ? -39.052 2.729 3.820 1.00 67.12 672 GLU A N 1
ATOM 5298 C CA . GLU A 1 672 ? -38.792 4.116 4.212 1.00 67.12 672 GLU A CA 1
ATOM 5299 C C . GLU A 1 672 ? -38.505 4.981 2.980 1.00 67.12 672 GLU A C 1
ATOM 5301 O O . GLU A 1 672 ? -37.456 4.908 2.334 1.00 67.12 672 GLU A O 1
ATOM 5306 N N . THR A 1 673 ? -39.497 5.775 2.584 1.00 77.31 673 THR A N 1
ATOM 5307 C CA . THR A 1 673 ? -39.372 6.679 1.445 1.00 77.31 673 THR A CA 1
ATOM 5308 C C . THR A 1 673 ? -38.473 7.838 1.849 1.00 77.31 673 THR A C 1
ATOM 5310 O O . THR A 1 673 ? -38.740 8.484 2.862 1.00 77.31 673 THR A O 1
ATOM 5313 N N . ARG A 1 674 ? -37.434 8.119 1.050 1.00 90.56 674 ARG A N 1
ATOM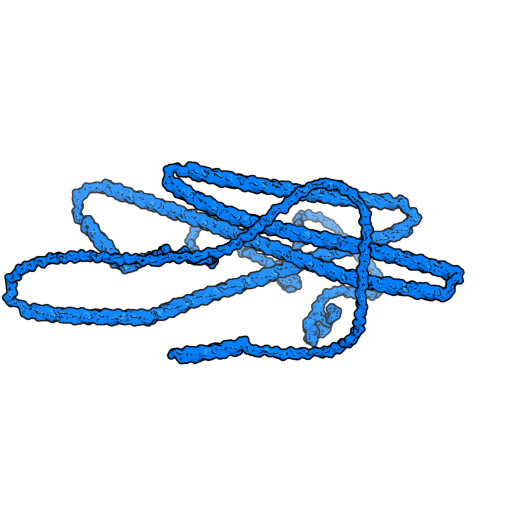 5314 C CA . ARG A 1 674 ? -36.500 9.242 1.254 1.00 90.56 674 ARG A CA 1
ATOM 5315 C C . ARG A 1 674 ? -37.249 10.530 1.628 1.00 90.56 674 ARG A C 1
ATOM 5317 O O . ARG A 1 674 ? -38.278 10.839 1.027 1.00 90.56 674 ARG A O 1
ATOM 5324 N N . ILE A 1 675 ? -36.712 11.285 2.589 1.00 94.44 675 ILE A N 1
ATOM 5325 C CA . ILE A 1 675 ? -37.256 12.589 2.999 1.00 94.44 675 ILE A CA 1
ATOM 5326 C C . ILE A 1 675 ? -37.168 13.569 1.819 1.00 94.44 675 ILE A C 1
ATOM 5328 O O . ILE A 1 675 ? -36.118 13.704 1.184 1.00 94.44 675 ILE A O 1
ATOM 5332 N N . CYS A 1 676 ? -38.260 14.275 1.529 1.00 95.81 676 CYS A N 1
ATOM 5333 C CA . CYS A 1 676 ? -38.341 15.231 0.431 1.00 95.81 676 CYS A CA 1
ATOM 5334 C C . CYS A 1 676 ? -37.327 16.373 0.615 1.00 95.81 676 CYS A C 1
ATOM 5336 O O . CYS A 1 676 ? -37.414 17.165 1.558 1.00 95.81 676 CYS A O 1
ATOM 5338 N N . ALA A 1 677 ? -36.401 16.535 -0.335 1.00 95.56 677 ALA A N 1
ATOM 5339 C CA . ALA A 1 677 ? -35.389 17.595 -0.286 1.00 95.56 677 ALA A CA 1
ATOM 5340 C C . ALA A 1 677 ? -35.998 19.012 -0.284 1.00 95.56 677 ALA A C 1
ATOM 5342 O O . ALA A 1 677 ? -35.434 19.929 0.313 1.00 95.56 677 ALA A O 1
ATOM 5343 N N . HIS A 1 678 ? -37.159 19.199 -0.923 1.00 96.19 678 HIS A N 1
ATOM 5344 C CA . HIS A 1 678 ? -37.874 20.478 -0.926 1.00 96.19 678 HIS A CA 1
ATOM 5345 C C . HIS A 1 678 ? -38.603 20.743 0.392 1.00 96.19 678 HIS A C 1
ATOM 5347 O O . HIS A 1 678 ? -38.695 21.898 0.805 1.00 96.19 678 HIS A O 1
ATOM 5353 N N . PHE A 1 679 ? -39.079 19.696 1.073 1.00 96.75 679 PHE A N 1
ATOM 5354 C CA . PHE A 1 679 ? -39.693 19.826 2.394 1.00 96.75 679 PHE A CA 1
ATOM 5355 C C . PHE A 1 679 ? -38.660 20.189 3.452 1.00 96.75 679 PHE A C 1
ATOM 5357 O O . PHE A 1 679 ? -38.879 21.117 4.220 1.00 96.75 679 PHE A O 1
ATOM 5364 N N . LYS A 1 680 ? -37.479 19.562 3.400 1.00 95.69 680 LYS A N 1
ATOM 5365 C CA . LYS A 1 680 ? -36.346 19.913 4.268 1.00 95.69 680 LYS A CA 1
ATOM 5366 C C . LYS A 1 680 ? -35.908 21.381 4.120 1.00 95.69 680 LYS A C 1
ATOM 5368 O O . LYS A 1 680 ? -35.361 21.952 5.054 1.00 95.69 680 LYS A O 1
ATOM 5373 N N . ARG A 1 681 ? -36.161 22.003 2.961 1.00 95.56 681 ARG A N 1
ATOM 5374 C CA . ARG A 1 681 ? -35.917 23.436 2.692 1.00 95.56 681 ARG A CA 1
ATOM 5375 C C . ARG A 1 681 ? -37.134 24.336 2.965 1.00 95.56 681 ARG A C 1
ATOM 5377 O O . ARG A 1 681 ? -37.069 25.524 2.674 1.00 95.56 681 ARG A O 1
ATOM 5384 N N . GLY A 1 682 ? -38.248 23.782 3.447 1.00 95.31 682 GLY A N 1
ATOM 5385 C CA . GLY A 1 682 ? -39.481 24.521 3.741 1.00 95.31 682 GLY A CA 1
ATOM 5386 C C . GLY A 1 682 ? -40.273 24.990 2.515 1.00 95.31 682 GLY A C 1
ATOM 5387 O O . GLY A 1 682 ? -41.132 25.851 2.649 1.00 95.31 682 GLY A O 1
ATOM 5388 N N . ASN A 1 683 ? -40.003 24.456 1.317 1.00 96.88 683 ASN A N 1
ATOM 5389 C CA . ASN A 1 683 ? -40.558 24.988 0.065 1.00 96.88 683 ASN A CA 1
ATOM 5390 C C . ASN A 1 683 ? -41.218 23.914 -0.824 1.00 96.88 683 ASN A C 1
ATOM 5392 O O . ASN A 1 683 ? -41.257 24.030 -2.051 1.00 96.88 683 ASN A O 1
ATOM 5396 N N . CYS A 1 684 ? -41.709 22.820 -0.229 1.00 96.69 684 CYS A N 1
ATOM 5397 C CA . CYS A 1 684 ? -42.418 21.783 -0.977 1.00 96.69 684 CYS A CA 1
ATOM 5398 C C . CYS A 1 684 ? -43.873 22.189 -1.250 1.00 96.69 684 CYS A C 1
ATOM 5400 O O . CYS A 1 684 ? -44.697 22.246 -0.340 1.00 96.69 684 CYS A O 1
ATOM 5402 N N . ARG A 1 685 ? -44.214 22.397 -2.526 1.00 96.38 685 ARG A N 1
ATOM 5403 C CA . ARG A 1 685 ? -45.572 22.778 -2.962 1.00 96.38 685 ARG A CA 1
ATOM 5404 C C . ARG A 1 685 ? -46.590 21.637 -2.959 1.00 96.38 685 ARG A C 1
ATOM 5406 O O . ARG A 1 685 ? -47.782 21.886 -3.089 1.00 96.38 685 ARG A O 1
ATOM 5413 N N . PHE A 1 686 ? -46.136 20.393 -2.826 1.00 94.56 686 PHE A N 1
ATOM 5414 C CA . PHE A 1 686 ? -47.001 19.214 -2.925 1.00 94.56 686 PHE A CA 1
ATOM 5415 C C . PHE A 1 686 ? -47.675 18.833 -1.599 1.00 94.56 686 PHE A C 1
ATOM 5417 O O . PHE A 1 686 ? -48.555 17.972 -1.593 1.00 94.56 686 PHE A O 1
ATOM 5424 N N . GLY A 1 687 ? -47.300 19.479 -0.486 1.00 91.50 687 GLY A N 1
ATOM 5425 C CA . GLY A 1 687 ? -47.883 19.223 0.835 1.00 91.50 687 GLY A CA 1
ATOM 5426 C C . GLY A 1 687 ? -47.884 17.732 1.190 1.00 91.50 687 GLY A C 1
ATOM 5427 O O . GLY A 1 687 ? -46.939 17.016 0.876 1.00 91.50 687 GLY A O 1
ATOM 5428 N N . ALA A 1 688 ? -48.978 17.244 1.778 1.00 91.00 688 ALA A N 1
ATOM 5429 C CA . ALA A 1 688 ? -49.149 15.831 2.136 1.00 91.00 688 ALA A CA 1
ATOM 5430 C C . ALA A 1 688 ? -49.236 14.868 0.931 1.00 91.00 688 ALA A C 1
ATOM 5432 O O . ALA A 1 688 ? -49.227 13.655 1.111 1.00 91.00 688 ALA A O 1
ATOM 5433 N N . LYS A 1 689 ? -49.335 15.387 -0.301 1.00 93.00 689 LYS A N 1
ATOM 5434 C CA . LYS A 1 689 ? -49.364 14.584 -1.534 1.00 93.00 689 LYS A CA 1
ATOM 5435 C C . LYS A 1 689 ? -47.979 14.433 -2.168 1.00 93.00 689 LYS A C 1
ATOM 5437 O O . LYS A 1 689 ? -47.881 13.925 -3.285 1.00 93.00 689 LYS A O 1
ATOM 5442 N N . CYS A 1 690 ? -46.917 14.912 -1.513 1.00 93.88 690 CYS A N 1
ATOM 5443 C CA . CYS A 1 690 ? -45.567 14.719 -2.021 1.00 93.88 690 CYS A CA 1
ATOM 5444 C C . CYS A 1 690 ? -45.237 13.225 -2.103 1.00 93.88 690 CYS A C 1
ATOM 5446 O O . CYS A 1 690 ? -45.618 12.437 -1.240 1.00 93.88 690 CYS A O 1
ATOM 5448 N N . ARG A 1 691 ? -44.539 12.832 -3.170 1.00 93.81 691 ARG A N 1
ATOM 5449 C CA . ARG A 1 691 ? -44.109 11.445 -3.381 1.00 93.81 691 ARG A CA 1
ATOM 5450 C C . ARG A 1 691 ? -43.060 11.001 -2.350 1.00 93.81 691 ARG A C 1
ATOM 5452 O O . ARG A 1 691 ? -42.977 9.811 -2.057 1.00 93.81 691 ARG A O 1
ATOM 5459 N N . ASP A 1 692 ? -42.289 11.954 -1.837 1.00 94.12 692 ASP A N 1
ATOM 5460 C CA . ASP A 1 692 ? -41.224 11.760 -0.855 1.00 94.12 692 ASP A CA 1
ATOM 5461 C C . ASP A 1 692 ? -41.723 12.126 0.555 1.00 94.12 692 ASP A C 1
ATOM 5463 O O . ASP A 1 692 ? -42.617 12.964 0.697 1.00 94.12 692 ASP A O 1
ATOM 5467 N N . SER A 1 693 ? -41.148 11.522 1.603 1.00 92.88 693 SER A N 1
ATOM 5468 C CA . SER A 1 693 ? -41.646 11.696 2.978 1.00 92.88 693 SER A CA 1
ATOM 5469 C C . SER A 1 693 ? -41.463 13.132 3.478 1.00 92.88 693 SER A C 1
ATOM 5471 O O . SER A 1 693 ? -40.413 13.747 3.280 1.00 92.88 693 SER A O 1
ATOM 5473 N N . HIS A 1 694 ? -42.489 13.668 4.137 1.00 94.19 694 HIS A N 1
ATOM 5474 C CA . HIS A 1 694 ? -42.449 14.940 4.868 1.00 94.19 694 HIS A CA 1
ATOM 5475 C C . HIS A 1 694 ? -42.368 14.727 6.384 1.00 94.19 694 HIS A C 1
ATOM 5477 O O . HIS A 1 694 ? -42.565 15.662 7.154 1.00 94.19 694 HIS A O 1
ATOM 5483 N N . ASP A 1 695 ? -42.107 13.499 6.819 1.00 91.44 695 ASP A N 1
ATOM 5484 C CA . ASP A 1 695 ? -41.942 13.210 8.231 1.00 91.44 695 ASP A CA 1
ATOM 5485 C C . ASP A 1 695 ? -40.466 13.367 8.612 1.00 91.44 695 ASP A C 1
ATOM 5487 O O . ASP A 1 695 ? -39.606 12.662 8.083 1.00 91.44 695 ASP A O 1
ATOM 5491 N N . LEU A 1 696 ? -40.160 14.356 9.457 1.00 82.25 696 LEU A N 1
ATOM 5492 C CA . LEU A 1 696 ? -38.795 14.624 9.938 1.00 82.25 696 LEU A CA 1
ATOM 5493 C C . LEU A 1 696 ? -38.434 13.775 11.162 1.00 82.25 696 LEU A C 1
ATOM 5495 O O . LEU A 1 696 ? -37.308 13.880 11.639 1.00 82.25 696 LEU A O 1
ATOM 5499 N N . SER A 1 697 ? -39.371 12.972 11.677 1.00 74.62 697 SER A N 1
ATOM 5500 C CA . SER A 1 697 ? -39.136 12.085 12.820 1.00 74.62 697 SER A CA 1
ATOM 5501 C C . SER A 1 697 ? -38.682 10.672 12.443 1.00 74.62 697 SER A C 1
ATOM 5503 O O . SER A 1 697 ? -38.631 9.822 13.329 1.00 74.62 697 SER A O 1
ATOM 5505 N N . ALA A 1 698 ? -38.386 10.420 11.163 1.00 57.72 698 ALA A N 1
ATOM 5506 C CA . ALA A 1 698 ? -37.819 9.157 10.685 1.00 57.72 698 ALA A CA 1
ATOM 5507 C C . ALA A 1 698 ? -36.286 9.162 10.736 1.00 57.72 698 ALA A C 1
ATOM 5509 O O . ALA A 1 698 ? -35.684 10.158 10.261 1.00 57.72 698 ALA A O 1
#

Radius of gyration: 55.59 Å; Cα contacts (8 Å, |Δi|>4): 54; chains: 1; bounding box: 144×100×163 Å

Foldseek 3Di:
DVVVVVVVVVVVVVVVVVVPDDDDDDDDDDDDDDDDDDDDDDDDDDDDDDDDDDDDDDDDDDDDDDDDDDDDDDDDDDDDDDDDDDDDDDDDDDDDDDDDDDDDDDDDDDDDDPDDCPVVVVVVVVVVVVVVVVVVVVVVVVVVVVVVVVVVCVVVVVVVVVVVVVVVVVVVVVVVVVVVVVVVVVVVVVVVVVVVVVVVVVVVVVVVVVVVVVVVVVVVVVVVVVVVVVVVVVVCVVVVPPDPPPVVVVVVVVVVVVVVVVVVVVVVVVVVVVVVVVVVVVVVVVVVVVVVVVVVVVVVLVVVVVVLVVQPDDDPVNVVVSVVVVVVNVVVVVVVVVVVVVVVVVVVVVVVVVVVVVVVVVVVVVVVVVVVVVVVVVVVVVVVVVVVVVVVVVVVVVVVVCVVVVPDDPVVVVVVVVVVVVVVVVVVVVVVVVVVVVVVVVVVVVVVVVVVVVVVVVVVVVVVVVVVVVVVVVVVVVVVVVVVVVVVVVVVVVVVVVVVVVVVVVVVVVVVVVVVVCVVVVDDPPPDDDCVVVVVVVVVVVVVVVVVVPPDDDDPDDDDDDPDDDDDDDDDDDDDDDDDDDDDDDDDDDDDDDDDDDDDDDDDPDPAAADPCLVVVRDPCPPNDPGDNDDPPPDDDDDDDDDDDDDDDDDDDDDDDDDDDDDDPPPPPDPQFAADPCLVVVHDPCPPNDPGDNDPVD

pLDDT: mean 72.59, std 21.61, range [29.5, 97.19]

Mean predicted aligned error: 22.96 Å

InterPro domains:
  IPR000571 Zinc finger, CCCH-type [PS50103] (610-632)
  IPR000571 Zinc finger, CCCH-type [PS50103] (670-697)
  IPR000571 Zinc finger, CCCH-type [SM00356] (606-631)
  IPR000571 Zinc finger, CCCH-type [SM00356] (670-696)

Solvent-accessible surface area (backbone atoms only — not comparable to full-atom values): 44142 Å² total; per-residue (Å²): 110,70,70,60,52,52,55,53,52,57,55,55,56,60,56,56,60,69,74,74,71,77,84,85,83,84,82,87,78,89,77,84,88,76,91,76,85,87,76,88,79,85,90,78,83,89,82,84,83,85,85,86,81,88,82,85,88,83,90,82,89,86,83,87,85,90,80,88,87,86,82,90,82,86,85,85,81,89,79,89,82,82,91,82,88,82,84,90,82,89,82,89,85,85,86,87,88,85,88,85,87,86,84,87,82,88,82,86,86,86,88,87,79,93,84,70,66,75,64,55,53,52,53,53,51,51,51,49,52,54,48,53,52,52,50,52,52,51,51,52,51,50,52,50,49,52,51,50,52,51,52,51,48,65,64,46,50,59,55,53,50,48,51,52,48,52,52,51,50,54,52,50,50,52,51,51,52,53,52,50,52,52,51,50,52,49,52,52,50,52,54,52,52,53,51,53,52,50,54,50,50,54,50,50,52,53,52,50,52,52,53,52,48,52,50,48,54,52,50,50,53,51,52,52,50,53,52,49,52,50,51,50,50,55,51,48,58,73,57,48,86,79,57,74,80,67,55,62,61,54,55,55,57,54,53,58,55,52,53,53,56,50,54,53,52,54,51,56,49,51,52,54,52,52,52,51,54,53,51,52,54,51,50,55,50,51,53,51,52,51,54,49,53,50,51,52,49,54,51,53,51,52,49,53,54,49,54,61,59,70,58,74,72,89,50,80,67,52,53,55,54,51,53,50,53,50,50,54,51,49,52,52,51,54,49,52,52,53,52,50,51,53,50,52,58,46,53,51,52,52,53,53,50,52,50,52,52,52,52,52,50,53,51,50,52,52,50,51,52,53,50,55,53,47,53,51,51,52,52,51,53,52,51,52,52,52,52,52,52,49,53,52,49,52,52,49,51,51,49,54,50,40,59,74,67,69,73,67,52,80,64,60,60,50,55,54,50,51,52,52,52,52,53,52,52,50,53,52,50,53,49,51,54,50,54,51,54,50,51,55,49,50,53,53,50,52,50,51,53,52,52,49,53,51,50,53,53,50,50,54,51,49,52,51,53,51,53,50,51,51,52,53,50,53,52,51,50,52,51,50,54,51,50,51,51,53,52,48,55,52,49,54,51,51,52,52,54,51,51,52,55,49,54,52,49,52,53,53,50,51,54,50,51,52,54,49,50,53,58,67,71,54,65,86,73,89,82,74,81,90,48,67,64,57,52,50,52,50,50,54,51,49,53,57,49,53,65,62,70,62,77,77,72,84,74,83,79,76,82,85,78,76,96,81,84,89,87,84,81,90,79,87,90,88,82,85,87,85,86,84,86,88,82,86,86,84,89,80,91,82,89,87,82,91,83,87,90,81,92,77,87,89,73,80,88,68,85,69,55,67,31,70,45,48,78,68,74,66,47,87,54,62,94,74,42,92,36,41,85,67,76,89,72,89,74,80,94,76,90,84,89,92,82,93,82,86,88,80,92,80,86,85,84,90,88,81,88,84,84,87,83,91,78,85,78,80,73,73,82,70,78,84,57,61,64,29,73,43,47,80,70,75,67,48,89,52,63,96,72,40,93,38,34,83,63,85,88,114

Sequence (698 aa):
MWQLLRNLLAGAFGYYALSKYGPPMVEQYYFPTIEYVAGSFHAIAPQPAPPTTFVHMPTAMAAGPTSRPVGYEEIPIPGAATVTGINYGQGPFTSHQHPYHQWGHNTYGDSSSQHDYRFSSLLEWFSRIIYEASYAILLHLRQLLDNFRFQMMILTTPIISWKLLEYRNRRIIKNITNLHELEIVKKQQEVSAISVVKDLEIAALKAQTRSQKEQIDTQNALLDRTREDARLADEAKSLGEEQSKTEIVKLNSSLMAKDKTIAQRDEDLAEAIQRAETAEKSSKTLESNARKSRSDFDSALQKKENDINAHKGTSKEATKNADAARRELKDVRIQAGKDHKKITDLEIRITESAKKTAELQAQVEKANLAIIQKDRIISSLQEDKRRLTRNVHDRTAEREKHIKEGKDTKAEAITLSAELQAQVAEANRLRKVAEAKTSEQETLVAEAVKQQQLAEQRATHQEALAAEAAKKQQLAEQKAIQQEAFAAERIDAMVGEVAHALEQNDVLRATLEDFEQQREDGGADEDAPLDNQQRYEYNRSKIRRNKRADGSIRTPRHPRYTLRQQDALIEEPNAAPKEPAALSPTPALVQLGDNQDEAQSSSTTRVRCVCSFFQQGTCKFGAKCHNIHELPTGSGDTSKPPKEDAVSAQTPASVRRTSTPNQSRSVVPKPETRICAHFKRGNCRFGAKCRDSHDLSA

Secondary structure (DSSP, 8-state):
-HHHHHHHHHHHHHHHHHHH-PPPP------PPPP---------PPPPPPPPPP-------------------PPPP--------------PPPPPP-PPPP------------SSHHHHHHHHHHHHHHHHHHHHHHHHHHHHHHHHHHHHHHHHHHHHHHHHHHHHHHHHHHHHHHHHHHHHHHHHHHHHHHHHHHHHHHHHHHHHHHHHHHHHHHHHHHHHHHHHHHHHHHHHHHSTTT-TTTHHHHHHHHHHHHHHHHHHHHHHHHHHHHHHHHHHHHHHHHHHHHHHHHHHHHHHHHHHHHHHHHT-SS-HHHHHHHHHHHHHHHHHHHHHHHHHHHHHHHHHHHHHHHHHHHHHHHHHHHHHHHHHHHHHHHHHHHHHHHHHHHHHHHHHHHHHHHHHTT---HHHHHHHHHHHHHHHHHHHHHHHHHHHHHHHHHHHHHHHHHHHHHHHHHHHHHHHHHHHHHHHHHHHHHHHHHHHHHHHHHHHHHHHHHHHHHHHHHHHHHHHHHHHHHHHHS-------S-HHHHHHHHHHHHHHHHHH-------------S---SS-------PPPPPPP---PPP-------------------PPBPHHHHTT--TTGGG-SSB----------------------------------------------B-HHHHTT--TTGGG-SSB--TT-

Organism: NCBI:txid172621